Protein AF-A0A7S3BT64-F1 (afdb_monomer)

Organism: NCBI:txid676789

pLDDT: mean 84.02, std 11.88, range [41.91, 96.38]

Mean predicted aligned error: 16.74 Å

Sequence (462 aa):
MDALAGRGQTTRGVWLARGSGTGGGAEGVLPLVMDLEGTDGRERGEDEAQFEAQTALFALACSDVLLVNMWTHDVGREHGAGKPLLRAVLQAHARLFGPRRSRLLFVLRDKTRTPLERLETILRADLAAIWEGVTKPEERREATLADYFDVRVTALASLEHDEAGFKADVGALRVQLDGYLGEAAQREDAHVPGDAFALSTKALWDQVAANDDLNLPAHKVMVATVRCTEIASKRLAALQADEAVAQLAARAMQAAVPEFGQKLAAAVGTALEAYDEEARYYDAGVATTARDKLRADAFGAFARAHGAQLRFAAAAAEAALAQDLKDADDAGFAASAAAAVASCLEAFTESAKAAEPEDSEWEHTEAYRVLVDATKARVTAATAALVDRAVTASRGAVREALEPNVASLLEDIPDDLWARVREAVAAAAADARGVLRAKLDGSGVDEAAMAEAEVAIGAHAR

Solvent-accessible surface area (backbone atoms only — not comparable to full-atom values): 25475 Å² total; per-residue (Å²): 134,62,78,86,81,53,91,74,90,77,61,78,58,78,45,78,44,77,48,82,76,60,98,78,60,62,90,89,71,81,57,72,44,74,50,66,43,75,72,92,72,82,88,59,67,89,60,37,66,46,53,46,34,37,54,51,35,42,46,54,73,73,35,69,66,38,76,47,77,45,52,51,86,23,67,92,40,62,69,74,52,39,46,66,52,51,40,51,28,52,31,50,43,57,65,79,39,74,83,52,70,32,30,40,37,36,40,27,38,42,65,63,95,69,58,66,70,59,55,46,51,51,52,54,50,50,51,50,55,42,53,70,72,38,77,54,50,85,96,46,64,84,66,52,67,73,59,33,32,48,78,45,75,50,68,28,41,32,64,90,85,32,49,68,54,21,54,52,37,51,53,53,49,48,56,52,49,48,52,52,52,50,58,57,74,69,42,86,91,73,76,68,56,78,85,49,37,66,58,51,52,48,52,48,44,54,52,39,71,68,42,58,72,60,46,90,88,71,34,71,64,49,53,30,42,54,50,32,45,49,50,31,51,50,40,48,52,50,52,64,66,32,64,69,53,44,50,49,45,56,46,22,59,75,42,76,54,88,57,43,7,56,57,49,40,53,54,51,47,53,42,48,53,57,42,47,70,73,38,68,86,46,54,67,70,45,37,50,54,30,48,54,48,36,52,51,52,50,52,56,74,41,47,68,24,45,58,32,36,47,49,43,32,46,53,52,24,52,52,50,33,59,47,47,60,68,72,37,50,58,66,35,26,37,58,44,46,50,51,34,49,50,50,26,52,49,54,23,50,54,48,40,52,43,49,41,30,93,89,50,95,71,76,58,67,66,61,49,52,52,47,54,54,50,50,54,54,48,50,54,53,50,52,52,51,49,51,53,50,32,53,52,50,19,53,48,46,25,48,69,53,37,55,61,55,51,51,53,46,67,73,68,60,52,99,56,40,72,58,53,50,52,49,48,36,53,49,25,32,51,52,21,43,50,49,32,50,62,47,49,37,58,37,75,72,53,72,66,62,52,50,51,51,47,50,52,46,50,58,69,49,101

InterPro domains:
  IPR008803 RHD3/Sey1 [PTHR45923] (1-454)
  IPR027417 P-loop containing nucleoside triphosphate hydrolase [G3DSA:3.40.50.300] (1-173)
  IPR027417 P-loop containing nucleoside triphosphate hydrolase [SSF52540] (6-140)
  IPR030386 GB1/RHD3-type guanine nucleotide-binding (G) domain [PS51715] (1-209)
  IPR046758 Sey1/RHD3-like, three-helix bundle domain [PF20428] (259-451)

Secondary structure (DSSP, 8-state):
--GGG-S-----SEEEEE----TTSPTT---EEEEEPPSS-SSSGGGHHHHHHHHHHHHHHH-SEEEEEEEGGGTT-STTTTHHHHHHHHHHHHHHS-S--EEEEEEEES--SS-HHHHHHHHHHHHHHHHHHS---GGGTT--HHHHEEEEEEE---TTT-HHHHHHHHHHHHHHHHHHHHHHHT-TTSPPPHHHHHHHHHHHHHHHHT-GGGSTTTHHHHHHHHHHHHHHHHHHHHHHH-HHHHHHHHHHHHS--TTHHHHHHHHHHHHHHHHHHHHTTS-HHHHHHHHHHHHHHHHHHHHHHHHHHHHHHHHHHHHHHHHHHHHS-STTHHHHHHHHHHHHHHHHHHHHHHHS-TTS----HHHHHHHHHHHHHHHHHHHHHHHHHHHHHHHHHHHHHHHHHHHHHHHH--TTHHHHHHHHHHHHHHHHHHHHHHHHTTS---HHHHHHHHHHHHHHH-

Foldseek 3Di:
DPVVVDDDWDDDAKDKDWDPDDPPFDPPDTDIDIDGTDAPHDPPPPCRLLSLLLRLLLCQVLALEDEAEAELVLQPPCPRSPLVSLLLSLLCCLVVHPQDAREYEYEYEADDPDDQVVSVVSVVVSSQVSNLVHDHPPVCNVPGPRSRYHYHYAYAHHCVPCVPRRVVSVVVVVVVVSVSSNVVVVDPPDDDPPVCSVVVSVVSSVCSVVPPSSDPDDPLLVVLLVVLLVLLVVLLVVLCVDPVNVVLLVVLLVAADFLQQVVLLVSLVVSLVSSCVVSVPGDPVSNVVSSVVSLAVSVVVSVSSLVSQLVNQLVVLVVQLLVQLVVAALAQSVVSLVVSLVSSLVSSVVSSVSNHHPSDPDDCVVSSVVSVVVSVVSLVVSLVVLLVVLLVVLLVQLCVQLVVQLVVLVVVVDPCSVVSSVVSLVVSLVVSLVSSCRSCHNVPDDPVSNVVSSVVSSVSSD

Structure (mmCIF, N/CA/C/O backbone):
data_AF-A0A7S3BT64-F1
#
_entry.id   AF-A0A7S3BT64-F1
#
loop_
_atom_site.group_PDB
_atom_site.id
_atom_site.type_symbol
_atom_site.label_atom_id
_atom_site.label_alt_id
_atom_site.label_comp_id
_atom_site.label_asym_id
_atom_site.label_entity_id
_atom_site.label_seq_id
_atom_site.pdbx_PDB_ins_code
_atom_site.Cartn_x
_atom_site.Cartn_y
_atom_site.Cartn_z
_atom_site.occupancy
_atom_site.B_iso_or_equiv
_atom_site.auth_seq_id
_atom_site.auth_comp_id
_atom_site.auth_asym_id
_atom_site.auth_atom_id
_atom_site.pdbx_PDB_model_num
ATOM 1 N N . MET A 1 1 ? -19.103 -19.990 48.325 1.00 53.69 1 MET A N 1
ATOM 2 C CA . MET A 1 1 ? -17.708 -19.672 48.683 1.00 53.69 1 MET A CA 1
ATOM 3 C C . MET A 1 1 ? -17.427 -20.288 50.038 1.00 53.69 1 MET A C 1
ATOM 5 O O . MET A 1 1 ? -18.236 -20.098 50.936 1.00 53.69 1 MET A O 1
ATOM 9 N N . ASP A 1 2 ? -16.353 -21.063 50.161 1.00 61.00 2 ASP A N 1
ATOM 10 C CA . ASP A 1 2 ? -15.896 -21.583 51.449 1.00 61.00 2 ASP A CA 1
ATOM 11 C C . ASP A 1 2 ? -14.887 -20.592 52.037 1.00 61.00 2 ASP A C 1
ATOM 13 O O . ASP A 1 2 ? -13.750 -20.512 51.577 1.00 61.00 2 ASP A O 1
ATOM 17 N N . ALA A 1 3 ? -15.314 -19.806 53.027 1.00 65.94 3 ALA A N 1
ATOM 18 C CA . ALA A 1 3 ? -14.455 -18.816 53.673 1.00 65.94 3 ALA A CA 1
ATOM 19 C C . ALA A 1 3 ? -13.223 -19.451 54.349 1.00 65.94 3 ALA A C 1
ATOM 21 O O . ALA A 1 3 ? -12.213 -18.775 54.544 1.00 65.94 3 ALA A O 1
ATOM 22 N N . LEU A 1 4 ? -13.286 -20.747 54.677 1.00 74.06 4 LEU A N 1
ATOM 23 C CA . LEU A 1 4 ? -12.203 -21.484 55.327 1.00 74.06 4 LEU A CA 1
ATOM 24 C C . LEU A 1 4 ? -11.136 -21.966 54.335 1.00 74.06 4 LEU A C 1
ATOM 26 O O . LEU A 1 4 ? -10.014 -22.249 54.747 1.00 74.06 4 LEU A O 1
ATOM 30 N N . ALA A 1 5 ? -11.448 -22.004 53.036 1.00 74.38 5 ALA A N 1
ATOM 31 C CA . ALA A 1 5 ? -10.501 -22.356 51.977 1.00 74.38 5 ALA A CA 1
ATOM 32 C C . ALA A 1 5 ? -9.573 -21.188 51.575 1.00 74.38 5 ALA A C 1
ATOM 34 O O . ALA A 1 5 ? -8.640 -21.380 50.797 1.00 74.38 5 ALA A O 1
ATOM 35 N N . GLY A 1 6 ? -9.801 -19.988 52.124 1.00 75.25 6 GLY A N 1
ATOM 36 C CA . GLY A 1 6 ? -9.031 -18.778 51.832 1.00 75.25 6 GLY A CA 1
ATOM 37 C C . GLY A 1 6 ? -9.663 -17.888 50.757 1.00 75.25 6 GLY A C 1
ATOM 38 O O . GLY A 1 6 ? -10.719 -18.184 50.203 1.00 75.25 6 GLY A O 1
ATOM 39 N N . ARG A 1 7 ? -9.020 -16.743 50.489 1.00 78.56 7 ARG A N 1
ATOM 40 C CA . ARG A 1 7 ? -9.458 -15.786 49.462 1.00 78.56 7 ARG A CA 1
ATOM 41 C C . ARG A 1 7 ? -8.812 -16.137 48.126 1.00 78.56 7 ARG A C 1
ATOM 43 O O . ARG A 1 7 ? -7.588 -16.156 48.038 1.00 78.56 7 ARG A O 1
ATOM 50 N N . GLY A 1 8 ? -9.634 -16.361 47.111 1.00 78.00 8 GLY A N 1
ATOM 51 C CA . GLY A 1 8 ? -9.201 -16.555 45.732 1.00 78.00 8 GLY A CA 1
ATOM 52 C C . GLY A 1 8 ? -10.338 -16.268 44.760 1.00 78.00 8 GLY A C 1
ATOM 53 O O . GLY A 1 8 ? -11.514 -16.246 45.146 1.00 78.00 8 GLY A O 1
ATOM 54 N N . GLN A 1 9 ? -9.984 -16.045 43.501 1.00 81.19 9 GLN A N 1
ATOM 55 C CA . GLN A 1 9 ? -10.931 -15.825 42.422 1.00 81.19 9 GLN A CA 1
ATOM 56 C C . GLN A 1 9 ? -11.903 -16.997 42.290 1.00 81.19 9 GLN A C 1
ATOM 58 O O . GLN A 1 9 ? -11.511 -18.162 42.194 1.00 81.19 9 GLN A O 1
ATOM 63 N N . THR A 1 10 ? -13.193 -16.661 42.267 1.00 85.06 10 THR A N 1
ATOM 64 C CA . THR A 1 10 ? -14.286 -17.634 42.163 1.00 85.06 10 THR A CA 1
ATOM 65 C C . THR A 1 10 ? -14.958 -17.561 40.794 1.00 85.06 10 THR A C 1
ATOM 67 O O . THR A 1 10 ? -14.959 -18.551 40.065 1.00 85.06 10 THR A O 1
ATOM 70 N N . THR A 1 11 ? -15.498 -16.399 40.417 1.00 85.69 11 THR A N 1
ATOM 71 C CA . THR A 1 11 ? -16.079 -16.198 39.082 1.00 85.69 11 THR A CA 1
ATOM 72 C C . THR A 1 11 ? -14.955 -16.052 38.060 1.00 85.69 11 THR A C 1
ATOM 74 O O . THR A 1 11 ? -14.011 -15.301 38.289 1.00 85.69 11 THR A O 1
ATOM 77 N N . ARG A 1 12 ? -15.044 -16.795 36.951 1.00 86.62 12 ARG A N 1
ATOM 78 C CA . ARG A 1 12 ? -14.094 -16.739 35.831 1.00 86.62 12 ARG A CA 1
ATOM 79 C C . ARG A 1 12 ? -14.842 -16.503 34.532 1.00 86.62 12 ARG A C 1
ATOM 81 O O . ARG A 1 12 ? -15.665 -17.336 34.152 1.00 86.62 12 ARG A O 1
ATOM 88 N N . GLY A 1 13 ? -14.540 -15.413 33.848 1.00 88.06 13 GLY A N 1
ATOM 89 C CA . GLY A 1 13 ? -15.237 -14.993 32.645 1.00 88.06 13 GLY A CA 1
ATOM 90 C C . GLY A 1 13 ? -16.576 -14.322 32.927 1.00 88.06 13 GLY A C 1
ATOM 91 O O . GLY A 1 13 ? -16.787 -13.707 33.969 1.00 88.06 13 GLY A O 1
ATOM 92 N N . VAL A 1 14 ? -17.478 -14.451 31.959 1.00 90.50 14 VAL A N 1
ATOM 93 C CA . VAL A 1 14 ? -18.830 -13.897 32.010 1.00 90.50 14 VAL A CA 1
ATOM 94 C C . VAL A 1 14 ? -19.821 -15.050 32.001 1.00 90.50 14 VAL A C 1
ATOM 96 O O . VAL A 1 14 ? -19.804 -15.884 31.094 1.00 90.50 14 VAL A O 1
ATOM 99 N N . TRP A 1 15 ? -20.685 -15.100 33.006 1.00 92.31 15 TRP A N 1
ATOM 100 C CA . TRP A 1 15 ? -21.723 -16.113 33.148 1.00 92.31 15 TRP A CA 1
ATOM 101 C C . TRP A 1 15 ? -23.084 -15.484 32.904 1.00 92.31 15 TRP A C 1
ATOM 103 O O . TRP A 1 15 ? -23.343 -14.372 33.345 1.00 92.31 15 TRP A O 1
ATOM 113 N N . LEU A 1 16 ? -23.970 -16.203 32.219 1.00 90.44 16 LEU A N 1
ATOM 114 C CA . LEU A 1 16 ? -25.335 -15.758 31.967 1.00 90.44 16 LEU A CA 1
ATOM 115 C C . LEU A 1 16 ? -26.309 -16.798 32.513 1.00 90.44 16 LEU A C 1
ATOM 117 O O . LEU A 1 16 ? -26.218 -17.980 32.183 1.00 90.44 16 LEU A O 1
ATOM 121 N N . ALA A 1 17 ? -27.255 -16.355 33.331 1.00 90.25 17 ALA A N 1
ATOM 122 C CA . ALA A 1 17 ? -28.293 -17.200 33.896 1.00 90.25 17 ALA A CA 1
ATOM 123 C C . ALA A 1 17 ? -29.667 -16.560 33.714 1.00 90.25 17 ALA A C 1
ATOM 125 O O . ALA A 1 17 ? -29.831 -15.341 33.730 1.00 90.25 17 ALA A O 1
ATOM 126 N N . ARG A 1 18 ? -30.691 -17.403 33.582 1.00 86.81 18 ARG A N 1
ATOM 127 C CA . ARG A 1 18 ? -32.076 -16.943 33.633 1.00 86.81 18 ARG A CA 1
ATOM 128 C C . ARG A 1 18 ? -32.412 -16.540 35.067 1.00 86.81 18 ARG A C 1
ATOM 130 O O . ARG A 1 18 ? -32.276 -17.350 35.984 1.00 86.81 18 ARG A O 1
ATOM 137 N N . GLY A 1 19 ? -32.899 -15.317 35.249 1.00 78.94 19 GLY A N 1
ATOM 138 C CA . GLY A 1 19 ? -33.438 -14.870 36.525 1.00 78.94 19 GLY A CA 1
ATOM 139 C C . GLY A 1 19 ? -34.669 -15.694 36.900 1.00 78.94 19 GLY A C 1
ATOM 140 O O . GLY A 1 19 ? -35.537 -15.959 36.063 1.00 78.94 19 GLY A O 1
ATOM 141 N N . SER A 1 20 ? -34.760 -16.113 38.163 1.00 69.06 20 SER A N 1
ATOM 142 C CA . SER A 1 20 ? -35.993 -16.692 38.688 1.00 69.06 20 SER A CA 1
ATOM 143 C C . SER A 1 20 ? -37.045 -15.586 38.717 1.00 69.06 20 SER A C 1
ATOM 145 O O . SER A 1 20 ? -36.981 -14.683 39.552 1.00 69.06 20 SER A O 1
ATOM 147 N N . GLY A 1 21 ? -37.953 -15.631 37.735 1.00 54.97 21 GLY A N 1
ATOM 148 C CA . GLY A 1 21 ? -38.997 -14.632 37.530 1.00 54.97 21 GLY A CA 1
ATOM 149 C C . GLY A 1 21 ? -39.623 -14.232 38.858 1.00 54.97 21 GLY A C 1
ATOM 150 O O . GLY A 1 21 ? -40.124 -15.069 39.610 1.00 54.97 21 GLY A O 1
ATOM 151 N N . THR A 1 22 ? -39.527 -12.952 39.182 1.00 48.09 22 THR A N 1
ATOM 152 C CA . THR A 1 22 ? -40.313 -12.348 40.244 1.00 48.09 22 THR A CA 1
ATOM 153 C C . THR A 1 22 ? -41.761 -12.405 39.795 1.00 48.09 22 THR A C 1
ATOM 155 O O . THR A 1 22 ? -42.100 -11.944 38.710 1.00 48.09 22 THR A O 1
ATOM 158 N N . GLY A 1 23 ? -42.628 -13.011 40.606 1.00 44.75 23 GLY A N 1
ATOM 159 C CA . GLY A 1 23 ? -44.068 -13.136 40.347 1.00 44.75 23 GLY A CA 1
ATOM 160 C C . GLY A 1 23 ? -44.839 -11.807 40.320 1.00 44.75 23 GLY A C 1
ATOM 161 O O . GLY A 1 23 ? -46.005 -11.791 40.692 1.00 44.75 23 GLY A O 1
ATOM 162 N N . GLY A 1 24 ? -44.192 -10.706 39.928 1.00 47.81 24 GLY A N 1
ATOM 163 C CA . GLY A 1 24 ? -44.760 -9.373 39.747 1.00 47.81 24 GLY A CA 1
ATOM 164 C C . GLY A 1 24 ? -44.231 -8.619 38.516 1.00 47.81 24 GLY A C 1
ATOM 165 O O . GLY A 1 24 ? -44.609 -7.467 38.330 1.00 47.81 24 GLY A O 1
ATOM 166 N N . GLY A 1 25 ? -43.375 -9.226 37.683 1.00 47.72 25 GLY A N 1
ATOM 167 C CA . GLY A 1 25 ? -42.927 -8.625 36.422 1.00 47.72 25 GLY A CA 1
ATOM 168 C C . GLY A 1 25 ? -44.035 -8.625 35.365 1.00 47.72 25 GLY A C 1
ATOM 169 O O . GLY A 1 25 ? -44.818 -9.572 35.291 1.00 47.72 25 GLY A O 1
ATOM 170 N N . ALA A 1 26 ? -44.103 -7.563 34.557 1.00 51.28 26 ALA A N 1
ATOM 171 C CA . ALA A 1 26 ? -45.023 -7.449 33.426 1.00 51.28 26 ALA A CA 1
ATOM 172 C C . ALA A 1 26 ? -45.007 -8.728 32.562 1.00 51.28 26 ALA A C 1
ATOM 174 O O . ALA A 1 26 ? -43.935 -9.268 32.269 1.00 51.28 26 ALA A O 1
ATOM 175 N N . GLU A 1 27 ? -46.191 -9.225 32.181 1.00 53.19 27 GLU A N 1
ATOM 176 C CA . GLU A 1 27 ? -46.339 -10.400 31.313 1.00 53.19 27 GLU A CA 1
ATOM 177 C C . GLU A 1 27 ? -45.412 -10.289 30.091 1.00 53.19 27 GLU A C 1
ATOM 179 O O . GLU A 1 27 ? -45.497 -9.337 29.321 1.00 53.19 27 GLU A O 1
ATOM 184 N N . GLY A 1 28 ? -44.518 -11.270 29.918 1.00 58.81 28 GLY A N 1
ATOM 185 C CA . GLY A 1 28 ? -43.668 -11.387 28.727 1.00 58.81 28 GLY A CA 1
ATOM 186 C C . GLY A 1 28 ? -42.201 -10.965 28.874 1.00 58.81 28 GLY A C 1
ATOM 187 O O . GLY A 1 28 ? -41.442 -11.185 27.933 1.00 58.81 28 GLY A O 1
ATOM 188 N N . VAL A 1 29 ? -41.752 -10.442 30.023 1.00 66.88 29 VAL A N 1
ATOM 189 C CA . VAL A 1 29 ? -40.334 -10.066 30.227 1.00 66.88 29 VAL A CA 1
ATOM 190 C C . VAL A 1 29 ? -39.544 -11.209 30.877 1.00 66.88 29 VAL A C 1
ATOM 192 O O . VAL A 1 29 ? -39.868 -11.664 31.974 1.00 66.88 29 VAL A O 1
ATOM 195 N N . LEU A 1 30 ? -38.481 -11.678 30.214 1.00 75.44 30 LEU A N 1
ATOM 196 C CA . LEU A 1 30 ? -37.587 -12.719 30.732 1.00 75.44 30 LEU A CA 1
ATOM 197 C C . LEU A 1 30 ? -36.273 -12.089 31.228 1.00 75.44 30 LEU A C 1
ATOM 199 O O . LEU A 1 30 ? -35.433 -11.740 30.401 1.00 75.44 30 LEU A O 1
ATOM 203 N N . PRO A 1 31 ? -36.057 -11.949 32.552 1.00 81.69 31 PRO A N 1
ATOM 204 C CA . PRO A 1 31 ? -34.827 -11.362 33.064 1.00 81.69 31 PRO A CA 1
ATOM 205 C C . PRO A 1 31 ? -33.644 -12.309 32.843 1.00 81.69 31 PRO A C 1
ATOM 207 O O . PRO A 1 31 ? -33.686 -13.487 33.219 1.00 81.69 31 PRO A O 1
ATOM 210 N N . LEU A 1 32 ? -32.572 -11.775 32.267 1.00 87.25 32 LEU A N 1
ATOM 211 C CA . LEU A 1 32 ? -31.275 -12.432 32.159 1.00 87.25 32 LEU A CA 1
ATOM 212 C C . LEU A 1 32 ? -30.302 -11.740 33.112 1.00 87.25 32 LEU A C 1
ATOM 214 O O . LEU A 1 32 ? -30.218 -10.516 33.142 1.00 87.25 32 LEU A O 1
ATOM 218 N N . VAL A 1 33 ? -29.587 -12.529 33.907 1.00 89.94 33 VAL A N 1
ATOM 219 C CA . VAL A 1 33 ? -28.606 -12.041 34.876 1.00 89.94 33 VAL A CA 1
ATOM 220 C C . VAL A 1 33 ? -27.226 -12.439 34.391 1.00 89.94 33 VAL A C 1
ATOM 222 O O . VAL A 1 33 ? -26.968 -13.620 34.154 1.00 89.94 33 VAL A O 1
ATOM 225 N N . MET A 1 34 ? -26.360 -11.443 34.245 1.00 91.69 34 MET A N 1
ATOM 226 C CA . MET A 1 34 ? -24.971 -11.617 33.854 1.00 91.69 34 MET A CA 1
ATOM 227 C C . MET A 1 34 ? -24.079 -11.441 35.085 1.00 91.69 34 MET A C 1
ATOM 229 O O . MET A 1 34 ? -24.126 -10.387 35.717 1.00 91.69 34 MET A O 1
ATOM 233 N N . ASP A 1 35 ? -23.308 -12.469 35.435 1.00 92.88 35 ASP A N 1
ATOM 234 C CA . ASP A 1 35 ? -22.297 -12.415 36.495 1.00 92.88 35 ASP A CA 1
ATOM 235 C C . ASP A 1 35 ? -20.910 -12.286 35.862 1.00 92.88 35 ASP A C 1
ATOM 237 O O . ASP A 1 35 ? -20.536 -13.074 34.987 1.00 92.88 35 ASP A O 1
ATOM 241 N N . LEU A 1 36 ? -20.175 -11.257 36.271 1.00 89.81 36 LEU A N 1
ATOM 242 C CA . LEU A 1 36 ? -18.885 -10.881 35.702 1.00 89.81 36 LEU A CA 1
ATOM 243 C C . LEU A 1 36 ? -17.782 -11.257 36.685 1.00 89.81 36 LEU A C 1
ATOM 245 O O . LEU A 1 36 ? -17.945 -11.146 37.900 1.00 89.81 36 LEU A O 1
ATOM 249 N N . GLU A 1 37 ? -16.644 -11.686 36.152 1.00 88.31 37 GLU A N 1
ATOM 250 C CA . GLU A 1 37 ? -15.419 -11.835 36.930 1.00 88.31 37 GLU A CA 1
ATOM 251 C C . GLU A 1 37 ? -15.091 -10.539 37.690 1.00 88.31 37 GLU A C 1
ATOM 253 O O . GLU A 1 37 ? -15.250 -9.435 37.169 1.00 88.31 37 GLU A O 1
ATOM 258 N N . GLY A 1 38 ? -14.681 -10.689 38.953 1.00 83.31 38 GLY A N 1
ATOM 259 C CA . GLY A 1 38 ? -14.319 -9.555 39.797 1.00 83.31 38 GLY A CA 1
ATOM 260 C C . GLY A 1 38 ? -13.083 -8.834 39.265 1.00 83.31 38 GLY A C 1
ATOM 261 O O . GLY A 1 38 ? -12.180 -9.471 38.733 1.00 83.31 38 GLY A O 1
ATOM 262 N N . THR A 1 39 ? -13.062 -7.517 39.439 1.00 77.94 39 THR A N 1
ATOM 263 C CA . THR A 1 39 ? -11.967 -6.630 39.029 1.00 77.94 39 THR A CA 1
ATOM 264 C C . THR A 1 39 ? -10.943 -6.462 40.155 1.00 77.94 39 THR A C 1
ATOM 266 O O . THR A 1 39 ? -11.301 -6.640 41.322 1.00 77.94 39 THR A O 1
ATOM 269 N N . ASP A 1 40 ? -9.725 -6.029 39.830 1.00 70.50 40 ASP A N 1
ATOM 270 C CA . ASP A 1 40 ? -8.603 -5.818 40.759 1.00 70.50 40 ASP A CA 1
ATOM 271 C C . ASP A 1 40 ? -8.178 -7.126 41.466 1.00 70.50 40 ASP A C 1
ATOM 273 O O . ASP A 1 40 ? -7.955 -7.184 42.683 1.00 70.50 40 ASP A O 1
ATOM 277 N N . GLY A 1 41 ? -8.142 -8.220 40.696 1.00 68.31 41 GLY A N 1
ATOM 278 C CA . GLY A 1 41 ? -7.658 -9.527 41.128 1.00 68.31 41 GLY A CA 1
ATOM 279 C C . GLY A 1 41 ? -6.128 -9.596 41.177 1.00 68.31 41 GLY A C 1
ATOM 280 O O . GLY A 1 41 ? -5.411 -8.628 40.947 1.00 68.31 41 GLY A O 1
ATOM 281 N N . ARG A 1 42 ? -5.589 -10.754 41.572 1.00 64.50 42 ARG A N 1
ATOM 282 C CA . ARG A 1 42 ? -4.131 -11.004 41.510 1.00 64.50 42 ARG A CA 1
ATOM 283 C C . ARG A 1 42 ? -3.764 -12.017 40.437 1.00 64.50 42 ARG A C 1
ATOM 285 O O . ARG A 1 42 ? -2.582 -12.218 40.167 1.00 64.50 42 ARG A O 1
ATOM 292 N N . GLU A 1 43 ? -4.750 -12.748 39.925 1.00 65.69 43 GLU A N 1
ATOM 293 C CA . GLU A 1 43 ? -4.525 -13.992 39.197 1.00 65.69 43 GLU A CA 1
ATOM 294 C C . GLU A 1 43 ? -4.216 -13.804 37.704 1.00 65.69 43 GLU A C 1
ATOM 296 O O . GLU A 1 43 ? -3.786 -14.776 37.080 1.00 65.69 43 GLU A O 1
ATOM 301 N N . ARG A 1 44 ? -4.397 -12.603 37.127 1.00 59.31 44 ARG A N 1
ATOM 302 C CA . ARG A 1 44 ? -4.256 -12.378 35.673 1.00 59.31 44 ARG A CA 1
ATOM 303 C C . ARG A 1 44 ? -3.055 -11.541 35.224 1.00 59.31 44 ARG A C 1
ATOM 305 O O . ARG A 1 44 ? -2.717 -11.601 34.045 1.00 59.31 44 ARG A O 1
ATOM 312 N N . GLY A 1 45 ? -2.346 -10.858 36.121 1.00 58.72 45 GLY A N 1
ATOM 313 C CA . GLY A 1 45 ? -1.094 -10.176 35.768 1.00 58.72 45 GLY A CA 1
ATOM 314 C C . GLY A 1 45 ? -1.305 -8.978 34.830 1.00 58.72 45 GLY A C 1
ATOM 315 O O . GLY A 1 45 ? -2.191 -8.167 35.061 1.00 58.72 45 GLY A O 1
ATOM 316 N N . GLU A 1 46 ? -0.478 -8.825 33.791 1.00 51.09 46 GLU A N 1
ATOM 317 C CA . GLU A 1 46 ? -0.462 -7.616 32.938 1.00 51.09 46 GLU A CA 1
ATOM 318 C C . GLU A 1 46 ? -1.705 -7.459 32.030 1.00 51.09 46 GLU A C 1
ATOM 320 O O . GLU A 1 46 ? -2.072 -6.331 31.705 1.00 51.09 46 GLU A O 1
ATOM 325 N N . ASP A 1 47 ? -2.411 -8.550 31.697 1.00 57.72 47 ASP A N 1
ATOM 326 C CA . ASP A 1 47 ? -3.612 -8.541 30.831 1.00 57.72 47 ASP A CA 1
ATOM 327 C C . ASP A 1 47 ? -4.927 -8.250 31.593 1.00 57.72 47 ASP A C 1
ATOM 329 O O . ASP A 1 47 ? -6.016 -8.198 31.011 1.00 57.72 47 ASP A O 1
ATOM 333 N N . GLU A 1 48 ? -4.848 -8.082 32.913 1.00 66.69 48 GLU A N 1
ATOM 334 C CA . GLU A 1 48 ? -5.996 -7.959 33.815 1.00 66.69 48 GLU A CA 1
ATOM 335 C C . GLU A 1 48 ? -6.840 -6.713 33.520 1.00 66.69 48 GLU A C 1
ATOM 337 O O . GLU A 1 48 ? -8.048 -6.818 33.305 1.00 66.69 48 GLU A O 1
ATOM 342 N N . ALA A 1 49 ? -6.200 -5.551 33.371 1.00 66.88 49 ALA A N 1
ATOM 343 C CA . ALA A 1 49 ? -6.897 -4.293 33.108 1.00 66.88 49 ALA A CA 1
ATOM 344 C C . ALA A 1 49 ? -7.655 -4.296 31.766 1.00 66.88 49 ALA A C 1
ATOM 346 O O . ALA A 1 49 ? -8.753 -3.744 31.675 1.00 66.88 49 ALA A O 1
ATOM 347 N N . GLN A 1 50 ? -7.098 -4.934 30.728 1.00 71.00 50 GLN A N 1
ATOM 348 C CA . GLN A 1 50 ? -7.750 -5.032 29.420 1.00 71.00 50 GLN A CA 1
ATOM 349 C C . GLN A 1 50 ? -8.969 -5.954 29.485 1.00 71.00 50 GLN A C 1
ATOM 351 O O . GLN A 1 50 ? -10.042 -5.596 28.995 1.00 71.00 50 GLN A O 1
ATOM 356 N N . PHE A 1 51 ? -8.821 -7.123 30.109 1.00 79.69 51 PHE A N 1
ATOM 357 C CA . PHE A 1 51 ? -9.917 -8.073 30.260 1.00 79.69 51 PHE A CA 1
ATOM 358 C C . PHE A 1 51 ? -11.067 -7.486 31.095 1.00 79.69 51 PHE A C 1
ATOM 360 O O . PHE A 1 51 ? -12.234 -7.566 30.703 1.00 79.69 51 PHE A O 1
ATOM 367 N N . GLU A 1 52 ? -10.753 -6.830 32.211 1.00 80.88 52 GLU A N 1
ATOM 368 C CA . GLU A 1 52 ? -11.734 -6.129 33.044 1.00 80.88 52 GLU A CA 1
ATOM 369 C C . GLU A 1 52 ? -12.475 -5.043 32.263 1.00 80.88 52 GLU A C 1
ATOM 371 O O . GLU A 1 52 ? -13.704 -4.977 32.291 1.00 80.88 52 GLU A O 1
ATOM 376 N N . ALA A 1 53 ? -11.749 -4.219 31.505 1.00 81.00 53 ALA A N 1
ATOM 377 C CA . ALA A 1 53 ? -12.353 -3.157 30.715 1.00 81.00 53 ALA A CA 1
ATOM 378 C C . ALA A 1 53 ? -13.237 -3.705 29.579 1.00 81.00 53 ALA A C 1
ATOM 380 O O . ALA A 1 53 ? -14.319 -3.165 29.338 1.00 81.00 53 ALA A O 1
ATOM 381 N N . GLN A 1 54 ? -12.840 -4.807 28.930 1.00 85.44 54 GLN A N 1
ATOM 382 C CA . GLN A 1 54 ? -13.644 -5.489 27.908 1.00 85.44 54 GLN A CA 1
ATOM 383 C C . GLN A 1 54 ? -14.926 -6.077 28.499 1.00 85.44 54 GLN A C 1
ATOM 385 O O . GLN A 1 54 ? -16.018 -5.823 27.995 1.00 85.44 54 GLN A O 1
ATOM 390 N N . THR A 1 55 ? -14.822 -6.830 29.592 1.00 88.19 55 THR A N 1
ATOM 391 C CA . THR A 1 55 ? -15.993 -7.438 30.241 1.00 88.19 55 THR A CA 1
ATOM 392 C C . THR A 1 55 ? -16.957 -6.386 30.796 1.00 88.19 55 THR A C 1
ATOM 394 O O . THR A 1 55 ? -18.165 -6.509 30.593 1.00 88.19 55 THR A O 1
ATOM 397 N N . ALA A 1 56 ? -16.451 -5.311 31.408 1.00 88.00 56 ALA A N 1
ATOM 398 C CA . ALA A 1 56 ? -17.270 -4.219 31.927 1.00 88.00 56 ALA A CA 1
ATOM 399 C C . ALA A 1 56 ? -17.951 -3.408 30.811 1.00 88.00 56 ALA A C 1
ATOM 401 O O . ALA A 1 56 ? -19.131 -3.071 30.925 1.00 88.00 56 ALA A O 1
ATOM 402 N N . LEU A 1 57 ? -17.252 -3.133 29.705 1.00 86.44 57 LEU A N 1
ATOM 403 C CA . LEU A 1 57 ? -17.838 -2.473 28.536 1.00 86.44 57 LEU A CA 1
ATOM 404 C C . LEU A 1 57 ? -18.904 -3.342 27.868 1.00 86.44 57 LEU A C 1
ATOM 406 O O . LEU A 1 57 ? -19.975 -2.847 27.521 1.00 86.44 57 LEU A O 1
ATOM 410 N N . PHE A 1 58 ? -18.627 -4.635 27.711 1.00 87.56 58 PHE A N 1
ATOM 411 C CA . PHE A 1 58 ? -19.578 -5.596 27.168 1.00 87.56 58 PHE A CA 1
ATOM 412 C C . PHE A 1 58 ? -20.842 -5.682 28.027 1.00 87.56 58 PHE A C 1
ATOM 414 O O . PHE A 1 58 ? -21.953 -5.621 27.495 1.00 87.56 58 PHE A O 1
ATOM 421 N N . ALA A 1 59 ? -20.683 -5.750 29.350 1.00 89.12 59 ALA A N 1
ATOM 422 C CA . ALA A 1 59 ? -21.798 -5.730 30.284 1.00 89.12 59 ALA A CA 1
ATOM 423 C C . ALA A 1 59 ? -22.612 -4.440 30.166 1.00 89.12 59 ALA A C 1
ATOM 425 O O . ALA A 1 59 ? -23.836 -4.497 30.086 1.00 89.12 59 ALA A O 1
ATOM 426 N N . LEU A 1 60 ? -21.951 -3.282 30.095 1.00 87.00 60 LEU A N 1
ATOM 427 C CA . LEU A 1 60 ? -22.625 -1.996 29.940 1.00 87.00 60 LEU A CA 1
ATOM 428 C C . LEU A 1 60 ? -23.398 -1.893 28.616 1.00 87.00 60 LEU A C 1
ATOM 430 O O . LEU A 1 60 ? -24.490 -1.337 28.586 1.00 87.00 60 LEU A O 1
ATOM 434 N N . ALA A 1 61 ? -22.851 -2.447 27.534 1.00 80.19 61 ALA A N 1
ATOM 435 C CA . ALA A 1 61 ? -23.472 -2.428 26.212 1.00 80.19 61 ALA A CA 1
ATOM 436 C C . ALA A 1 61 ? -24.673 -3.381 26.093 1.00 80.19 61 ALA A C 1
ATOM 438 O O . ALA A 1 61 ? -25.624 -3.099 25.361 1.00 80.19 61 ALA A O 1
ATOM 439 N N . CYS A 1 62 ? -24.616 -4.521 26.787 1.00 80.88 62 CYS A N 1
ATOM 440 C CA . CYS A 1 62 ? -25.632 -5.570 26.706 1.00 80.88 62 CYS A CA 1
ATOM 441 C C . CYS A 1 62 ? -26.737 -5.448 27.761 1.00 80.88 62 CYS A C 1
ATOM 443 O O . CYS A 1 62 ? -27.753 -6.128 27.627 1.00 80.88 62 CYS A O 1
ATOM 445 N N . SER A 1 63 ? -26.542 -4.653 28.817 1.00 85.62 63 SER A N 1
ATOM 446 C CA . SER A 1 63 ? -27.477 -4.569 29.943 1.00 85.62 63 SER A CA 1
ATOM 447 C C . SER A 1 63 ? -28.319 -3.297 29.924 1.00 85.62 63 SER A C 1
ATOM 449 O O . SER A 1 63 ? -27.841 -2.202 29.636 1.00 85.62 63 SER A O 1
ATOM 451 N N . ASP A 1 64 ? -29.588 -3.438 30.306 1.00 84.06 64 ASP A N 1
ATOM 452 C CA . ASP A 1 64 ? -30.455 -2.294 30.604 1.00 84.06 64 ASP A CA 1
ATOM 453 C C . ASP A 1 64 ? -30.119 -1.680 31.973 1.00 84.06 64 ASP A C 1
ATOM 455 O O . ASP A 1 64 ? -30.235 -0.468 32.184 1.00 84.06 64 ASP A O 1
ATOM 459 N N . VAL A 1 65 ? -29.683 -2.534 32.905 1.00 88.06 65 VAL A N 1
ATOM 460 C CA . VAL A 1 65 ? -29.272 -2.178 34.264 1.00 88.06 65 VAL A CA 1
ATOM 461 C C . VAL A 1 65 ? -27.924 -2.829 34.565 1.00 88.06 65 VAL A C 1
ATOM 463 O O . VAL A 1 65 ? -27.835 -4.053 34.663 1.00 88.06 65 VAL A O 1
ATOM 466 N N . LEU A 1 66 ? -26.894 -2.010 34.779 1.00 91.38 66 LEU A N 1
ATOM 467 C CA . LEU A 1 66 ? -25.587 -2.456 35.250 1.00 91.38 66 LEU A CA 1
ATOM 468 C C . LEU A 1 66 ? -25.471 -2.224 36.760 1.00 91.38 66 LEU A C 1
ATOM 470 O O . LEU A 1 66 ? -25.586 -1.093 37.241 1.00 91.38 66 LEU A O 1
ATOM 474 N N . LEU A 1 67 ? -25.221 -3.300 37.505 1.00 92.44 67 LEU A N 1
ATOM 475 C CA . LEU A 1 67 ? -24.958 -3.255 38.942 1.00 92.44 67 LEU A CA 1
ATOM 476 C C . LEU A 1 67 ? -23.464 -3.026 39.189 1.00 92.44 67 LEU A C 1
ATOM 478 O O . LEU A 1 67 ? -22.648 -3.893 38.887 1.00 92.44 67 LEU A O 1
ATOM 482 N N . VAL A 1 68 ? -23.107 -1.895 39.794 1.00 91.75 68 VAL A N 1
ATOM 483 C CA . VAL A 1 68 ? -21.732 -1.622 40.233 1.00 91.75 68 VAL A CA 1
ATOM 484 C C . VAL A 1 68 ? -21.639 -1.926 41.722 1.00 91.75 68 VAL A C 1
ATOM 486 O O . VAL A 1 68 ? -22.057 -1.134 42.567 1.00 91.75 68 VAL A O 1
ATOM 489 N N . ASN A 1 69 ? -21.144 -3.117 42.049 1.00 91.00 69 ASN A N 1
ATOM 490 C CA . ASN A 1 69 ? -20.984 -3.567 43.426 1.00 91.00 69 ASN A CA 1
ATOM 491 C C . ASN A 1 69 ? -19.658 -3.055 44.001 1.00 91.00 69 ASN A C 1
ATOM 493 O O . ASN A 1 69 ? -18.596 -3.429 43.515 1.00 91.00 69 ASN A O 1
ATOM 497 N N . MET A 1 70 ? -19.714 -2.238 45.053 1.00 90.19 70 MET A N 1
ATOM 498 C CA . MET A 1 70 ? -18.517 -1.665 45.679 1.00 90.19 70 MET A CA 1
ATOM 499 C C . MET A 1 70 ? -18.660 -1.582 47.197 1.00 90.19 70 MET A C 1
ATOM 501 O O . MET A 1 70 ? -19.771 -1.486 47.720 1.00 90.19 70 MET A O 1
ATOM 505 N N . TRP A 1 71 ? -17.551 -1.586 47.933 1.00 89.06 71 TRP A N 1
ATOM 506 C CA . TRP A 1 71 ? -17.597 -1.396 49.380 1.00 89.06 71 TRP A CA 1
ATOM 507 C C . TRP A 1 71 ? -17.803 0.071 49.744 1.00 89.06 71 TRP A C 1
ATOM 509 O O . TRP A 1 71 ? -17.234 0.973 49.131 1.00 89.06 71 TRP A O 1
ATOM 519 N N . THR A 1 72 ? -18.559 0.326 50.813 1.00 88.88 72 THR A N 1
ATOM 520 C CA . THR A 1 72 ? -18.819 1.698 51.282 1.00 88.88 72 THR A CA 1
ATOM 521 C C . THR A 1 72 ? -17.529 2.460 51.619 1.00 88.88 72 THR A C 1
ATOM 523 O O . THR A 1 72 ? -17.465 3.673 51.449 1.00 88.88 72 THR A O 1
ATOM 526 N N . HIS A 1 73 ? -16.487 1.764 52.080 1.00 86.50 73 HIS A N 1
ATOM 527 C CA . HIS A 1 73 ? -15.203 2.373 52.441 1.00 86.50 73 HIS A CA 1
ATOM 528 C C . HIS A 1 73 ? -14.287 2.670 51.243 1.00 86.50 73 HIS A C 1
ATOM 530 O O . HIS A 1 73 ? -13.279 3.358 51.413 1.00 86.50 73 HIS A O 1
ATOM 536 N N . ASP A 1 74 ? -14.624 2.162 50.057 1.00 85.94 74 ASP A N 1
ATOM 537 C CA . ASP A 1 74 ? -13.895 2.457 48.827 1.00 85.94 74 ASP A CA 1
ATOM 538 C C . ASP A 1 74 ? -14.422 3.705 48.118 1.00 85.94 74 ASP A C 1
ATOM 540 O O . ASP A 1 74 ? -13.722 4.279 47.285 1.00 85.94 74 ASP A O 1
ATOM 544 N N . VAL A 1 75 ? -15.607 4.193 48.498 1.00 86.06 75 VAL A N 1
ATOM 545 C CA . VAL A 1 75 ? -16.148 5.464 48.004 1.00 86.06 75 VAL A CA 1
ATOM 546 C C . VAL A 1 75 ? -15.155 6.599 48.289 1.00 86.06 75 VAL A C 1
ATOM 548 O O . VAL A 1 75 ? -14.776 6.845 49.433 1.00 86.06 75 VAL A O 1
ATOM 551 N N . GLY A 1 76 ? -14.737 7.297 47.229 1.00 81.50 76 GLY A N 1
ATOM 552 C CA . GLY A 1 76 ? -13.755 8.384 47.283 1.00 81.50 76 GLY A CA 1
ATOM 553 C C . GLY A 1 76 ? -12.292 7.962 47.081 1.00 81.50 76 GLY A C 1
ATOM 554 O O . GLY A 1 76 ? -11.423 8.830 47.042 1.00 81.50 76 GLY A O 1
ATOM 555 N N . ARG A 1 77 ? -11.990 6.666 46.919 1.00 80.69 77 ARG A N 1
ATOM 556 C CA . ARG A 1 77 ? -10.646 6.186 46.545 1.00 80.69 77 ARG A CA 1
ATOM 557 C C . ARG A 1 77 ? -10.464 6.170 45.031 1.00 80.69 77 ARG A C 1
ATOM 559 O O . ARG A 1 77 ? -11.422 5.984 44.296 1.00 80.69 77 ARG A O 1
ATOM 566 N N . GLU A 1 78 ? -9.228 6.318 44.559 1.00 68.81 78 GLU A N 1
ATOM 567 C CA . GLU A 1 78 ? -8.953 6.295 43.116 1.00 68.81 78 GLU A CA 1
ATOM 568 C C . GLU A 1 78 ? -9.056 4.870 42.548 1.00 68.81 78 GLU A C 1
ATOM 570 O O . GLU A 1 78 ? -9.889 4.604 41.688 1.00 68.81 78 GLU A O 1
ATOM 575 N N . HIS A 1 79 ? -8.254 3.931 43.059 1.00 63.47 79 HIS A N 1
ATOM 576 C CA . HIS A 1 79 ? -8.238 2.546 42.566 1.00 63.47 79 HIS A CA 1
ATOM 577 C C . HIS A 1 79 ? -9.306 1.673 43.229 1.00 63.47 79 HIS A C 1
ATOM 579 O O . HIS A 1 79 ? -10.026 0.976 42.529 1.00 63.47 79 HIS A O 1
ATOM 585 N N . GLY A 1 80 ? -9.511 1.806 44.546 1.00 62.31 80 GLY A N 1
ATOM 586 C CA . GLY A 1 80 ? -10.530 1.026 45.264 1.00 62.31 80 GLY A CA 1
ATOM 587 C C . GLY A 1 80 ? -11.967 1.287 44.795 1.00 62.31 80 GLY A C 1
ATOM 588 O O . GLY A 1 80 ? -12.795 0.387 44.833 1.00 62.31 80 GLY A O 1
ATOM 589 N N . ALA A 1 81 ? -12.275 2.494 44.301 1.00 72.81 81 ALA A N 1
ATOM 590 C CA . ALA A 1 81 ? -13.586 2.780 43.707 1.00 72.81 81 ALA A CA 1
ATOM 591 C C . ALA A 1 81 ? -13.687 2.374 42.224 1.00 72.81 81 ALA A C 1
ATOM 593 O O . ALA A 1 81 ? -14.699 2.660 41.588 1.00 72.81 81 ALA A O 1
ATOM 594 N N . GLY A 1 82 ? -12.631 1.794 41.645 1.00 77.50 82 GLY A N 1
ATOM 595 C CA . GLY A 1 82 ? -12.580 1.425 40.233 1.00 77.50 82 GLY A CA 1
ATOM 596 C C . GLY A 1 82 ? -12.612 2.616 39.269 1.00 77.50 82 GLY A C 1
ATOM 597 O O . GLY A 1 82 ? -13.036 2.452 38.126 1.00 77.50 82 GLY A O 1
ATOM 598 N N . LYS A 1 83 ? -12.184 3.827 39.674 1.00 79.81 83 LYS A N 1
ATOM 599 C CA . LYS A 1 83 ? -12.266 5.026 38.809 1.00 79.81 83 LYS A CA 1
ATOM 600 C C . LYS A 1 83 ? -11.536 4.876 37.466 1.00 79.81 83 LYS A C 1
ATOM 602 O O . LYS A 1 83 ? -12.101 5.319 36.464 1.00 79.81 83 LYS A O 1
ATOM 607 N N . PRO A 1 84 ? -10.332 4.264 37.383 1.00 75.38 84 PRO A N 1
ATOM 608 C CA . PRO A 1 84 ? -9.665 4.040 36.099 1.00 75.38 84 PRO A CA 1
ATOM 609 C C . PRO A 1 84 ? -10.489 3.165 35.149 1.00 75.38 84 PRO A C 1
ATOM 611 O O . PRO A 1 84 ? -10.658 3.525 33.984 1.00 75.38 84 PRO A O 1
ATOM 614 N N . LEU A 1 85 ? -11.063 2.073 35.665 1.00 81.00 85 LEU A N 1
ATOM 615 C CA . LEU A 1 85 ? -11.928 1.175 34.905 1.00 81.00 85 LEU A CA 1
ATOM 616 C C . LEU A 1 85 ? -13.195 1.899 34.439 1.00 81.00 85 LEU A C 1
ATOM 618 O O . LEU A 1 85 ? -13.525 1.866 33.256 1.00 81.00 85 LEU A O 1
ATOM 622 N N . LEU A 1 86 ? -13.861 2.633 35.337 1.00 85.56 86 LEU A N 1
ATOM 623 C CA . LEU A 1 86 ? -15.036 3.440 34.997 1.00 85.56 86 LEU A CA 1
ATOM 624 C C . LEU A 1 86 ? -14.717 4.475 33.911 1.00 85.56 86 LEU A C 1
ATOM 626 O O . LEU A 1 86 ? -15.506 4.642 32.986 1.00 85.56 86 LEU A O 1
ATOM 630 N N . ARG A 1 87 ? -13.554 5.136 33.969 1.00 83.19 87 ARG A N 1
ATOM 631 C CA . ARG A 1 87 ? -13.115 6.071 32.922 1.00 83.19 87 ARG A CA 1
ATOM 632 C C . ARG A 1 87 ? -12.969 5.374 31.570 1.00 83.19 87 ARG A C 1
ATOM 634 O O . ARG A 1 87 ? -13.506 5.878 30.586 1.00 83.19 87 ARG A O 1
ATOM 641 N N . ALA A 1 88 ? -12.282 4.233 31.524 1.00 75.56 88 ALA A N 1
ATOM 642 C CA . ALA A 1 88 ? -12.084 3.472 30.291 1.00 75.56 88 ALA A CA 1
ATOM 643 C C . ALA A 1 88 ? -13.420 2.997 29.694 1.00 75.56 88 ALA A C 1
ATOM 645 O O . ALA A 1 88 ? -13.682 3.196 28.506 1.00 75.56 88 ALA A O 1
ATOM 646 N N . VAL A 1 89 ? -14.301 2.452 30.535 1.00 82.75 89 VAL A N 1
ATOM 647 C CA . VAL A 1 89 ? -15.618 1.944 30.133 1.00 82.75 89 VAL A CA 1
ATOM 648 C C . VAL A 1 89 ? -16.527 3.071 29.640 1.00 82.75 89 VAL A C 1
ATOM 650 O O . VAL A 1 89 ? -17.119 2.946 28.570 1.00 82.75 89 VAL A O 1
ATOM 653 N N . LEU A 1 90 ? -16.611 4.196 30.359 1.00 84.12 90 LEU A N 1
ATOM 654 C CA . LEU A 1 90 ? -17.425 5.348 29.949 1.00 84.12 90 LEU A CA 1
ATOM 655 C C . LEU A 1 90 ? -16.910 5.977 28.648 1.00 84.12 90 LEU A C 1
ATOM 657 O O . LEU A 1 90 ? -17.709 6.359 27.793 1.00 84.12 90 LEU A O 1
ATOM 661 N N . GLN A 1 91 ? -15.587 6.040 28.469 1.00 79.62 91 GLN A N 1
ATOM 662 C CA . GLN A 1 91 ? -14.970 6.517 27.234 1.00 79.62 91 GLN A CA 1
ATOM 663 C C . GLN A 1 91 ? -15.294 5.630 26.041 1.00 79.62 91 GLN A C 1
ATOM 665 O O . GLN A 1 91 ? -15.715 6.132 24.996 1.00 79.62 91 GLN A O 1
ATOM 670 N N . ALA A 1 92 ? -15.117 4.320 26.189 1.00 73.56 92 ALA A N 1
ATOM 671 C CA . ALA A 1 92 ? -15.443 3.383 25.131 1.00 73.56 92 ALA A CA 1
ATOM 672 C C . ALA A 1 92 ? -16.950 3.387 24.837 1.00 73.56 92 ALA A C 1
ATOM 674 O O . ALA A 1 92 ? -17.339 3.394 23.670 1.00 73.56 92 ALA A O 1
ATOM 675 N N . HIS A 1 93 ? -17.800 3.498 25.864 1.00 78.88 93 HIS A N 1
ATOM 676 C CA . HIS A 1 93 ? -19.245 3.561 25.679 1.00 78.88 93 HIS A CA 1
ATOM 677 C C . HIS A 1 93 ? -19.686 4.803 24.897 1.00 78.88 93 HIS A C 1
ATOM 679 O O . HIS A 1 93 ? -20.455 4.679 23.953 1.00 78.88 93 HIS A O 1
ATOM 685 N N . ALA A 1 94 ? -19.176 5.994 25.232 1.00 76.56 94 ALA A N 1
ATOM 686 C CA . ALA A 1 94 ? -19.530 7.239 24.540 1.00 76.56 94 ALA A CA 1
ATOM 687 C C . ALA A 1 94 ? -19.128 7.256 23.049 1.00 76.56 94 ALA A C 1
ATOM 689 O O . ALA A 1 94 ? -19.755 7.940 22.230 1.00 76.56 94 ALA A O 1
ATOM 690 N N . ARG A 1 95 ? -18.056 6.527 22.707 1.00 69.81 95 ARG A N 1
ATOM 691 C CA . ARG A 1 95 ? -17.544 6.387 21.337 1.00 69.81 95 ARG A CA 1
ATOM 692 C C . ARG A 1 95 ? -18.317 5.345 20.538 1.00 69.81 95 ARG A C 1
ATOM 694 O O . ARG A 1 95 ? -18.766 5.649 19.437 1.00 69.81 95 ARG A O 1
ATOM 701 N N . LEU A 1 96 ? -18.438 4.133 21.080 1.00 67.38 96 LEU A N 1
ATOM 702 C CA . LEU A 1 96 ? -19.008 2.986 20.371 1.00 67.38 96 LEU A CA 1
ATOM 703 C C . LEU A 1 96 ? -20.531 3.020 20.322 1.00 67.38 96 LEU A C 1
ATOM 705 O O . LEU A 1 96 ? -21.123 2.546 19.355 1.00 67.38 96 LEU A O 1
ATOM 709 N N . PHE A 1 97 ? -21.161 3.572 21.358 1.00 66.50 97 PHE A N 1
ATOM 710 C CA . PHE A 1 97 ? -22.605 3.572 21.507 1.00 66.50 97 PHE A CA 1
ATOM 711 C C . PHE A 1 97 ? -23.133 5.011 21.505 1.00 66.50 97 PHE A C 1
ATOM 713 O O . PHE A 1 97 ? -22.535 5.944 22.050 1.00 66.50 97 PHE A O 1
ATOM 720 N N . GLY A 1 98 ? -24.266 5.212 20.828 1.00 63.41 98 GLY A N 1
ATOM 721 C CA . GLY A 1 98 ? -25.000 6.475 20.878 1.00 63.41 98 GLY A CA 1
ATOM 722 C C . GLY A 1 98 ? -25.582 6.741 22.273 1.00 63.41 98 GLY A C 1
ATOM 723 O O . GLY A 1 98 ? -25.414 5.921 23.179 1.00 63.41 98 GLY A O 1
ATOM 724 N N . PRO A 1 99 ? -26.276 7.875 22.470 1.00 63.53 99 PRO A N 1
ATOM 725 C CA . PRO A 1 99 ? -26.997 8.136 23.709 1.00 63.53 99 PRO A CA 1
ATOM 726 C C . PRO A 1 99 ? -28.054 7.049 23.912 1.00 63.53 99 PRO A C 1
ATOM 728 O O . PRO A 1 99 ? -29.114 7.041 23.290 1.00 63.53 99 PRO A O 1
ATOM 731 N N . ARG A 1 100 ? -27.731 6.099 24.782 1.00 66.31 100 ARG A N 1
ATOM 732 C CA . ARG A 1 100 ? -28.621 5.042 25.232 1.00 66.31 100 ARG A CA 1
ATOM 733 C C . ARG A 1 100 ? -28.656 5.173 26.733 1.00 66.31 100 ARG A C 1
ATOM 735 O O . ARG A 1 100 ? -27.639 4.948 27.369 1.00 66.31 100 ARG A O 1
ATOM 742 N N . ARG A 1 101 ? -29.801 5.603 27.264 1.00 71.62 101 ARG A N 1
ATOM 743 C CA . ARG A 1 101 ? -29.986 5.907 28.688 1.00 71.62 101 ARG A CA 1
ATOM 744 C C . ARG A 1 101 ? -29.947 4.628 29.535 1.00 71.62 101 ARG A C 1
ATOM 746 O O . ARG A 1 101 ? -31.002 4.163 29.965 1.00 71.62 101 ARG A O 1
ATOM 753 N N . SER A 1 102 ? -28.769 4.033 29.693 1.00 80.31 102 SER A N 1
ATOM 754 C CA . SER A 1 102 ? -28.537 2.808 30.461 1.00 80.31 102 SER A CA 1
ATOM 755 C C . SER A 1 102 ? -28.518 3.129 31.952 1.00 80.31 102 SER A C 1
ATOM 757 O O . SER A 1 102 ? -28.056 4.195 32.371 1.00 80.31 102 SER A O 1
ATOM 759 N N . ARG A 1 103 ? -29.040 2.233 32.787 1.00 89.38 103 ARG A N 1
ATOM 760 C CA . ARG A 1 103 ? -29.110 2.477 34.230 1.00 89.38 103 ARG A CA 1
ATOM 761 C C . ARG A 1 103 ? -27.855 1.950 34.919 1.00 89.38 103 ARG A C 1
ATOM 763 O O . ARG A 1 103 ? -27.565 0.761 34.851 1.00 89.38 103 ARG A O 1
ATOM 770 N N . LEU A 1 104 ? -27.139 2.829 35.617 1.00 91.12 104 LEU A N 1
ATOM 771 C CA . LEU A 1 104 ? -25.989 2.477 36.454 1.00 91.12 104 LEU A CA 1
ATOM 772 C C . LEU A 1 104 ? -26.434 2.467 37.917 1.00 91.12 104 LEU A C 1
ATOM 774 O O . LEU A 1 104 ? -26.656 3.528 38.502 1.00 91.12 104 LEU A O 1
ATOM 778 N N . LEU A 1 105 ? -26.584 1.284 38.511 1.00 93.44 105 LEU A N 1
ATOM 779 C CA . LEU A 1 105 ? -26.994 1.132 39.906 1.00 93.44 105 LEU A CA 1
ATOM 780 C C . LEU A 1 105 ? -25.793 0.755 40.776 1.00 93.44 105 LEU A C 1
ATOM 782 O O . LEU A 1 105 ? -25.335 -0.385 40.773 1.00 93.44 105 LEU A O 1
ATOM 786 N N . PHE A 1 106 ? -25.308 1.716 41.556 1.00 93.50 106 PHE A N 1
ATOM 787 C CA . PHE A 1 106 ? -24.256 1.501 42.543 1.00 93.50 106 PHE A CA 1
ATOM 788 C C . PHE A 1 106 ? -24.840 0.829 43.783 1.00 93.50 106 PHE A C 1
ATOM 790 O O . PHE A 1 106 ? -25.715 1.388 44.447 1.00 93.50 106 PHE A O 1
ATOM 797 N N . VAL A 1 107 ? -24.349 -0.368 44.097 1.00 94.44 107 VAL A N 1
ATOM 798 C CA . VAL A 1 107 ? -24.739 -1.146 45.275 1.00 94.44 107 VAL A CA 1
ATOM 799 C C . VAL A 1 107 ? -23.593 -1.096 46.276 1.00 94.44 107 VAL A C 1
ATOM 801 O O . VAL A 1 107 ? -22.579 -1.778 46.120 1.00 94.44 107 VAL A O 1
ATOM 804 N N . LEU A 1 108 ? -23.758 -0.269 47.307 1.00 93.69 108 LEU A N 1
ATOM 805 C CA . LEU A 1 108 ? -22.769 -0.092 48.362 1.00 93.69 108 LEU A CA 1
ATOM 806 C C . LEU A 1 108 ? -22.889 -1.209 49.395 1.00 93.69 108 LEU A C 1
ATOM 808 O O . LEU A 1 108 ? -23.933 -1.388 50.025 1.00 93.69 108 LEU A O 1
ATOM 812 N N . ARG A 1 109 ? -21.812 -1.965 49.577 1.00 92.94 109 ARG A N 1
ATOM 813 C CA . ARG A 1 109 ? -21.717 -3.047 50.556 1.00 92.94 109 ARG A CA 1
ATOM 814 C C . ARG A 1 109 ? -21.282 -2.513 51.909 1.00 92.94 109 ARG A C 1
ATOM 816 O O . ARG A 1 109 ? -20.444 -1.610 51.986 1.00 92.94 109 ARG A O 1
ATOM 823 N N . ASP A 1 110 ? -21.846 -3.101 52.954 1.00 91.06 110 ASP A N 1
ATOM 824 C CA . ASP A 1 110 ? -21.530 -2.850 54.356 1.00 91.06 110 ASP A CA 1
ATOM 825 C C . ASP A 1 110 ? -21.735 -1.384 54.750 1.00 91.06 110 ASP A C 1
ATOM 827 O O . ASP A 1 110 ? -20.785 -0.613 54.912 1.00 91.06 110 ASP A O 1
ATOM 831 N N . LYS A 1 111 ? -23.015 -1.006 54.896 1.00 87.81 111 LYS A N 1
ATOM 832 C CA . LYS A 1 111 ? -23.443 0.310 55.398 1.00 87.81 111 LYS A CA 1
ATOM 833 C C . LYS A 1 111 ? -22.586 0.767 56.582 1.00 87.81 111 LYS A C 1
ATOM 835 O O . LYS A 1 111 ? -22.433 0.063 57.579 1.00 87.81 111 LYS A O 1
ATOM 840 N N . THR A 1 112 ? -22.082 1.994 56.488 1.00 85.12 112 THR A N 1
ATOM 841 C CA . THR A 1 112 ? -21.328 2.651 57.563 1.00 85.12 112 THR A CA 1
ATOM 842 C C . THR A 1 112 ? -22.168 3.748 58.220 1.00 85.12 112 THR A C 1
ATOM 844 O O . THR A 1 112 ? -23.329 3.959 57.882 1.00 85.12 112 THR A O 1
ATOM 847 N N . ARG A 1 113 ? -21.580 4.485 59.171 1.00 86.50 113 ARG A N 1
ATOM 848 C CA . ARG A 1 113 ? -22.229 5.640 59.817 1.00 86.50 113 ARG A CA 1
ATOM 849 C C . ARG A 1 113 ? -22.453 6.825 58.871 1.00 86.50 113 ARG A C 1
ATOM 851 O O . ARG A 1 113 ? -23.146 7.767 59.250 1.00 86.50 113 ARG A O 1
ATOM 858 N N . THR A 1 114 ? -21.834 6.819 57.692 1.00 87.62 114 THR A N 1
ATOM 859 C CA . THR A 1 114 ? -21.984 7.891 56.708 1.00 87.62 114 THR A CA 1
ATOM 860 C C . THR A 1 114 ? -23.351 7.773 56.028 1.00 87.62 114 THR A C 1
ATOM 862 O O . THR A 1 114 ? -23.645 6.715 55.474 1.00 87.62 114 THR A O 1
ATOM 865 N N . PRO A 1 115 ? -24.181 8.835 56.033 1.00 90.56 115 PRO A N 1
ATOM 866 C CA . PRO A 1 115 ? -25.467 8.830 55.340 1.00 90.56 115 PRO A CA 1
ATOM 867 C C . PRO A 1 115 ? -25.315 8.563 53.839 1.00 90.56 115 PRO A C 1
ATOM 869 O O . PRO A 1 115 ? -24.364 9.049 53.213 1.00 90.56 115 PRO A O 1
ATOM 872 N N . LEU A 1 116 ? -26.270 7.827 53.264 1.00 90.00 116 LEU A N 1
ATOM 873 C CA . LEU A 1 116 ? -26.261 7.428 51.854 1.00 90.00 116 LEU A CA 1
ATOM 874 C C . LEU A 1 116 ? -26.222 8.642 50.921 1.00 90.00 116 LEU A C 1
ATOM 876 O O . LEU A 1 116 ? -25.495 8.632 49.936 1.00 90.00 116 LEU A O 1
ATOM 880 N N . GLU A 1 117 ? -26.916 9.720 51.280 1.00 91.38 117 GLU A N 1
ATOM 881 C CA . GLU A 1 117 ? -27.030 10.943 50.481 1.00 91.38 117 GLU A CA 1
ATOM 882 C C . GLU A 1 117 ? -25.662 11.609 50.271 1.00 91.38 117 GLU A C 1
ATOM 884 O O . GLU A 1 117 ? -25.372 12.172 49.212 1.00 91.38 117 GLU A O 1
ATOM 889 N N . ARG A 1 118 ? -24.777 11.521 51.276 1.00 90.50 118 ARG A N 1
ATOM 890 C CA . ARG A 1 118 ? -23.413 12.059 51.176 1.00 90.50 118 ARG A CA 1
ATOM 891 C C . ARG A 1 118 ? -22.542 11.204 50.266 1.00 90.50 118 ARG A C 1
ATOM 893 O O . ARG A 1 118 ? -21.796 11.757 49.463 1.00 90.50 118 ARG A O 1
ATOM 900 N N . LEU A 1 119 ? -22.642 9.881 50.384 1.00 89.56 119 LEU A N 1
ATOM 901 C CA . LEU A 1 119 ? -21.903 8.943 49.534 1.00 89.56 119 LEU A CA 1
ATOM 902 C C . LEU A 1 119 ? -22.353 9.056 48.078 1.00 89.56 119 LEU A C 1
ATOM 904 O O . LEU A 1 119 ? -21.522 9.127 47.178 1.00 89.56 119 LEU A O 1
ATOM 908 N N . GLU A 1 120 ? -23.661 9.168 47.856 1.00 90.94 120 GLU A N 1
ATOM 909 C CA . GLU A 1 120 ? -24.245 9.415 46.544 1.00 90.94 120 GLU A CA 1
ATOM 910 C C . GLU A 1 120 ? -23.736 10.727 45.937 1.00 90.94 120 GLU A C 1
ATOM 912 O O . GLU A 1 120 ? -23.353 10.748 44.769 1.00 90.94 120 GLU A O 1
ATOM 917 N N . THR A 1 121 ? -23.666 11.805 46.724 1.00 91.69 121 THR A N 1
ATOM 918 C CA . THR A 1 121 ? -23.124 13.089 46.249 1.00 91.69 121 THR A CA 1
ATOM 919 C C . THR A 1 121 ? -21.674 12.947 45.775 1.00 91.69 121 THR A C 1
ATOM 921 O O . THR A 1 121 ? -21.328 13.462 44.713 1.00 91.69 121 THR A O 1
ATOM 924 N N . ILE A 1 122 ? -20.838 12.223 46.527 1.00 90.12 122 ILE A N 1
ATOM 925 C CA . ILE A 1 122 ? -19.431 11.980 46.168 1.00 90.12 122 ILE A CA 1
ATOM 926 C C . ILE A 1 122 ? -19.338 11.157 44.879 1.00 90.12 122 ILE A C 1
ATOM 928 O O . ILE A 1 122 ? -18.638 11.560 43.956 1.00 90.12 122 ILE A O 1
ATOM 932 N N . LEU A 1 123 ? -20.085 10.053 44.776 1.00 89.75 123 LEU A N 1
ATOM 933 C CA . LEU A 1 123 ? -20.069 9.188 43.591 1.00 89.75 123 LEU A CA 1
ATOM 934 C C . LEU A 1 123 ? -20.545 9.919 42.335 1.00 89.75 123 LEU A C 1
ATOM 936 O O . LEU A 1 123 ? -19.944 9.781 41.273 1.00 89.75 123 LEU A O 1
ATOM 940 N N . ARG A 1 124 ? -21.600 10.732 42.447 1.00 91.00 124 ARG A N 1
ATOM 941 C CA . ARG A 1 124 ? -22.092 11.546 41.329 1.00 91.00 124 ARG A CA 1
ATOM 942 C C . ARG A 1 124 ? -21.062 12.583 40.890 1.00 91.00 124 ARG A C 1
ATOM 944 O O . ARG A 1 124 ? -20.869 12.754 39.690 1.00 91.00 124 ARG A O 1
ATOM 951 N N . ALA A 1 125 ? -20.399 13.246 41.837 1.00 90.25 125 ALA A N 1
ATOM 952 C CA . ALA A 1 125 ? -19.340 14.204 41.532 1.00 90.25 125 ALA A CA 1
ATOM 953 C C . ALA A 1 125 ? -18.135 13.525 40.863 1.00 90.25 125 ALA A C 1
ATOM 955 O O . ALA A 1 125 ? -17.625 14.032 39.867 1.00 90.25 125 ALA A O 1
ATOM 956 N N . ASP A 1 126 ? -17.728 12.355 41.360 1.00 89.31 126 ASP A N 1
ATOM 957 C CA . ASP A 1 126 ? -16.641 11.561 40.787 1.00 89.31 126 ASP A CA 1
ATOM 958 C C . ASP A 1 126 ? -16.965 11.105 39.358 1.00 89.31 126 ASP A C 1
ATOM 960 O O . ASP A 1 126 ? -16.145 11.270 38.457 1.00 89.31 126 ASP A O 1
ATOM 964 N N . LEU A 1 127 ? -18.173 10.589 39.117 1.00 89.94 127 LEU A N 1
ATOM 965 C CA . LEU A 1 127 ? -18.616 10.189 37.778 1.00 89.94 127 LEU A CA 1
ATOM 966 C C . LEU A 1 127 ? -18.701 11.372 36.816 1.00 89.94 127 LEU A C 1
ATOM 968 O O . LEU A 1 127 ? -18.300 11.239 35.663 1.00 89.94 127 LEU A O 1
ATOM 972 N N . ALA A 1 128 ? -19.189 12.525 37.278 1.00 89.62 128 ALA A N 1
ATOM 973 C CA . ALA A 1 128 ? -19.217 13.740 36.472 1.00 89.62 128 ALA A CA 1
ATOM 974 C C . ALA A 1 128 ? -17.795 14.191 36.103 1.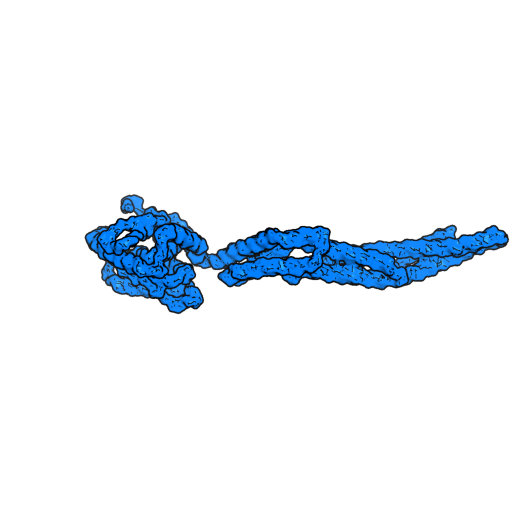00 89.62 128 ALA A C 1
ATOM 976 O O . ALA A 1 128 ? -17.520 14.457 34.938 1.00 89.62 128 ALA A O 1
ATOM 977 N N . ALA A 1 129 ? -16.864 14.192 37.061 1.00 89.25 129 ALA A N 1
ATOM 978 C CA . ALA A 1 129 ? -15.464 14.527 36.806 1.00 89.25 129 ALA A CA 1
ATOM 979 C C . ALA A 1 129 ? -14.796 13.540 35.833 1.00 89.25 129 ALA A C 1
ATOM 981 O O . ALA A 1 129 ? -14.037 13.949 34.953 1.00 89.25 129 ALA A O 1
ATOM 982 N N . ILE A 1 130 ? -15.095 12.242 35.957 1.00 87.69 130 ILE A N 1
ATOM 983 C CA . ILE A 1 130 ? -14.639 11.228 35.003 1.00 87.69 130 ILE A CA 1
ATOM 984 C C . ILE A 1 130 ? -15.206 11.527 33.613 1.00 87.69 130 ILE A C 1
ATOM 986 O O . ILE A 1 130 ? -14.437 11.561 32.657 1.00 87.69 130 ILE A O 1
ATOM 990 N N . TRP A 1 131 ? -16.511 11.790 33.505 1.00 88.88 131 TRP A N 1
ATOM 991 C CA . TRP A 1 131 ? -17.193 12.068 32.240 1.00 88.88 131 TRP A CA 1
ATOM 992 C C . TRP A 1 131 ? -16.667 13.318 31.531 1.00 88.88 131 TRP A C 1
ATOM 994 O O . TRP A 1 131 ? -16.509 13.310 30.311 1.00 88.88 131 TRP A O 1
ATOM 1004 N N . GLU A 1 132 ? -16.348 14.383 32.264 1.00 86.12 132 GLU A N 1
ATOM 1005 C CA . GLU A 1 132 ? -15.721 15.582 31.693 1.00 86.12 132 GLU A CA 1
ATOM 1006 C C . GLU A 1 132 ? -14.318 15.297 31.142 1.00 86.12 132 GLU A C 1
ATOM 1008 O O . GLU A 1 132 ? -13.945 15.820 30.094 1.00 86.12 132 GLU A O 1
ATOM 1013 N N . GLY A 1 133 ? -13.565 14.402 31.788 1.00 78.06 133 GLY A N 1
ATOM 1014 C CA . GLY A 1 133 ? -12.247 13.967 31.319 1.00 78.06 133 GLY A CA 1
ATOM 1015 C C . GLY A 1 133 ? -12.270 13.015 30.114 1.00 78.06 133 GLY A C 1
ATOM 1016 O O . GLY A 1 133 ? -11.220 12.760 29.525 1.00 78.06 133 GLY A O 1
ATOM 1017 N N . VAL A 1 134 ? -13.433 12.475 29.738 1.00 79.38 134 VAL A N 1
ATOM 1018 C CA . VAL A 1 134 ? -13.582 11.556 28.600 1.00 79.38 134 VAL A CA 1
ATOM 1019 C C . VAL A 1 134 ? -13.591 12.321 27.274 1.00 79.38 134 VAL A C 1
ATOM 1021 O O . VAL A 1 134 ? -14.357 13.267 27.082 1.00 79.38 134 VAL A O 1
ATOM 1024 N N . THR A 1 135 ? -12.796 11.856 26.303 1.00 71.31 135 THR A N 1
ATOM 1025 C CA . THR A 1 135 ? -12.834 12.361 24.920 1.00 71.31 135 THR A CA 1
ATOM 1026 C C . THR A 1 135 ? -14.088 11.867 24.192 1.00 71.31 135 THR A C 1
ATOM 1028 O O . THR A 1 135 ? -14.146 10.710 23.760 1.00 71.31 135 THR A O 1
ATOM 1031 N N . LYS A 1 136 ? -15.072 12.757 24.043 1.00 75.00 136 LYS A N 1
ATOM 1032 C CA . LYS A 1 136 ? -16.339 12.529 23.329 1.00 75.00 136 LYS A CA 1
ATOM 1033 C C . LYS A 1 136 ? -16.180 12.811 21.818 1.00 75.00 136 LYS A C 1
ATOM 1035 O O . LYS A 1 136 ? -15.351 13.655 21.470 1.00 75.00 136 LYS A O 1
ATOM 1040 N N . PRO A 1 137 ? -16.944 12.144 20.929 1.00 68.56 137 PRO A N 1
ATOM 1041 C CA . PRO A 1 137 ? -17.012 12.488 19.502 1.00 68.56 137 PRO A CA 1
ATOM 1042 C C . PRO A 1 137 ? -17.430 13.948 19.270 1.00 68.56 137 PRO A C 1
ATOM 1044 O O . PRO A 1 137 ? -18.138 14.525 20.101 1.00 68.56 137 PRO A O 1
ATOM 1047 N N . GLU A 1 138 ? -16.998 14.544 18.157 1.00 70.19 138 GLU A N 1
ATOM 1048 C CA . GLU A 1 138 ? -17.170 15.979 17.874 1.00 70.19 138 GLU A CA 1
ATOM 1049 C C . GLU A 1 138 ? -18.649 16.391 17.834 1.00 70.19 138 GLU A C 1
ATOM 1051 O O . GLU A 1 138 ? -19.019 17.441 18.357 1.00 70.19 138 GLU A O 1
ATOM 1056 N N . GLU A 1 139 ? -19.514 15.501 17.350 1.00 69.81 139 GLU A N 1
ATOM 1057 C CA . GLU A 1 139 ? -20.960 15.700 17.235 1.00 69.81 139 GLU A CA 1
ATOM 1058 C C . GLU A 1 139 ? -21.679 15.699 18.593 1.00 69.81 139 GLU A C 1
ATOM 1060 O O . GLU A 1 139 ? -22.843 16.082 18.684 1.00 69.81 139 GLU A O 1
ATOM 1065 N N . ARG A 1 140 ? -21.014 15.227 19.657 1.00 72.62 140 ARG A N 1
ATOM 1066 C CA . ARG A 1 140 ? -21.592 15.029 21.000 1.00 72.62 140 ARG A CA 1
ATOM 1067 C C . ARG A 1 140 ? -20.705 15.601 22.101 1.00 72.62 140 ARG A C 1
ATOM 1069 O O . ARG A 1 140 ? -20.722 15.132 23.240 1.00 72.62 140 ARG A O 1
ATOM 1076 N N . ARG A 1 141 ? -19.924 16.628 21.769 1.00 73.81 141 ARG A N 1
ATOM 1077 C CA . ARG A 1 141 ? -18.966 17.258 22.686 1.00 73.81 141 ARG A CA 1
ATOM 1078 C C . ARG A 1 141 ? -19.629 17.841 23.937 1.00 73.81 141 ARG A C 1
ATOM 1080 O O . ARG A 1 141 ? -19.030 17.799 25.006 1.00 73.81 141 ARG A O 1
ATOM 1087 N N . GLU A 1 142 ? -20.861 18.327 23.797 1.00 79.06 142 GLU A N 1
ATOM 1088 C CA . GLU A 1 142 ? -21.658 18.935 24.873 1.00 79.06 142 GLU A CA 1
ATOM 1089 C C . GLU A 1 142 ? -22.543 17.928 25.631 1.00 79.06 142 GLU A C 1
ATOM 1091 O O . GLU A 1 142 ? -23.274 18.319 26.538 1.00 79.06 142 GLU A O 1
ATOM 1096 N N . ALA A 1 143 ? -22.500 16.635 25.284 1.00 82.44 143 ALA A N 1
ATOM 1097 C CA . ALA A 1 143 ? -23.357 15.643 25.922 1.00 82.44 143 ALA A CA 1
ATOM 1098 C C . ALA A 1 143 ? -22.970 15.420 27.391 1.00 82.44 143 ALA A C 1
ATOM 1100 O O . ALA A 1 143 ? -21.814 15.134 27.732 1.00 82.44 143 ALA A O 1
ATOM 1101 N N . THR A 1 144 ? -23.965 15.495 28.264 1.00 86.69 144 THR A N 1
ATOM 1102 C CA . THR A 1 144 ? -23.813 15.311 29.704 1.00 86.69 144 THR A CA 1
ATOM 1103 C C . THR A 1 144 ? -23.908 13.835 30.083 1.00 86.69 144 THR A C 1
ATOM 1105 O O . THR A 1 144 ? -24.446 13.008 29.345 1.00 86.69 144 THR A O 1
ATOM 1108 N N . LEU A 1 145 ? -23.419 13.486 31.277 1.00 86.31 145 LEU A N 1
ATOM 1109 C CA . LEU A 1 145 ? -23.542 12.122 31.801 1.00 86.31 145 LEU A CA 1
ATOM 1110 C C . LEU A 1 145 ? -25.016 11.676 31.867 1.00 86.31 145 LEU A C 1
ATOM 1112 O O . LEU A 1 145 ? -25.317 10.511 31.629 1.00 86.31 145 LEU A O 1
ATOM 1116 N N . ALA A 1 146 ? -25.933 12.606 32.154 1.00 86.56 146 ALA A N 1
ATOM 1117 C CA . ALA A 1 146 ? -27.363 12.336 32.300 1.00 86.56 146 ALA A CA 1
ATOM 1118 C C . ALA A 1 146 ? -28.068 11.987 30.975 1.00 86.56 146 ALA A C 1
ATOM 1120 O O . ALA A 1 146 ? -29.129 11.354 31.002 1.00 86.56 146 ALA A O 1
ATOM 1121 N N . ASP A 1 147 ? -27.472 12.362 29.838 1.00 83.50 147 ASP A N 1
ATOM 1122 C CA . ASP A 1 147 ? -27.972 12.013 28.502 1.00 83.50 147 ASP A CA 1
ATOM 1123 C C . ASP A 1 147 ? -27.707 10.535 28.174 1.00 83.50 147 ASP A C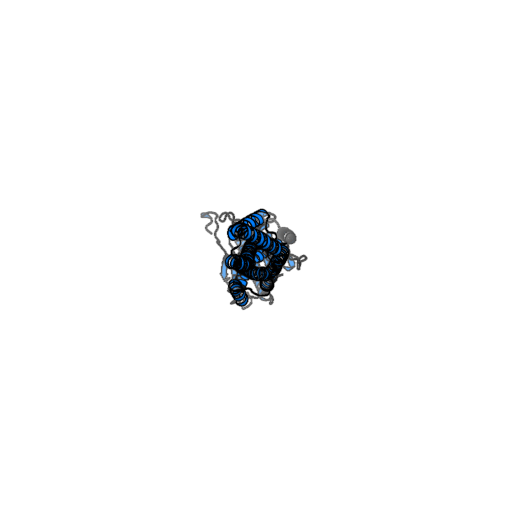 1
ATOM 1125 O O . ASP A 1 147 ? -28.448 9.911 27.414 1.00 83.50 147 ASP A O 1
ATOM 1129 N N . TYR A 1 148 ? -26.674 9.956 28.795 1.00 83.44 148 TYR A N 1
ATOM 1130 C CA . TYR A 1 148 ? -26.249 8.573 28.588 1.00 83.44 148 TYR A CA 1
ATOM 1131 C C . TYR A 1 148 ? -26.633 7.637 29.729 1.00 83.44 148 TYR A C 1
ATOM 1133 O O . TYR A 1 148 ? -26.890 6.465 29.486 1.00 83.44 148 TYR A O 1
ATOM 1141 N N . PHE A 1 149 ? -26.677 8.106 30.974 1.00 88.12 149 PHE A N 1
ATOM 1142 C CA . PHE A 1 149 ? -26.839 7.212 32.116 1.00 88.12 149 PHE A CA 1
ATOM 1143 C C . PHE A 1 149 ? -27.849 7.727 33.136 1.00 88.12 149 PHE A C 1
ATOM 1145 O O . PHE A 1 149 ? -27.829 8.892 33.534 1.00 88.12 149 PHE A O 1
ATOM 1152 N N . ASP A 1 150 ? -28.702 6.822 33.620 1.00 89.44 150 ASP A N 1
ATOM 1153 C CA . ASP A 1 150 ? -29.476 7.033 34.845 1.00 89.44 150 ASP A CA 1
ATOM 1154 C C . ASP A 1 150 ? -28.715 6.422 36.024 1.00 89.44 150 ASP A C 1
ATOM 1156 O O . ASP A 1 150 ? -28.722 5.207 36.226 1.00 89.44 150 ASP A O 1
ATOM 1160 N N . VAL A 1 151 ? -28.019 7.265 36.787 1.00 91.06 151 VAL A N 1
ATOM 1161 C CA . VAL A 1 151 ? -27.229 6.826 37.944 1.00 91.06 151 VAL A CA 1
ATOM 1162 C C . VAL A 1 151 ? -28.126 6.727 39.177 1.00 91.06 151 VAL A C 1
ATOM 1164 O O . VAL A 1 151 ? -28.748 7.714 39.581 1.00 91.06 151 VAL A O 1
ATOM 1167 N N . ARG A 1 152 ? -28.146 5.554 39.812 1.00 92.81 152 ARG A N 1
ATOM 1168 C CA . ARG A 1 152 ? -28.864 5.248 41.058 1.00 92.81 152 ARG A CA 1
ATOM 1169 C C . ARG A 1 152 ? -27.893 4.684 42.088 1.00 92.81 152 ARG A C 1
ATOM 1171 O O . ARG A 1 152 ? -26.925 4.025 41.723 1.00 92.81 152 ARG A O 1
ATOM 1178 N N . VAL A 1 153 ? -28.152 4.925 43.371 1.00 93.19 153 VAL A N 1
ATOM 1179 C CA . VAL A 1 153 ? -27.309 4.430 44.468 1.00 93.19 153 VAL A CA 1
ATOM 1180 C C . VAL A 1 153 ? -28.195 3.777 45.522 1.00 93.19 153 VAL A C 1
ATOM 1182 O O . VAL A 1 153 ? -29.231 4.316 45.899 1.00 93.19 153 VAL A O 1
ATOM 1185 N N . THR A 1 154 ? -27.788 2.604 45.988 1.00 93.81 154 THR A N 1
ATOM 1186 C CA . THR A 1 154 ? -28.401 1.886 47.106 1.00 93.81 154 THR A CA 1
ATOM 1187 C C . THR A 1 154 ? -27.303 1.348 48.014 1.00 93.81 154 THR A C 1
ATOM 1189 O O . THR A 1 154 ? -26.150 1.228 47.603 1.00 93.81 154 THR A O 1
ATOM 1192 N N . ALA A 1 155 ? -27.643 1.014 49.252 1.00 93.62 155 ALA A N 1
ATOM 1193 C CA . ALA A 1 155 ? -26.704 0.415 50.186 1.00 93.62 155 ALA A CA 1
ATOM 1194 C C . ALA A 1 155 ? -27.325 -0.802 50.862 1.00 93.62 155 ALA A C 1
ATOM 1196 O O . ALA A 1 155 ? -28.519 -0.807 51.165 1.00 93.62 155 ALA A O 1
ATOM 1197 N N . LEU A 1 156 ? -26.494 -1.800 51.147 1.00 94.62 156 LEU A N 1
ATOM 1198 C CA . LEU A 1 156 ? -26.859 -3.031 51.838 1.00 94.62 156 LEU A CA 1
ATOM 1199 C C . LEU A 1 156 ? -26.140 -3.098 53.192 1.00 94.62 156 LEU A C 1
ATOM 1201 O O . LEU A 1 156 ? -24.962 -2.742 53.300 1.00 94.62 156 LEU A O 1
ATOM 1205 N N . ALA A 1 157 ? -26.841 -3.549 54.232 1.00 93.44 157 ALA A N 1
ATOM 1206 C CA . ALA A 1 157 ? -26.229 -3.873 55.519 1.00 93.44 157 ALA A CA 1
ATOM 1207 C C . ALA A 1 157 ? -25.156 -4.974 55.376 1.00 93.44 157 ALA A C 1
ATOM 1209 O O . ALA A 1 157 ? -25.057 -5.639 54.346 1.00 93.44 157 ALA A O 1
ATOM 1210 N N . SER A 1 158 ? -24.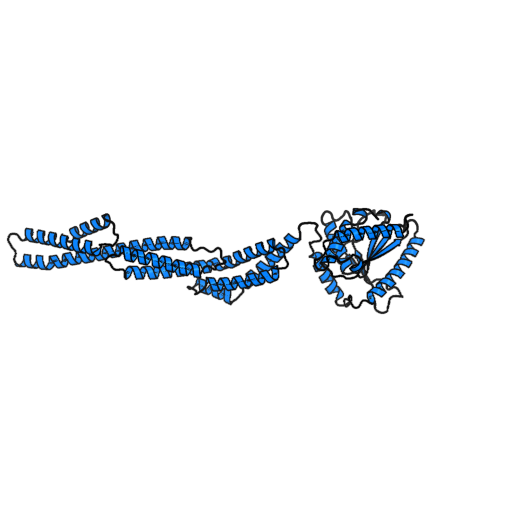312 -5.158 56.392 1.00 92.19 158 SER A N 1
ATOM 1211 C CA . SER A 1 158 ? -23.264 -6.184 56.331 1.00 92.19 158 SER A CA 1
ATOM 1212 C C . SER A 1 158 ? -23.873 -7.574 56.480 1.00 92.19 158 SER A C 1
ATOM 1214 O O . SER A 1 158 ? -24.550 -7.840 57.467 1.00 92.19 158 SER A O 1
ATOM 1216 N N . LEU A 1 159 ? -23.604 -8.477 55.534 1.00 89.19 159 LEU A N 1
ATOM 1217 C CA . LEU A 1 159 ? -24.115 -9.853 55.591 1.00 89.19 159 LEU A CA 1
ATOM 1218 C C . LEU A 1 159 ? -23.619 -10.598 56.843 1.00 89.19 159 LEU A C 1
ATOM 1220 O O . LEU A 1 159 ? -24.365 -11.383 57.417 1.00 89.19 159 LEU A O 1
ATOM 1224 N N . GLU A 1 160 ? -22.376 -10.347 57.262 1.00 87.88 160 GLU A N 1
ATOM 1225 C CA . GLU A 1 160 ? -21.761 -11.018 58.415 1.00 87.88 160 GLU A CA 1
ATOM 1226 C C . GLU A 1 160 ? -22.240 -10.450 59.757 1.00 87.88 160 GLU A C 1
ATOM 1228 O O . GLU A 1 160 ? -22.398 -11.196 60.720 1.00 87.88 160 GLU A O 1
ATOM 1233 N N . HIS A 1 161 ? -22.471 -9.134 59.830 1.00 88.81 161 HIS A N 1
ATOM 1234 C CA . HIS A 1 161 ? -22.789 -8.450 61.090 1.00 88.81 161 HIS A CA 1
ATOM 1235 C C . HIS A 1 161 ? -24.294 -8.216 61.292 1.00 88.81 161 HIS A C 1
ATOM 1237 O O . HIS A 1 161 ? -24.743 -8.087 62.429 1.00 88.81 161 HIS A O 1
ATOM 1243 N N . ASP A 1 162 ? -25.068 -8.142 60.207 1.00 89.88 162 ASP A N 1
ATOM 1244 C CA . ASP A 1 162 ? -26.507 -7.869 60.199 1.00 89.88 162 ASP A CA 1
ATOM 1245 C C . ASP A 1 162 ? -27.196 -8.599 59.031 1.00 89.88 162 ASP A C 1
ATOM 1247 O O . ASP A 1 162 ? -27.651 -8.011 58.045 1.00 89.88 162 ASP A O 1
ATOM 1251 N N . GLU A 1 163 ? -27.274 -9.927 59.141 1.00 91.50 163 GLU A N 1
ATOM 1252 C CA . GLU A 1 163 ? -27.889 -10.784 58.121 1.00 91.50 163 GLU A CA 1
ATOM 1253 C C . GLU A 1 163 ? -29.377 -10.450 57.894 1.00 91.50 163 GLU A C 1
ATOM 1255 O O . GLU A 1 163 ? -29.878 -10.526 56.768 1.00 91.50 163 GLU A O 1
ATOM 1260 N N . ALA A 1 164 ? -30.099 -10.069 58.954 1.00 92.69 164 ALA A N 1
ATOM 1261 C CA . ALA A 1 164 ? -31.516 -9.726 58.876 1.00 92.69 164 ALA A CA 1
ATOM 1262 C C . ALA A 1 164 ? -31.734 -8.420 58.098 1.00 92.69 164 ALA A C 1
ATOM 1264 O O . ALA A 1 164 ? -32.556 -8.392 57.177 1.00 92.69 164 ALA A O 1
ATOM 1265 N N . GLY A 1 165 ? -30.965 -7.373 58.416 1.00 91.75 165 GLY A N 1
ATOM 1266 C CA . GLY A 1 165 ? -30.956 -6.119 57.668 1.00 91.75 165 GLY A CA 1
ATOM 1267 C C . GLY A 1 165 ? -30.523 -6.325 56.220 1.00 91.75 165 GLY A C 1
ATOM 1268 O O . GLY A 1 165 ? -31.177 -5.820 55.312 1.00 91.75 165 GLY A O 1
ATOM 1269 N N . PHE A 1 166 ? -29.506 -7.159 55.977 1.00 93.25 166 PHE A N 1
ATOM 1270 C CA . PHE A 1 166 ? -29.059 -7.484 54.622 1.00 93.25 166 PHE A CA 1
ATOM 1271 C C . PHE A 1 166 ? -30.170 -8.144 53.797 1.00 93.25 166 PHE A C 1
ATOM 1273 O O . PHE A 1 166 ? -30.433 -7.725 52.672 1.00 93.25 166 PHE A O 1
ATOM 1280 N N . LYS A 1 167 ? -30.872 -9.145 54.347 1.00 92.56 167 LYS A N 1
ATOM 1281 C CA . LYS A 1 167 ? -32.001 -9.798 53.657 1.00 92.56 167 LYS A CA 1
ATOM 1282 C C . LYS A 1 167 ? -33.150 -8.827 53.382 1.00 92.56 167 LYS A C 1
ATOM 1284 O O . LYS A 1 167 ? -33.749 -8.901 52.309 1.00 92.56 167 LYS A O 1
ATOM 1289 N N . ALA A 1 168 ? -33.447 -7.923 54.317 1.00 93.38 168 ALA A N 1
ATOM 1290 C CA . ALA A 1 168 ? -34.466 -6.892 54.131 1.00 93.38 168 ALA A CA 1
ATOM 1291 C C . ALA A 1 168 ? -34.076 -5.901 53.020 1.00 93.38 168 ALA A C 1
ATOM 1293 O O . ALA A 1 168 ? -34.879 -5.641 52.123 1.00 93.38 168 ALA A O 1
ATOM 1294 N N . ASP A 1 169 ? -32.831 -5.420 53.029 1.00 92.75 169 ASP A N 1
ATOM 1295 C CA . ASP A 1 169 ? -32.290 -4.521 52.007 1.00 92.75 169 ASP A CA 1
ATOM 1296 C C . ASP A 1 169 ? -32.267 -5.185 50.619 1.00 92.75 169 ASP A C 1
ATOM 1298 O O . ASP A 1 169 ? -32.655 -4.567 49.629 1.00 92.75 169 ASP A O 1
ATOM 1302 N N . VAL A 1 170 ? -31.879 -6.464 50.533 1.00 92.25 170 VAL A N 1
ATOM 1303 C CA . VAL A 1 170 ? -31.931 -7.251 49.287 1.00 92.25 170 VAL A CA 1
ATOM 1304 C C . VAL A 1 170 ? -33.371 -7.413 48.796 1.00 92.25 170 VAL A C 1
ATOM 1306 O O . VAL A 1 170 ? -33.622 -7.321 47.595 1.00 92.25 170 VAL A O 1
ATOM 1309 N N . GLY A 1 171 ? -34.329 -7.617 49.705 1.00 90.38 171 GLY A N 1
ATOM 1310 C CA . GLY A 1 171 ? -35.753 -7.647 49.374 1.00 90.38 171 GLY A CA 1
ATOM 1311 C C . GLY A 1 171 ? -36.240 -6.322 48.782 1.00 90.38 171 GLY A C 1
ATOM 1312 O O . GLY A 1 171 ? -36.905 -6.322 47.747 1.00 90.38 171 GLY A O 1
ATOM 1313 N N . ALA A 1 172 ? -35.855 -5.194 49.382 1.00 91.00 172 ALA A N 1
ATOM 1314 C CA . ALA A 1 172 ? -36.181 -3.863 48.871 1.00 91.00 172 ALA A CA 1
ATOM 1315 C C . ALA A 1 172 ? -35.524 -3.589 47.507 1.00 91.00 172 ALA A C 1
ATOM 1317 O O . ALA A 1 172 ? -36.186 -3.104 46.589 1.00 91.00 172 ALA A O 1
ATOM 1318 N N . LEU A 1 173 ? -34.251 -3.963 47.344 1.00 91.25 173 LEU A N 1
ATOM 1319 C CA . LEU A 1 173 ? -33.528 -3.852 46.077 1.00 91.25 173 LEU A CA 1
ATOM 1320 C C . LEU A 1 173 ? -34.194 -4.679 44.973 1.00 91.25 173 LEU A C 1
ATOM 1322 O O . LEU A 1 173 ? -34.294 -4.224 43.838 1.00 91.25 173 LEU A O 1
ATOM 1326 N N . ARG A 1 174 ? -34.697 -5.872 45.301 1.00 87.81 174 ARG A N 1
ATOM 1327 C CA . ARG A 1 174 ? -35.415 -6.720 44.346 1.00 87.81 174 ARG A CA 1
ATOM 1328 C C . ARG A 1 174 ? -36.671 -6.034 43.805 1.00 87.81 174 ARG A C 1
ATOM 1330 O O . ARG A 1 174 ? -36.864 -6.019 42.597 1.00 87.81 174 ARG A O 1
ATOM 1337 N N . VAL A 1 175 ? -37.463 -5.403 44.675 1.00 87.62 175 VAL A N 1
ATOM 1338 C CA . VAL A 1 175 ? -38.651 -4.631 44.263 1.00 87.62 175 VAL A CA 1
ATOM 1339 C C . VAL A 1 175 ? -38.263 -3.440 43.377 1.00 87.62 175 VAL A C 1
ATOM 1341 O O . VAL A 1 175 ? -38.931 -3.165 42.384 1.00 87.62 175 VAL A O 1
ATOM 1344 N N . GLN A 1 176 ? -37.168 -2.746 43.701 1.00 88.44 176 GLN A N 1
ATOM 1345 C CA . GLN A 1 176 ? -36.656 -1.651 42.870 1.00 88.44 176 GLN A CA 1
ATOM 1346 C C . GLN A 1 176 ? -36.214 -2.140 41.483 1.00 88.44 176 GLN A C 1
ATOM 1348 O O . GLN A 1 176 ? -36.553 -1.513 40.483 1.00 88.44 176 GLN A O 1
ATOM 1353 N N . LEU A 1 177 ? -35.496 -3.266 41.416 1.00 86.88 177 LEU A N 1
ATOM 1354 C CA . LEU A 1 177 ? -35.055 -3.875 40.159 1.00 86.88 177 LEU A CA 1
ATOM 1355 C C . LEU A 1 177 ? -36.236 -4.297 39.283 1.00 86.88 177 LEU A C 1
ATOM 1357 O O . LEU A 1 177 ? -36.199 -4.042 38.084 1.00 86.88 177 LEU A O 1
ATOM 1361 N N . ASP A 1 178 ? -37.291 -4.866 39.866 1.00 83.00 178 ASP A N 1
ATOM 1362 C CA . ASP A 1 178 ? -38.513 -5.204 39.127 1.00 83.00 178 ASP A CA 1
ATOM 1363 C C . ASP A 1 178 ? -39.143 -3.954 38.488 1.00 83.00 178 ASP A C 1
ATOM 1365 O O . ASP A 1 178 ? -39.517 -3.975 37.315 1.00 83.00 178 ASP A O 1
ATOM 1369 N N . GLY A 1 179 ? -39.188 -2.839 39.227 1.00 83.94 179 GLY A N 1
ATOM 1370 C CA . GLY A 1 179 ? -39.631 -1.549 38.693 1.00 83.94 179 GLY A CA 1
ATOM 1371 C C . GLY A 1 179 ? -38.749 -1.058 37.542 1.00 83.94 179 GLY A C 1
ATOM 1372 O O . GLY A 1 179 ? -39.256 -0.661 36.495 1.00 83.94 179 GLY A O 1
ATOM 1373 N N . TYR A 1 180 ? -37.427 -1.150 37.695 1.00 85.06 180 TYR A N 1
ATOM 1374 C CA . TYR A 1 180 ? -36.476 -0.728 36.665 1.00 85.06 180 TYR A CA 1
ATOM 1375 C C . TYR A 1 180 ? -36.556 -1.566 35.388 1.00 85.06 180 TYR A C 1
ATOM 1377 O O . TYR A 1 180 ? -36.468 -1.011 34.294 1.00 85.06 180 TYR A O 1
ATOM 1385 N N . LEU A 1 181 ? -36.733 -2.881 35.517 1.00 80.06 181 LEU A N 1
ATOM 1386 C CA . LEU A 1 181 ? -36.930 -3.777 34.380 1.00 80.06 181 LEU A CA 1
ATOM 1387 C C . LEU A 1 181 ? -38.277 -3.515 33.696 1.00 80.06 181 LEU A C 1
ATOM 1389 O O . LEU A 1 181 ? -38.352 -3.562 32.472 1.00 80.06 181 LEU A O 1
ATOM 1393 N N . GLY A 1 182 ? -39.320 -3.184 34.464 1.00 79.00 182 GLY A N 1
ATOM 1394 C CA . GLY A 1 182 ? -40.613 -2.764 33.924 1.00 79.00 182 GLY A CA 1
ATOM 1395 C C . GLY A 1 182 ? -40.522 -1.485 33.089 1.00 79.00 182 GLY A C 1
ATOM 1396 O O . GLY A 1 182 ? -41.068 -1.437 31.991 1.00 79.00 182 GLY A O 1
ATOM 1397 N N . GLU A 1 183 ? -39.790 -0.474 33.566 1.00 80.25 183 GLU A N 1
ATOM 1398 C CA . GLU A 1 183 ? -39.515 0.751 32.799 1.00 80.25 183 GLU A CA 1
ATOM 1399 C C . GLU A 1 183 ? -38.718 0.457 31.520 1.00 80.25 183 GLU A C 1
ATOM 1401 O O . GLU A 1 183 ? -39.045 0.982 30.458 1.00 80.25 183 GLU A O 1
ATOM 1406 N N . ALA A 1 184 ? -37.691 -0.396 31.601 1.00 75.06 184 ALA A N 1
ATOM 1407 C CA . ALA A 1 184 ? -36.879 -0.778 30.446 1.00 75.06 184 ALA A CA 1
ATOM 1408 C C . ALA A 1 184 ? -37.691 -1.557 29.396 1.00 75.06 184 ALA A C 1
ATOM 1410 O O . ALA A 1 184 ? -37.521 -1.340 28.199 1.00 75.06 184 ALA A O 1
ATOM 1411 N N . ALA A 1 185 ? -38.623 -2.409 29.828 1.00 72.00 185 ALA A N 1
ATOM 1412 C CA . ALA A 1 185 ? -39.496 -3.177 28.943 1.00 72.00 185 ALA A CA 1
ATOM 1413 C C . ALA A 1 185 ? -40.490 -2.318 28.137 1.00 72.00 185 ALA A C 1
ATOM 1415 O O . ALA A 1 185 ? -41.051 -2.807 27.164 1.00 72.00 185 ALA A O 1
ATOM 1416 N N . GLN A 1 186 ? -40.717 -1.058 28.523 1.00 71.69 186 GLN A N 1
ATOM 1417 C CA . GLN A 1 186 ? -41.624 -0.130 27.831 1.00 71.69 186 GLN A CA 1
ATOM 1418 C C . GLN A 1 186 ? -40.913 0.743 26.780 1.00 71.69 186 GLN A C 1
ATOM 1420 O O . GLN A 1 186 ? -41.544 1.593 26.152 1.00 71.69 186 GLN A O 1
ATOM 1425 N N . ARG A 1 187 ? -39.597 0.579 26.606 1.00 68.44 187 ARG A N 1
ATOM 1426 C CA . ARG A 1 187 ? -38.761 1.417 25.739 1.00 68.44 187 ARG A CA 1
ATOM 1427 C C . ARG A 1 187 ? -38.683 0.882 24.311 1.00 68.44 187 ARG A C 1
ATOM 1429 O O . ARG A 1 187 ? -37.788 0.106 23.982 1.00 68.44 187 ARG A O 1
ATOM 1436 N N . GLU A 1 188 ? -39.570 1.370 23.444 1.00 56.25 188 GLU A N 1
ATOM 1437 C CA . GLU A 1 188 ? -39.636 0.986 22.021 1.00 56.25 188 GLU A CA 1
ATOM 1438 C C . GLU A 1 188 ? -38.302 1.151 21.257 1.00 56.25 188 GLU A C 1
ATOM 1440 O O . GLU A 1 188 ? -38.064 0.450 20.276 1.00 56.25 188 GLU A O 1
ATOM 1445 N N . ASP A 1 189 ? -37.411 2.035 21.718 1.00 54.50 189 ASP A N 1
ATOM 1446 C CA . ASP A 1 189 ? -36.134 2.399 21.094 1.00 54.50 189 ASP A CA 1
ATOM 1447 C C . ASP A 1 189 ? -34.990 1.382 21.294 1.00 54.50 189 ASP A C 1
ATOM 1449 O O . ASP A 1 189 ? -33.945 1.520 20.656 1.00 54.50 189 ASP A O 1
ATOM 1453 N N . ALA A 1 190 ? -35.145 0.373 22.165 1.00 53.94 190 ALA A N 1
ATOM 1454 C CA . ALA A 1 190 ? -34.013 -0.430 22.654 1.00 53.94 190 ALA A CA 1
ATOM 1455 C C . ALA A 1 190 ? -34.209 -1.960 22.641 1.00 53.94 190 ALA A C 1
ATOM 1457 O O . ALA A 1 190 ? -33.347 -2.692 23.140 1.00 53.94 190 ALA A O 1
ATOM 1458 N N . HIS A 1 191 ? -35.309 -2.468 22.081 1.00 60.25 191 HIS A N 1
ATOM 1459 C CA . HIS A 1 191 ? -35.612 -3.899 22.119 1.00 60.25 191 HIS A CA 1
ATOM 1460 C C . HIS A 1 191 ? -34.859 -4.694 21.047 1.00 60.25 191 HIS A C 1
ATOM 1462 O O . HIS A 1 191 ? -35.057 -4.506 19.848 1.00 60.25 191 HIS A O 1
ATOM 1468 N N . VAL A 1 192 ? -34.039 -5.649 21.491 1.00 61.16 192 VAL A N 1
ATOM 1469 C CA . VAL A 1 192 ? -33.493 -6.705 20.631 1.00 61.16 192 VAL A CA 1
ATOM 1470 C C . VAL A 1 192 ? -34.419 -7.920 20.735 1.00 61.16 192 VAL A C 1
ATOM 1472 O O . VAL A 1 192 ? -34.635 -8.409 21.848 1.00 61.16 192 VAL A O 1
ATOM 1475 N N . PRO A 1 193 ? -34.973 -8.429 19.619 1.00 65.50 193 PRO A N 1
ATOM 1476 C CA . PRO A 1 193 ? -35.735 -9.674 19.618 1.00 65.50 193 PRO A CA 1
ATOM 1477 C C . PRO A 1 193 ? -34.941 -10.822 20.259 1.00 65.50 193 PRO A C 1
ATOM 1479 O O . PRO A 1 193 ? -33.733 -10.939 20.057 1.00 65.50 193 PRO A O 1
ATOM 1482 N N . GLY A 1 194 ? -35.599 -11.676 21.049 1.00 66.56 194 GLY A N 1
ATOM 1483 C CA . GLY A 1 194 ? -34.911 -12.720 21.823 1.00 66.56 194 GLY A CA 1
ATOM 1484 C C . GLY A 1 194 ? -34.143 -13.740 20.968 1.00 66.56 194 GLY A C 1
ATOM 1485 O O . GLY A 1 194 ? -33.111 -14.251 21.393 1.00 66.56 194 GLY A O 1
ATOM 1486 N N . ASP A 1 195 ? -34.605 -13.996 19.746 1.00 70.25 195 ASP A N 1
ATOM 1487 C CA . ASP A 1 195 ? -33.933 -14.806 18.723 1.00 70.25 195 ASP A CA 1
ATOM 1488 C C . ASP A 1 195 ? -32.699 -14.108 18.126 1.00 70.25 195 ASP A C 1
ATOM 1490 O O . ASP A 1 195 ? -31.700 -14.763 17.823 1.00 70.25 195 ASP A O 1
ATOM 1494 N N . ALA A 1 196 ? -32.727 -12.778 18.031 1.00 66.38 196 ALA A N 1
ATOM 1495 C CA . ALA A 1 196 ? -31.594 -11.956 17.617 1.00 66.38 196 ALA A CA 1
ATOM 1496 C C . ALA A 1 196 ? -30.607 -11.657 18.761 1.00 66.38 196 ALA A C 1
ATOM 1498 O O . ALA A 1 196 ? -29.493 -11.214 18.484 1.00 66.38 196 ALA A O 1
ATOM 1499 N N . PHE A 1 197 ? -30.964 -11.919 20.027 1.00 73.75 197 PHE A N 1
ATOM 1500 C CA . PHE A 1 197 ? -30.126 -11.608 21.191 1.00 73.75 197 PHE A CA 1
ATOM 1501 C C . PHE A 1 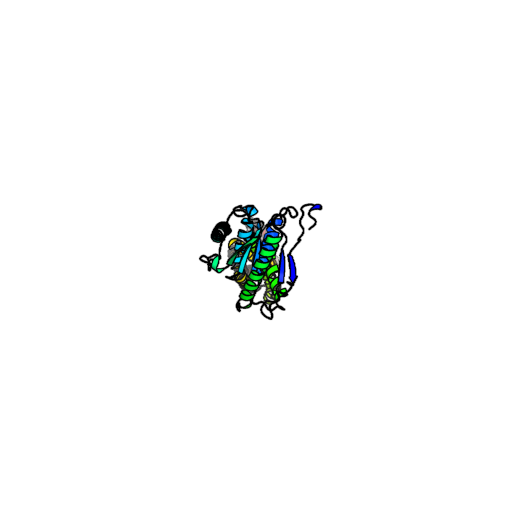197 ? -28.753 -12.275 21.100 1.00 73.75 197 PHE A C 1
ATOM 1503 O O . PHE A 1 197 ? -27.741 -11.592 21.179 1.00 73.75 197 PHE A O 1
ATOM 1510 N N . ALA A 1 198 ? -28.689 -13.582 20.829 1.00 76.88 198 ALA A N 1
ATOM 1511 C CA . ALA A 1 198 ? -27.411 -14.290 20.726 1.00 76.88 198 ALA A CA 1
ATOM 1512 C C . ALA A 1 198 ? -26.505 -13.718 19.619 1.00 76.88 198 ALA A C 1
ATOM 1514 O O . ALA A 1 198 ? -25.299 -13.568 19.821 1.00 76.88 198 ALA A O 1
ATOM 1515 N N . LEU A 1 199 ? -27.085 -13.360 18.467 1.00 69.56 199 LEU A N 1
ATOM 1516 C CA . LEU A 1 199 ? -26.352 -12.755 17.353 1.00 69.56 199 LEU A CA 1
ATOM 1517 C C . LEU A 1 199 ? -25.897 -11.328 17.690 1.00 69.56 199 LEU A C 1
ATOM 1519 O O . LEU A 1 199 ? -24.743 -10.984 17.451 1.00 69.56 199 LEU A O 1
ATOM 1523 N N . SER A 1 200 ? -26.780 -10.523 18.284 1.00 68.88 200 SER A N 1
ATOM 1524 C CA . SER A 1 200 ? -26.498 -9.149 18.709 1.00 68.88 200 SER A CA 1
ATOM 1525 C C . SER A 1 200 ? -25.411 -9.115 19.776 1.00 68.88 200 SER A C 1
ATOM 1527 O O . SER A 1 200 ? -24.463 -8.349 19.668 1.00 68.88 200 SER A O 1
ATOM 1529 N N . THR A 1 201 ? -25.509 -9.966 20.792 1.00 76.25 201 THR A N 1
ATOM 1530 C CA . THR A 1 201 ? -24.524 -10.081 21.866 1.00 76.25 201 THR A CA 1
ATOM 1531 C C . THR A 1 201 ? -23.191 -10.600 21.337 1.00 76.25 201 THR A C 1
ATOM 1533 O O . THR A 1 201 ? -22.149 -10.106 21.755 1.00 76.25 201 THR A O 1
ATOM 1536 N N . LYS A 1 202 ? -23.192 -11.527 20.369 1.00 79.50 202 LYS A N 1
ATOM 1537 C CA . LYS A 1 202 ? -21.961 -11.934 19.682 1.00 79.50 202 LYS A CA 1
ATOM 1538 C C . LYS A 1 202 ? -21.333 -10.773 18.909 1.00 79.50 202 LYS A C 1
ATOM 1540 O O . LYS A 1 202 ? -20.136 -10.566 19.040 1.00 79.50 202 LYS A O 1
ATOM 1545 N N . ALA A 1 203 ? -22.114 -10.013 18.143 1.00 70.62 203 ALA A N 1
ATOM 1546 C CA . ALA A 1 203 ? -21.606 -8.862 17.400 1.00 70.62 203 ALA A CA 1
ATOM 1547 C C . ALA A 1 203 ? -21.061 -7.770 18.337 1.00 70.62 203 ALA A C 1
ATOM 1549 O O . ALA A 1 203 ? -19.995 -7.218 18.078 1.00 70.62 203 ALA A O 1
ATOM 1550 N N . LEU A 1 204 ? -21.746 -7.515 19.458 1.00 73.56 204 LEU A N 1
ATOM 1551 C CA . LEU A 1 204 ? -21.276 -6.614 20.512 1.00 73.56 204 LEU A CA 1
ATOM 1552 C C . LEU A 1 204 ? -19.981 -7.122 21.148 1.00 73.56 204 LEU A C 1
ATOM 1554 O O . LEU A 1 204 ? -19.061 -6.337 21.342 1.00 73.56 204 LEU A O 1
ATOM 1558 N N . TRP A 1 205 ? -19.879 -8.420 21.444 1.00 84.81 205 TRP A N 1
ATOM 1559 C CA . TRP A 1 205 ? -18.644 -9.004 21.965 1.00 84.81 205 TRP A CA 1
ATOM 1560 C C . TRP A 1 205 ? -17.511 -8.924 20.950 1.00 84.81 205 TRP A C 1
ATOM 1562 O O . TRP A 1 205 ? -16.425 -8.511 21.317 1.00 84.81 205 TRP A O 1
ATOM 1572 N N . ASP A 1 206 ? -17.750 -9.254 19.681 1.00 78.62 206 ASP A N 1
ATOM 1573 C CA . ASP A 1 206 ? -16.738 -9.159 18.629 1.00 78.62 206 ASP A CA 1
ATOM 1574 C C . ASP A 1 206 ? -16.271 -7.696 18.471 1.00 78.62 206 ASP A C 1
ATOM 1576 O O . ASP A 1 206 ? -15.076 -7.450 18.334 1.00 78.62 206 ASP A O 1
ATOM 1580 N N . GLN A 1 207 ? -17.183 -6.719 18.585 1.00 71.50 207 GLN A N 1
ATOM 1581 C CA . GLN A 1 207 ? -16.856 -5.290 18.589 1.00 71.50 207 GLN A CA 1
ATOM 1582 C C . GLN A 1 207 ? -16.058 -4.876 19.833 1.00 71.50 207 GLN A C 1
ATOM 1584 O O . GLN A 1 207 ? -15.124 -4.100 19.699 1.00 71.50 207 GLN A O 1
ATOM 1589 N N . VAL A 1 208 ? -16.394 -5.376 21.026 1.00 75.75 208 VAL A N 1
ATOM 1590 C CA . VAL A 1 208 ? -15.695 -5.060 22.287 1.00 75.75 208 VAL A CA 1
ATOM 1591 C C . VAL A 1 208 ? -14.339 -5.767 22.388 1.00 75.75 208 VAL A C 1
ATOM 1593 O O . VAL A 1 208 ? -13.366 -5.170 22.842 1.00 75.75 208 VAL A O 1
ATOM 1596 N N . ALA A 1 209 ? -14.250 -7.012 21.932 1.00 76.19 209 ALA A N 1
ATOM 1597 C CA . ALA A 1 209 ? -13.027 -7.803 21.901 1.00 76.19 209 ALA A CA 1
ATOM 1598 C C . ALA A 1 209 ? -12.036 -7.255 20.866 1.00 76.19 209 ALA A C 1
ATOM 1600 O O . ALA A 1 209 ? -10.844 -7.212 21.148 1.00 76.19 209 ALA A O 1
ATOM 1601 N N . ALA A 1 210 ? -12.532 -6.786 19.713 1.00 67.25 210 ALA A N 1
ATOM 1602 C CA . ALA A 1 210 ? -11.744 -6.073 18.706 1.00 67.25 210 ALA A CA 1
ATOM 1603 C C . ALA A 1 210 ? -11.586 -4.569 19.000 1.00 67.25 210 ALA A C 1
ATOM 1605 O O . ALA A 1 210 ? -11.008 -3.848 18.191 1.00 67.25 210 ALA A O 1
ATOM 1606 N N . ASN A 1 211 ? -12.144 -4.061 20.107 1.00 58.31 211 ASN A N 1
ATOM 1607 C CA . ASN A 1 211 ? -11.960 -2.674 20.519 1.00 58.31 211 ASN A CA 1
ATOM 1608 C C . ASN A 1 211 ? -10.677 -2.562 21.336 1.00 58.31 211 ASN A C 1
ATOM 1610 O O . ASN A 1 211 ? -10.711 -2.513 22.568 1.00 58.31 211 ASN A O 1
ATOM 1614 N N . ASP A 1 212 ? -9.533 -2.509 20.662 1.00 50.38 212 ASP A N 1
ATOM 1615 C CA . ASP A 1 212 ? -8.254 -2.467 21.360 1.00 50.38 212 ASP A CA 1
ATOM 1616 C C . ASP A 1 212 ? -7.856 -1.064 21.899 1.00 50.38 212 ASP A C 1
ATOM 1618 O O . ASP A 1 212 ? -6.797 -0.876 22.496 1.00 50.38 212 ASP A O 1
ATOM 1622 N N . ASP A 1 213 ? -8.782 -0.091 21.834 1.00 49.06 213 ASP A N 1
ATOM 1623 C CA . ASP A 1 213 ? -8.743 1.213 22.533 1.00 49.06 213 ASP A CA 1
ATOM 1624 C C . ASP A 1 213 ? -8.941 1.112 24.064 1.00 49.06 213 ASP A C 1
ATOM 1626 O O . ASP A 1 213 ? -8.801 2.114 24.770 1.00 49.06 213 ASP A O 1
ATOM 1630 N N . LEU A 1 214 ? -9.252 -0.077 24.600 1.00 55.78 214 LEU A N 1
ATOM 1631 C CA . LEU A 1 214 ? -9.246 -0.341 26.050 1.00 55.78 214 LEU A CA 1
ATOM 1632 C C . LEU A 1 214 ? -7.816 -0.422 26.628 1.00 55.78 214 LEU A C 1
ATOM 1634 O O . LEU A 1 214 ? -7.653 -0.464 27.845 1.00 55.78 214 LEU A O 1
ATOM 1638 N N . ASN A 1 215 ? -6.791 -0.347 25.769 1.00 43.12 215 ASN A N 1
ATOM 1639 C CA . ASN A 1 215 ? -5.399 -0.106 26.139 1.00 43.12 215 ASN A CA 1
ATOM 1640 C C . ASN A 1 215 ? -5.049 1.395 26.083 1.00 43.12 215 ASN A C 1
ATOM 1642 O O . ASN A 1 215 ? -4.859 1.995 25.020 1.00 43.12 215 ASN A O 1
ATOM 1646 N N . LEU A 1 216 ? -4.893 2.001 27.262 1.00 42.16 216 LEU A N 1
ATOM 1647 C CA . LEU A 1 216 ? -4.158 3.255 27.453 1.00 42.16 216 LEU A CA 1
ATOM 1648 C C . LEU A 1 216 ? -2.654 2.976 27.234 1.00 42.16 216 LEU A C 1
ATOM 1650 O O . LEU A 1 216 ? -2.130 2.136 27.959 1.00 42.16 216 LEU A O 1
ATOM 1654 N N . PRO A 1 217 ? -1.864 3.698 26.414 1.00 43.06 217 PRO A N 1
ATOM 1655 C CA . PRO A 1 217 ? -2.103 4.468 25.193 1.00 43.06 217 PRO A CA 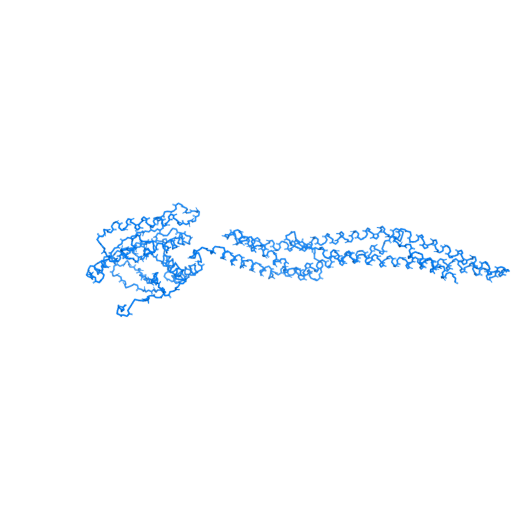1
ATOM 1656 C C . PRO A 1 217 ? -1.104 4.067 24.060 1.00 43.06 217 PRO A C 1
ATOM 1658 O O . PRO A 1 217 ? 0.062 4.432 24.133 1.00 43.06 217 PRO A O 1
ATOM 1661 N N . ALA A 1 218 ? -1.527 3.371 22.991 1.00 45.12 218 ALA A N 1
ATOM 1662 C CA . ALA A 1 218 ? -0.765 3.235 21.714 1.00 45.12 218 ALA A CA 1
ATOM 1663 C C . ALA A 1 218 ? -1.579 2.614 20.548 1.00 45.12 218 ALA A C 1
ATOM 1665 O O . ALA A 1 218 ? -1.020 2.193 19.535 1.00 45.12 218 ALA A O 1
ATOM 1666 N N . HIS A 1 219 ? -2.904 2.519 20.673 1.00 43.81 219 HIS A N 1
ATOM 1667 C CA . HIS A 1 219 ? -3.687 1.572 19.884 1.00 43.81 219 HIS A CA 1
ATOM 1668 C C . HIS A 1 219 ? -4.257 2.106 18.551 1.00 43.81 219 HIS A C 1
ATOM 1670 O O . HIS A 1 219 ? -4.216 1.419 17.529 1.00 43.81 219 HIS A O 1
ATOM 1676 N N . LYS A 1 220 ? -4.708 3.367 18.518 1.00 41.91 220 LYS A N 1
ATOM 1677 C CA . LYS A 1 220 ? -5.280 4.007 17.316 1.00 41.91 220 LYS A CA 1
ATOM 1678 C C . LYS A 1 220 ? -4.340 3.956 16.101 1.00 41.91 220 LYS A C 1
ATOM 1680 O O . LYS A 1 220 ? -4.800 3.789 14.975 1.00 41.91 220 LYS A O 1
ATOM 1685 N N . VAL A 1 221 ? -3.029 4.058 16.334 1.00 49.12 221 VAL A N 1
ATOM 1686 C CA . VAL A 1 221 ? -1.999 3.970 15.286 1.00 49.12 221 VAL A CA 1
ATOM 1687 C C . VAL A 1 221 ? -1.807 2.520 14.831 1.00 49.12 221 VAL A C 1
ATOM 1689 O O . VAL A 1 221 ? -1.662 2.276 13.636 1.00 49.12 221 VAL A O 1
ATOM 1692 N N . MET A 1 222 ? -1.879 1.540 15.739 1.00 47.75 222 MET A N 1
ATOM 1693 C CA . MET A 1 222 ? -1.709 0.121 15.409 1.00 47.75 222 MET A CA 1
ATOM 1694 C C . MET A 1 222 ? -2.888 -0.437 14.598 1.00 47.75 222 MET A C 1
ATOM 1696 O O . MET A 1 222 ? -2.658 -1.041 13.552 1.00 47.75 222 MET A O 1
ATOM 1700 N N . VAL A 1 223 ? -4.144 -0.190 14.994 1.00 51.97 223 VAL A N 1
ATOM 1701 C CA . VAL A 1 223 ? -5.307 -0.670 14.219 1.00 51.97 223 VAL A CA 1
ATOM 1702 C C . VAL A 1 223 ? -5.484 0.071 12.903 1.00 51.97 223 VAL A C 1
ATOM 1704 O O . VAL A 1 223 ? -5.795 -0.573 11.903 1.00 51.97 223 VAL A O 1
ATOM 1707 N N . ALA A 1 224 ? -5.207 1.379 12.850 1.00 56.91 224 ALA A N 1
ATOM 1708 C CA . ALA A 1 224 ? -5.102 2.070 11.567 1.00 56.91 224 ALA A CA 1
ATOM 1709 C C . ALA A 1 224 ? -4.022 1.413 10.693 1.00 56.91 224 ALA A C 1
ATOM 1711 O O . ALA A 1 224 ? -4.239 1.226 9.504 1.00 56.91 224 ALA A O 1
ATOM 1712 N N . THR A 1 225 ? -2.894 0.979 11.271 1.00 67.62 225 THR A N 1
ATOM 1713 C CA . THR A 1 225 ? -1.810 0.347 10.501 1.00 67.62 225 THR A CA 1
ATOM 1714 C C . THR A 1 225 ? -2.250 -0.998 9.944 1.00 67.62 225 THR A C 1
ATOM 1716 O O . THR A 1 225 ? -2.092 -1.235 8.749 1.00 67.62 225 THR A O 1
ATOM 1719 N N . VAL A 1 226 ? -2.853 -1.860 10.767 1.00 74.00 226 VAL A N 1
ATOM 1720 C CA . VAL A 1 226 ? -3.347 -3.171 10.321 1.00 74.00 226 VAL A CA 1
ATOM 1721 C C . VAL A 1 226 ? -4.462 -3.003 9.287 1.00 74.00 226 VAL A C 1
ATOM 1723 O O . VAL A 1 226 ? -4.387 -3.608 8.222 1.00 74.00 226 VAL A O 1
ATOM 1726 N N . ARG A 1 227 ? -5.454 -2.138 9.534 1.00 79.06 227 ARG A N 1
ATOM 1727 C CA . ARG A 1 227 ? -6.588 -1.935 8.617 1.00 79.06 227 ARG A CA 1
ATOM 1728 C C . ARG A 1 227 ? -6.183 -1.270 7.312 1.00 79.06 227 ARG A C 1
ATOM 1730 O O . ARG A 1 227 ? -6.533 -1.795 6.261 1.00 79.06 227 ARG A O 1
ATOM 1737 N N . CYS A 1 228 ? -5.405 -0.191 7.346 1.00 81.75 228 CYS A N 1
ATOM 1738 C CA . CYS A 1 228 ? -4.901 0.436 6.126 1.00 81.75 228 CYS A CA 1
ATOM 1739 C C . CYS A 1 228 ? -4.017 -0.543 5.333 1.00 81.75 228 CYS A C 1
ATOM 1741 O O . CYS A 1 228 ? -4.145 -0.630 4.115 1.00 81.75 228 CYS A O 1
ATOM 1743 N N . THR A 1 229 ? -3.201 -1.368 6.000 1.00 85.50 229 THR A N 1
ATOM 1744 C CA . THR A 1 229 ? -2.400 -2.404 5.320 1.00 85.50 229 THR A CA 1
ATOM 1745 C C . THR A 1 229 ? -3.266 -3.523 4.726 1.00 85.50 229 THR A C 1
ATOM 1747 O O . THR A 1 229 ? -2.992 -3.988 3.619 1.00 85.50 229 THR A O 1
ATOM 1750 N N . GLU A 1 230 ? -4.327 -3.957 5.411 1.00 84.75 230 GLU A N 1
ATOM 1751 C CA . GLU A 1 230 ? -5.280 -4.950 4.897 1.00 84.75 230 GLU A CA 1
ATOM 1752 C C . GLU A 1 230 ? -6.071 -4.419 3.698 1.00 84.75 230 GLU A C 1
ATOM 1754 O O . GLU A 1 230 ? -6.226 -5.137 2.711 1.00 84.75 230 GLU A O 1
ATOM 1759 N N . ILE A 1 231 ? -6.566 -3.178 3.767 1.00 84.62 231 ILE A N 1
ATOM 1760 C CA . ILE A 1 231 ? -7.271 -2.525 2.656 1.00 84.62 231 ILE A CA 1
ATOM 1761 C C . ILE A 1 231 ? -6.313 -2.415 1.472 1.00 84.62 231 ILE A C 1
ATOM 1763 O O . ILE A 1 231 ? -6.651 -2.884 0.390 1.00 84.62 231 ILE A O 1
ATOM 1767 N N . ALA A 1 232 ? -5.092 -1.913 1.683 1.00 92.25 232 ALA A N 1
ATOM 1768 C CA . ALA A 1 232 ? -4.061 -1.859 0.650 1.00 92.25 232 ALA A CA 1
ATOM 1769 C C . ALA A 1 232 ? -3.817 -3.235 0.008 1.00 92.25 232 ALA A C 1
ATOM 1771 O O . ALA A 1 232 ? -3.902 -3.384 -1.209 1.00 92.25 232 ALA A O 1
ATOM 1772 N N . SER A 1 233 ? -3.620 -4.274 0.821 1.00 92.88 233 SER A N 1
ATOM 1773 C CA . SER A 1 233 ? -3.382 -5.637 0.329 1.00 92.88 233 SER A CA 1
ATOM 1774 C C . SER A 1 233 ? -4.567 -6.186 -0.476 1.00 92.88 233 SER A C 1
ATOM 1776 O O . SER A 1 233 ? -4.370 -6.820 -1.512 1.00 92.88 233 SER A O 1
ATOM 1778 N N . LYS A 1 234 ? -5.808 -5.919 -0.044 1.00 92.38 234 LYS A N 1
ATOM 1779 C CA . LYS A 1 234 ? -7.022 -6.304 -0.783 1.00 92.38 234 LYS A CA 1
ATOM 1780 C C . LYS A 1 234 ? -7.142 -5.562 -2.112 1.00 92.38 234 LYS A C 1
ATOM 1782 O O . LYS A 1 234 ? -7.498 -6.188 -3.107 1.00 92.38 234 LYS A O 1
ATOM 1787 N N . ARG A 1 235 ? -6.838 -4.260 -2.146 1.00 95.31 235 ARG A N 1
ATOM 1788 C CA . ARG A 1 235 ? -6.862 -3.443 -3.373 1.00 95.31 235 ARG A CA 1
ATOM 1789 C C . ARG A 1 235 ? -5.809 -3.917 -4.365 1.00 95.31 235 ARG A C 1
ATOM 1791 O O . ARG A 1 235 ? -6.127 -4.079 -5.537 1.00 95.31 235 ARG A O 1
ATOM 1798 N N . LEU A 1 236 ? -4.604 -4.232 -3.888 1.00 94.31 236 LEU A N 1
ATOM 1799 C CA . LEU A 1 236 ? -3.546 -4.812 -4.711 1.00 94.31 236 LEU A CA 1
ATOM 1800 C C . LEU A 1 236 ? -3.961 -6.171 -5.291 1.00 94.31 236 LEU A C 1
ATOM 1802 O O . LEU A 1 236 ? -3.817 -6.395 -6.490 1.00 94.31 236 LEU A O 1
ATOM 1806 N N . ALA A 1 237 ? -4.521 -7.059 -4.467 1.00 93.38 237 ALA A N 1
ATOM 1807 C CA . ALA A 1 237 ? -4.998 -8.362 -4.927 1.00 93.38 237 ALA A CA 1
ATOM 1808 C C . ALA A 1 237 ? -6.142 -8.232 -5.948 1.00 93.38 237 ALA A C 1
ATOM 1810 O O . ALA A 1 237 ? -6.156 -8.951 -6.944 1.00 93.38 237 ALA A O 1
ATOM 1811 N N . ALA A 1 238 ? -7.075 -7.298 -5.737 1.00 93.50 238 ALA A N 1
ATOM 1812 C CA . ALA A 1 238 ? -8.153 -7.014 -6.680 1.00 93.50 238 ALA A CA 1
ATOM 1813 C C . ALA A 1 238 ? -7.618 -6.460 -8.010 1.00 93.50 238 ALA A C 1
ATOM 1815 O O . ALA A 1 238 ? -8.034 -6.927 -9.064 1.00 93.50 238 ALA A O 1
ATOM 1816 N N . LEU A 1 239 ? -6.649 -5.539 -7.966 1.00 94.19 239 LEU A N 1
ATOM 1817 C CA . LEU A 1 239 ? -5.978 -5.003 -9.154 1.00 94.19 239 LEU A CA 1
ATOM 1818 C C . LEU A 1 239 ? -5.273 -6.108 -9.957 1.00 94.19 239 LEU A C 1
ATOM 1820 O O . LEU A 1 239 ? -5.333 -6.120 -11.180 1.00 94.19 239 LEU A O 1
ATOM 1824 N N . GLN A 1 240 ? -4.613 -7.048 -9.276 1.00 89.44 240 GLN A N 1
ATOM 1825 C CA . GLN A 1 240 ? -3.936 -8.180 -9.917 1.00 89.44 240 GLN A CA 1
ATOM 1826 C C . GLN A 1 240 ? -4.908 -9.232 -10.470 1.00 89.44 240 GLN A C 1
ATOM 1828 O O . GLN A 1 240 ? -4.567 -9.936 -11.420 1.00 89.44 240 GLN A O 1
ATOM 1833 N N . ALA A 1 241 ? -6.091 -9.357 -9.868 1.00 91.06 241 ALA A N 1
ATOM 1834 C CA . ALA A 1 241 ? -7.146 -10.261 -10.314 1.00 91.06 241 ALA A CA 1
ATOM 1835 C C . ALA A 1 241 ? -8.031 -9.660 -11.420 1.00 91.06 241 ALA A C 1
ATOM 1837 O O . ALA A 1 241 ? -8.766 -10.406 -12.067 1.00 91.06 241 ALA A O 1
ATOM 1838 N N . ASP A 1 242 ? -7.977 -8.342 -11.636 1.00 93.94 242 ASP A N 1
ATOM 1839 C CA . ASP A 1 242 ? -8.712 -7.670 -12.702 1.00 93.94 242 ASP A CA 1
ATOM 1840 C C . ASP A 1 242 ? -8.257 -8.188 -14.074 1.00 93.94 242 ASP A C 1
ATOM 1842 O O . ASP A 1 242 ? -7.078 -8.149 -14.437 1.00 93.94 242 ASP A O 1
ATOM 1846 N N . GLU A 1 243 ? -9.214 -8.695 -14.849 1.00 91.19 243 GLU A N 1
ATOM 1847 C CA . GLU A 1 243 ? -8.937 -9.346 -16.123 1.00 91.19 243 GLU A CA 1
ATOM 1848 C C . GLU A 1 243 ? -8.378 -8.371 -17.169 1.00 91.19 243 GLU A C 1
ATOM 1850 O O . GLU A 1 243 ? -7.472 -8.732 -17.923 1.00 91.19 243 GLU A O 1
ATOM 1855 N N . ALA A 1 244 ? -8.854 -7.124 -17.199 1.00 91.31 244 ALA A N 1
ATOM 1856 C CA . ALA A 1 244 ? -8.362 -6.119 -18.135 1.00 91.31 244 ALA A CA 1
ATOM 1857 C C . ALA A 1 244 ? -6.916 -5.726 -17.804 1.00 91.31 244 ALA A C 1
ATOM 1859 O O . ALA A 1 244 ? -6.082 -5.598 -18.707 1.00 91.31 244 ALA A O 1
ATOM 1860 N N . VAL A 1 245 ? -6.596 -5.604 -16.515 1.00 91.75 245 VAL A N 1
ATOM 1861 C CA . VAL A 1 245 ? -5.243 -5.300 -16.033 1.00 91.75 245 VAL A CA 1
ATOM 1862 C C . VAL A 1 245 ? -4.287 -6.473 -16.274 1.00 91.75 245 VAL A C 1
ATOM 1864 O O . VAL A 1 245 ? -3.171 -6.279 -16.766 1.00 91.75 245 VAL A O 1
ATOM 1867 N N . ALA A 1 246 ? -4.725 -7.706 -16.015 1.00 90.81 246 ALA A N 1
ATOM 1868 C CA . ALA A 1 246 ? -3.943 -8.908 -16.296 1.00 90.81 246 ALA A CA 1
ATOM 1869 C C . ALA A 1 246 ? -3.657 -9.065 -17.801 1.00 90.81 246 ALA A C 1
ATOM 1871 O O . ALA A 1 246 ? -2.522 -9.350 -18.200 1.00 90.81 246 ALA A O 1
ATOM 1872 N N . GLN A 1 247 ? -4.655 -8.820 -18.657 1.00 91.94 247 GLN A N 1
ATOM 1873 C CA . GLN A 1 247 ? -4.481 -8.822 -20.111 1.00 91.94 247 GLN A CA 1
ATOM 1874 C C . GLN A 1 247 ? -3.539 -7.706 -20.577 1.00 91.94 247 GLN A C 1
ATOM 1876 O O . GLN A 1 247 ? -2.701 -7.944 -21.451 1.00 91.94 247 GLN A O 1
ATOM 1881 N N . LEU A 1 248 ? -3.634 -6.507 -19.993 1.00 92.25 248 LEU A N 1
ATOM 1882 C CA . LEU A 1 248 ? -2.721 -5.400 -20.278 1.00 92.25 248 LEU A CA 1
ATOM 1883 C C . LEU A 1 248 ? -1.270 -5.794 -19.969 1.00 92.25 248 LEU A C 1
ATOM 1885 O O . LEU A 1 248 ? -0.403 -5.629 -20.827 1.00 92.25 248 LEU A O 1
ATOM 1889 N N . ALA A 1 249 ? -1.015 -6.377 -18.794 1.00 91.44 249 ALA A N 1
ATOM 1890 C CA . ALA A 1 249 ? 0.314 -6.840 -18.398 1.00 91.44 249 ALA A CA 1
ATOM 1891 C C . ALA A 1 249 ? 0.853 -7.940 -19.321 1.00 91.44 249 ALA A C 1
ATOM 1893 O O . ALA A 1 249 ? 2.002 -7.874 -19.757 1.00 91.44 249 ALA A O 1
ATOM 1894 N N . ALA A 1 250 ? 0.022 -8.929 -19.660 1.00 92.81 250 ALA A N 1
ATOM 1895 C CA . ALA A 1 250 ? 0.407 -10.015 -20.556 1.00 92.81 250 ALA A CA 1
ATOM 1896 C C . ALA A 1 250 ? 0.765 -9.496 -21.958 1.00 92.81 250 ALA A C 1
ATOM 1898 O O . ALA A 1 250 ? 1.801 -9.869 -22.512 1.00 92.81 250 ALA A O 1
ATOM 1899 N N . ARG A 1 251 ? -0.047 -8.586 -22.512 1.00 92.81 251 ARG A N 1
ATOM 1900 C CA . ARG A 1 251 ? 0.223 -7.941 -23.806 1.00 92.81 251 ARG A CA 1
ATOM 1901 C C . ARG A 1 251 ? 1.496 -7.106 -23.763 1.00 92.81 251 ARG A C 1
ATOM 1903 O O . ARG A 1 251 ? 2.307 -7.208 -24.679 1.00 92.81 251 ARG A O 1
ATOM 1910 N N . ALA A 1 252 ? 1.702 -6.350 -22.688 1.00 93.00 252 ALA A N 1
ATOM 1911 C CA . ALA A 1 252 ? 2.885 -5.516 -22.502 1.00 93.00 252 ALA A CA 1
ATOM 1912 C C . ALA A 1 252 ? 4.189 -6.323 -22.372 1.00 93.00 252 ALA A C 1
ATOM 1914 O O . ALA A 1 252 ? 5.272 -5.796 -22.607 1.00 93.00 252 ALA A O 1
ATOM 1915 N N . MET A 1 253 ? 4.125 -7.610 -22.034 1.00 93.62 253 MET A N 1
ATOM 1916 C CA . MET A 1 253 ? 5.306 -8.478 -22.068 1.00 93.62 253 MET A CA 1
ATOM 1917 C C . MET A 1 253 ? 5.604 -9.047 -23.461 1.00 93.62 253 MET A C 1
ATOM 1919 O O . MET A 1 253 ? 6.725 -9.492 -23.699 1.00 93.62 253 MET A O 1
ATOM 1923 N N . GLN A 1 254 ? 4.629 -9.045 -24.373 1.00 93.75 254 GLN A N 1
ATOM 1924 C CA . GLN A 1 254 ? 4.745 -9.662 -25.699 1.00 93.75 254 GLN A CA 1
ATOM 1925 C C . GLN A 1 254 ? 4.957 -8.644 -26.823 1.00 93.75 254 GLN A C 1
ATOM 1927 O O . GLN A 1 254 ? 5.597 -8.975 -27.819 1.00 93.75 254 GLN A O 1
ATOM 1932 N N . ALA A 1 255 ? 4.428 -7.428 -26.681 1.00 93.19 255 ALA A N 1
ATOM 1933 C CA . ALA A 1 255 ? 4.530 -6.379 -27.689 1.00 93.19 255 ALA A CA 1
ATOM 1934 C C . ALA A 1 255 ? 4.473 -4.974 -27.069 1.00 93.19 255 ALA A C 1
ATOM 1936 O O . ALA A 1 255 ? 4.047 -4.798 -25.924 1.00 93.19 255 ALA A O 1
ATOM 1937 N N . ALA A 1 256 ? 4.857 -3.963 -27.854 1.00 91.94 256 ALA A N 1
ATOM 1938 C CA . ALA A 1 256 ? 4.637 -2.562 -27.508 1.00 91.94 256 ALA A CA 1
ATOM 1939 C C . ALA A 1 256 ? 3.131 -2.275 -27.394 1.00 91.94 256 ALA A C 1
ATOM 1941 O O . ALA A 1 256 ? 2.348 -2.623 -28.284 1.00 91.94 256 ALA A O 1
ATOM 1942 N N . VAL A 1 257 ? 2.724 -1.649 -26.293 1.00 93.25 257 VAL A N 1
ATOM 1943 C CA . VAL A 1 257 ? 1.330 -1.300 -26.021 1.00 93.25 257 VAL A CA 1
ATOM 1944 C C . VAL A 1 257 ? 1.188 0.222 -26.026 1.00 93.25 257 VAL A C 1
ATOM 1946 O O . VAL A 1 257 ? 1.797 0.890 -25.191 1.00 93.25 257 VAL A O 1
ATOM 1949 N N . PRO A 1 258 ? 0.355 0.788 -26.918 1.00 89.31 258 PRO A N 1
ATOM 1950 C CA . PRO A 1 258 ? 0.078 2.219 -26.915 1.00 89.31 258 PRO A CA 1
ATOM 1951 C C . PRO A 1 258 ? -0.538 2.667 -25.591 1.00 89.31 258 PRO A C 1
ATOM 1953 O O . PRO A 1 258 ? -1.462 2.013 -25.085 1.00 89.31 258 PRO A O 1
ATOM 1956 N N . GLU A 1 259 ? -0.052 3.797 -25.073 1.00 88.94 259 GLU A N 1
ATOM 1957 C CA . GLU A 1 259 ? -0.541 4.432 -23.840 1.00 88.94 259 GLU A CA 1
ATOM 1958 C C . GLU A 1 259 ? -0.474 3.494 -22.626 1.00 88.94 259 GLU A C 1
ATOM 1960 O O . GLU A 1 259 ? -1.330 3.537 -21.742 1.00 88.94 259 GLU A O 1
ATOM 1965 N N . PHE A 1 260 ? 0.523 2.603 -22.591 1.00 92.25 260 PHE A N 1
ATOM 1966 C CA . PHE A 1 260 ? 0.703 1.666 -21.485 1.00 92.25 260 PHE A CA 1
ATOM 1967 C C . PHE A 1 260 ? 0.768 2.386 -20.133 1.00 92.25 260 PHE A C 1
ATOM 1969 O O . PHE A 1 260 ? 0.032 2.008 -19.221 1.00 92.25 260 PHE A O 1
ATOM 1976 N N . GLY A 1 261 ? 1.580 3.445 -20.028 1.00 91.81 261 GLY A N 1
ATOM 1977 C CA . GLY A 1 261 ? 1.733 4.220 -18.798 1.00 91.81 261 GLY A CA 1
ATOM 1978 C C . GLY A 1 261 ? 0.415 4.846 -18.347 1.00 91.81 261 GLY A C 1
ATOM 1979 O O . GLY A 1 261 ? 0.041 4.702 -17.190 1.00 91.81 261 GLY A O 1
ATOM 1980 N N . GLN A 1 262 ? -0.353 5.440 -19.266 1.00 91.62 262 GLN A N 1
ATOM 1981 C CA . GLN A 1 262 ? -1.652 6.054 -18.953 1.00 91.62 262 GLN A CA 1
ATOM 1982 C C . GLN A 1 262 ? -2.708 5.022 -18.534 1.00 91.62 262 GLN A C 1
ATOM 1984 O O . GLN A 1 262 ? -3.424 5.230 -17.559 1.00 91.62 262 GLN A O 1
ATOM 1989 N N . LYS A 1 263 ? -2.797 3.884 -19.236 1.00 92.31 263 LYS A N 1
ATOM 1990 C CA . LYS A 1 263 ? -3.739 2.803 -18.894 1.00 92.31 263 LYS A CA 1
ATOM 1991 C C . LYS A 1 263 ? -3.417 2.187 -17.540 1.00 92.31 263 LYS A C 1
ATOM 1993 O O . LYS A 1 263 ? -4.328 1.907 -16.764 1.00 92.31 263 LYS A O 1
ATOM 1998 N N . LEU A 1 264 ? -2.130 2.005 -17.248 1.00 93.12 264 LEU A N 1
ATOM 1999 C CA . LEU A 1 264 ? -1.682 1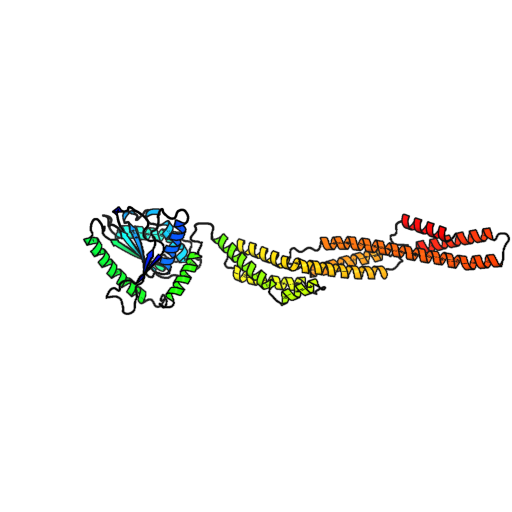.524 -15.950 1.00 93.12 264 LEU A CA 1
ATOM 2000 C C . LEU A 1 264 ? -1.934 2.565 -14.852 1.00 93.12 264 LEU A C 1
ATOM 2002 O O . LEU A 1 264 ? -2.446 2.204 -13.797 1.00 93.12 264 LEU A O 1
ATOM 2006 N N . ALA A 1 265 ? -1.645 3.844 -15.111 1.00 92.94 265 ALA A N 1
ATOM 2007 C CA . ALA A 1 265 ? -1.923 4.945 -14.192 1.00 92.94 265 ALA A CA 1
ATOM 2008 C C . ALA A 1 265 ? -3.413 5.020 -13.841 1.00 92.94 265 ALA A C 1
ATOM 2010 O O . ALA A 1 265 ? -3.751 5.124 -12.671 1.00 92.94 265 ALA A O 1
ATOM 2011 N N . ALA A 1 266 ? -4.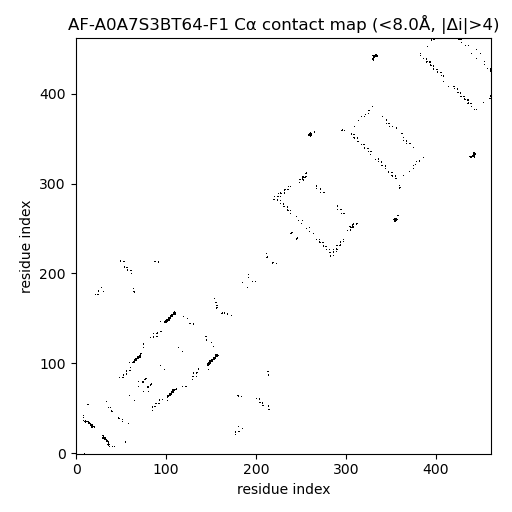306 4.886 -14.825 1.00 93.44 266 ALA A N 1
ATOM 2012 C CA . ALA A 1 266 ? -5.749 4.883 -14.595 1.00 93.44 266 ALA A CA 1
ATOM 2013 C C . ALA A 1 266 ? -6.204 3.687 -13.737 1.00 93.44 266 ALA A C 1
ATOM 2015 O O . ALA A 1 266 ? -7.018 3.847 -12.826 1.00 93.44 266 ALA A O 1
ATOM 2016 N N . ALA A 1 267 ? -5.656 2.491 -13.987 1.00 93.56 267 ALA A N 1
ATOM 2017 C CA . ALA A 1 267 ? -5.975 1.295 -13.208 1.00 93.56 267 ALA A CA 1
ATOM 2018 C C . ALA A 1 267 ? -5.480 1.402 -11.754 1.00 93.56 267 ALA A C 1
ATOM 2020 O O . ALA A 1 267 ? -6.231 1.126 -10.817 1.00 93.56 267 ALA A O 1
ATOM 2021 N N . VAL A 1 268 ? -4.236 1.853 -11.555 1.00 94.44 268 VAL A N 1
ATOM 2022 C CA . VAL A 1 268 ? -3.668 2.096 -10.220 1.00 94.44 268 VAL A CA 1
ATOM 2023 C C . VAL A 1 268 ? -4.406 3.239 -9.522 1.00 94.44 268 VAL A C 1
ATOM 2025 O O . VAL A 1 268 ? -4.754 3.100 -8.356 1.00 94.44 268 VAL A O 1
ATOM 2028 N N . GLY A 1 269 ? -4.721 4.321 -10.234 1.00 94.44 269 GLY A N 1
ATOM 2029 C CA . GLY A 1 269 ? -5.500 5.454 -9.734 1.00 94.44 269 GLY A CA 1
ATOM 2030 C C . GLY A 1 269 ? -6.868 5.024 -9.217 1.00 94.44 269 GLY A C 1
ATOM 2031 O O . GLY A 1 269 ? -7.212 5.342 -8.087 1.00 94.44 269 GLY A O 1
ATOM 2032 N N . THR A 1 270 ? -7.584 4.179 -9.962 1.00 94.38 270 THR A N 1
ATOM 2033 C CA . THR A 1 270 ? -8.867 3.602 -9.516 1.00 94.38 270 THR A CA 1
ATOM 2034 C C . THR A 1 270 ? -8.705 2.782 -8.226 1.00 94.38 270 THR A C 1
ATOM 2036 O O . THR A 1 270 ? -9.539 2.853 -7.322 1.00 94.38 270 THR A O 1
ATOM 2039 N N . ALA A 1 271 ? -7.622 2.005 -8.104 1.00 94.25 271 ALA A N 1
ATOM 2040 C CA . ALA A 1 271 ? -7.335 1.236 -6.892 1.00 94.25 271 ALA A CA 1
ATOM 2041 C C . ALA A 1 271 ? -6.969 2.133 -5.695 1.00 94.25 271 ALA A C 1
ATOM 2043 O O . ALA A 1 271 ? -7.356 1.819 -4.566 1.00 94.25 271 ALA A O 1
ATOM 2044 N N . LEU A 1 272 ? -6.257 3.239 -5.938 1.00 95.12 272 LEU A N 1
ATOM 2045 C CA . LEU A 1 272 ? -5.911 4.245 -4.933 1.00 95.12 272 LEU A CA 1
ATOM 2046 C C . LEU A 1 272 ? -7.137 5.050 -4.490 1.00 95.12 272 LEU A C 1
ATOM 2048 O O . LEU A 1 272 ? -7.321 5.222 -3.295 1.00 95.12 272 LEU A O 1
ATOM 2052 N N . GLU A 1 273 ? -8.020 5.462 -5.401 1.00 95.12 273 GLU A N 1
ATOM 2053 C CA . GLU A 1 273 ? -9.283 6.138 -5.066 1.00 95.12 273 GLU A CA 1
ATOM 2054 C C . GLU A 1 273 ? -10.191 5.237 -4.218 1.00 95.12 273 GLU A C 1
ATOM 2056 O O . GLU A 1 273 ? -10.736 5.662 -3.200 1.00 95.12 273 GLU A O 1
ATOM 2061 N N . ALA A 1 274 ? -10.302 3.956 -4.584 1.00 91.06 274 ALA A N 1
ATOM 2062 C CA . ALA A 1 274 ? -11.049 2.978 -3.796 1.00 91.06 274 ALA A CA 1
ATOM 2063 C C . ALA A 1 274 ? -10.410 2.710 -2.420 1.00 91.06 274 ALA A C 1
ATOM 2065 O O . ALA A 1 274 ? -11.121 2.414 -1.459 1.00 91.06 274 ALA A O 1
ATOM 2066 N N . TYR A 1 275 ? -9.080 2.795 -2.316 1.00 94.44 275 TYR A N 1
ATOM 2067 C CA . TYR A 1 275 ? -8.385 2.781 -1.031 1.00 94.44 275 TYR A CA 1
ATOM 2068 C C . TYR A 1 275 ? -8.704 4.045 -0.224 1.00 94.44 275 TYR A C 1
ATOM 2070 O O . TYR A 1 275 ? -9.047 3.925 0.947 1.00 94.44 275 TYR A O 1
ATOM 2078 N N . ASP A 1 276 ? -8.634 5.225 -0.841 1.00 90.69 276 ASP A N 1
ATOM 2079 C CA . ASP A 1 276 ? -8.830 6.522 -0.191 1.00 90.69 276 ASP A CA 1
ATOM 2080 C C . ASP A 1 276 ? -10.245 6.634 0.401 1.00 90.69 276 ASP A C 1
ATOM 2082 O O . ASP A 1 276 ? -10.395 7.035 1.556 1.00 90.69 276 ASP A O 1
ATOM 2086 N N . GLU A 1 277 ? -11.278 6.178 -0.319 1.00 88.19 277 GLU A N 1
ATOM 2087 C CA . GLU A 1 277 ? -12.658 6.140 0.191 1.00 88.19 277 GLU A CA 1
ATOM 2088 C C . GLU A 1 277 ? -12.830 5.222 1.410 1.00 88.19 277 GLU A C 1
ATOM 2090 O O . GLU A 1 277 ? -13.548 5.562 2.353 1.00 88.19 277 GLU A O 1
ATOM 2095 N N . GLU A 1 278 ? -12.164 4.065 1.430 1.00 78.00 278 GLU A N 1
ATOM 2096 C CA . GLU A 1 278 ? -12.240 3.135 2.563 1.00 78.00 278 GLU A CA 1
ATOM 2097 C C . GLU A 1 278 ? -11.329 3.541 3.723 1.00 78.00 278 GLU A C 1
ATOM 2099 O O . GLU A 1 278 ? -11.649 3.274 4.885 1.00 78.00 278 GLU A O 1
ATOM 2104 N N . ALA A 1 279 ? -10.217 4.214 3.428 1.00 80.06 279 ALA A N 1
ATOM 2105 C CA . ALA A 1 279 ? -9.227 4.621 4.408 1.00 80.06 279 ALA A CA 1
ATOM 2106 C C . ALA A 1 279 ? -9.505 6.000 5.037 1.00 80.06 279 ALA A C 1
ATOM 2108 O O . ALA A 1 279 ? -8.874 6.344 6.040 1.00 80.06 279 ALA A O 1
ATOM 2109 N N . ARG A 1 280 ? -10.473 6.770 4.510 1.00 77.88 280 ARG A N 1
ATOM 2110 C CA . ARG A 1 280 ? -10.764 8.166 4.906 1.00 77.88 280 ARG A CA 1
ATOM 2111 C C . ARG A 1 280 ? -11.043 8.395 6.393 1.00 77.88 280 ARG A C 1
ATOM 2113 O O . ARG A 1 280 ? -10.948 9.521 6.870 1.00 77.88 280 ARG A O 1
ATOM 2120 N N . TYR A 1 281 ? -11.431 7.347 7.117 1.00 65.31 281 TYR A N 1
ATOM 2121 C CA . TYR A 1 281 ? -11.792 7.419 8.534 1.00 65.31 281 TYR A CA 1
ATOM 2122 C C . TYR A 1 281 ? -10.634 7.076 9.488 1.00 65.31 281 TYR A C 1
ATOM 2124 O O . TYR A 1 281 ? -10.805 7.169 10.706 1.00 65.31 281 TYR A O 1
ATOM 2132 N N . TYR A 1 282 ? -9.473 6.661 8.967 1.00 70.25 282 TYR A N 1
ATOM 2133 C CA . TYR A 1 282 ? -8.300 6.309 9.771 1.00 70.25 282 TYR A CA 1
ATOM 2134 C C . TYR A 1 282 ? -7.337 7.489 9.943 1.00 70.25 282 TYR A C 1
ATOM 2136 O O . TYR A 1 282 ? -7.514 8.564 9.376 1.00 70.25 282 TYR A O 1
ATOM 2144 N N . ASP A 1 283 ? -6.313 7.299 10.779 1.00 78.56 283 ASP A N 1
ATOM 2145 C CA . ASP A 1 283 ? -5.268 8.301 10.982 1.00 78.56 283 ASP A CA 1
ATOM 2146 C C . ASP A 1 283 ? -4.580 8.675 9.658 1.00 78.56 283 ASP A C 1
ATOM 2148 O O . ASP A 1 283 ? -4.123 7.799 8.924 1.00 78.56 283 ASP A O 1
ATOM 2152 N N . ALA A 1 284 ? -4.484 9.976 9.371 1.00 77.50 284 ALA A N 1
ATOM 2153 C CA . ALA A 1 284 ? -3.991 10.479 8.091 1.00 77.50 284 ALA A CA 1
ATOM 2154 C C . ALA A 1 284 ? -2.525 10.101 7.820 1.00 7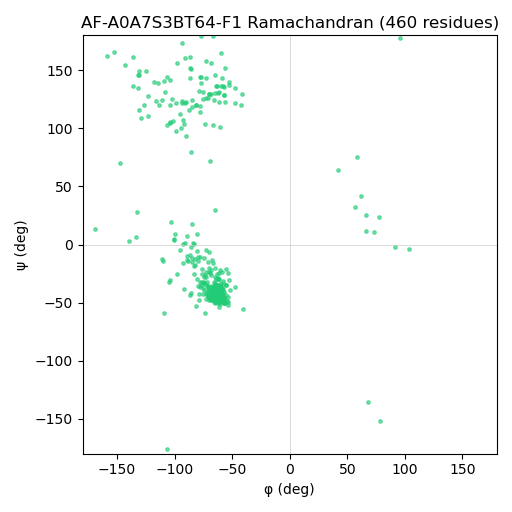7.50 284 ALA A C 1
ATOM 2156 O O . ALA A 1 284 ? -2.170 9.830 6.673 1.00 77.50 284 ALA A O 1
ATOM 2157 N N . GLY A 1 285 ? -1.672 10.037 8.849 1.00 80.75 285 GLY A N 1
ATOM 2158 C CA . GLY A 1 285 ? -0.266 9.659 8.682 1.00 80.75 285 GLY A CA 1
ATOM 2159 C C . GLY A 1 285 ? -0.119 8.182 8.321 1.00 80.75 285 GLY A C 1
ATOM 2160 O O . GLY A 1 285 ? 0.636 7.820 7.416 1.00 80.75 285 GLY A O 1
ATOM 2161 N N . VAL A 1 286 ? -0.903 7.326 8.977 1.00 79.62 286 VAL A N 1
ATOM 2162 C CA . VAL A 1 286 ? -0.924 5.884 8.702 1.00 79.62 286 VAL A CA 1
ATOM 2163 C C . VAL A 1 286 ? -1.573 5.574 7.353 1.00 79.62 286 VAL A C 1
ATOM 2165 O O . VAL A 1 286 ? -1.040 4.774 6.583 1.00 79.62 286 VAL A O 1
ATOM 2168 N N . ALA A 1 287 ? -2.694 6.230 7.043 1.00 83.88 287 ALA A N 1
ATOM 2169 C CA . ALA A 1 287 ? -3.389 6.079 5.772 1.00 83.88 287 ALA A CA 1
ATOM 2170 C C . ALA A 1 287 ? -2.499 6.498 4.596 1.00 83.88 287 ALA A C 1
ATOM 2172 O O . ALA A 1 287 ? -2.414 5.752 3.625 1.00 83.88 287 ALA A O 1
ATOM 2173 N N . THR A 1 288 ? -1.775 7.616 4.716 1.00 92.06 288 THR A N 1
ATOM 2174 C CA . THR A 1 288 ? -0.812 8.068 3.696 1.00 92.06 288 THR A CA 1
ATOM 2175 C C . THR A 1 288 ? 0.329 7.064 3.533 1.00 92.06 288 THR A C 1
ATOM 2177 O O . THR A 1 288 ? 0.607 6.628 2.424 1.00 92.06 288 THR A O 1
ATOM 2180 N N . THR A 1 289 ? 0.916 6.590 4.638 1.00 92.19 289 THR A N 1
ATOM 2181 C CA . THR A 1 289 ? 2.021 5.614 4.588 1.00 92.19 289 THR A CA 1
ATOM 2182 C C . THR A 1 289 ? 1.617 4.313 3.885 1.00 92.19 289 THR A C 1
ATOM 2184 O O . THR A 1 289 ? 2.359 3.786 3.055 1.00 92.19 289 THR A O 1
ATOM 2187 N N . ALA A 1 290 ? 0.434 3.773 4.194 1.00 91.19 290 ALA A N 1
ATOM 2188 C CA . ALA A 1 290 ? -0.037 2.548 3.552 1.00 91.19 290 ALA A CA 1
ATOM 2189 C C . ALA A 1 290 ? -0.514 2.785 2.106 1.00 91.19 290 ALA A C 1
ATOM 2191 O O . ALA A 1 290 ? -0.379 1.882 1.281 1.00 91.19 290 ALA A O 1
ATOM 2192 N N . ARG A 1 291 ? -0.993 3.994 1.775 1.00 94.81 291 ARG A N 1
ATOM 2193 C CA . ARG A 1 291 ? -1.306 4.421 0.401 1.00 94.81 291 ARG A CA 1
ATOM 2194 C C . ARG A 1 291 ? -0.059 4.463 -0.476 1.00 94.81 291 ARG A C 1
ATOM 2196 O O . ARG A 1 291 ? -0.070 3.920 -1.577 1.00 94.81 291 ARG A O 1
ATOM 2203 N N . ASP A 1 292 ? 1.019 5.061 0.023 1.00 93.94 292 ASP A N 1
ATOM 2204 C CA . ASP A 1 292 ? 2.296 5.144 -0.691 1.00 93.94 292 ASP A CA 1
ATOM 2205 C C . ASP A 1 292 ? 2.891 3.749 -0.897 1.00 93.94 292 ASP A C 1
ATOM 2207 O O . ASP A 1 292 ? 3.363 3.419 -1.985 1.00 93.94 292 ASP A O 1
ATOM 2211 N N . LYS A 1 293 ? 2.766 2.877 0.111 1.00 93.94 293 LYS A N 1
ATOM 2212 C CA . LYS A 1 293 ? 3.151 1.472 -0.021 1.00 93.94 293 LYS A CA 1
ATOM 2213 C C . LYS A 1 293 ? 2.299 0.720 -1.050 1.00 93.94 293 LYS A C 1
ATOM 2215 O O . LYS A 1 293 ? 2.861 0.019 -1.884 1.00 93.94 293 LYS A O 1
ATOM 2220 N N . LEU A 1 294 ? 0.971 0.886 -1.040 1.00 95.31 294 LEU A N 1
ATOM 2221 C CA . LEU A 1 294 ? 0.075 0.311 -2.053 1.00 95.31 294 LEU A CA 1
ATOM 2222 C C . LEU A 1 294 ? 0.485 0.747 -3.462 1.00 95.31 294 LEU A C 1
ATOM 2224 O O . LEU A 1 294 ? 0.570 -0.084 -4.360 1.00 95.31 294 LEU A O 1
ATOM 2228 N N . ARG A 1 295 ? 0.754 2.041 -3.648 1.00 95.12 295 ARG A N 1
ATOM 2229 C CA . ARG A 1 295 ? 1.211 2.615 -4.916 1.00 95.12 295 ARG A CA 1
ATOM 2230 C C . ARG A 1 295 ? 2.522 1.974 -5.378 1.00 95.12 295 ARG A C 1
ATOM 2232 O O . ARG A 1 295 ? 2.602 1.523 -6.521 1.00 95.12 295 ARG A O 1
ATOM 2239 N N . ALA A 1 296 ? 3.515 1.887 -4.494 1.00 93.69 296 ALA A N 1
ATOM 2240 C CA . ALA A 1 296 ? 4.803 1.266 -4.793 1.00 93.69 296 ALA A CA 1
ATOM 2241 C C . ALA A 1 296 ? 4.663 -0.227 -5.139 1.00 93.69 296 ALA A C 1
ATOM 2243 O O . ALA A 1 296 ? 5.208 -0.674 -6.147 1.00 93.69 296 ALA A O 1
ATOM 2244 N N . ASP A 1 297 ? 3.884 -0.989 -4.365 1.00 94.25 297 ASP A N 1
ATOM 2245 C CA . ASP A 1 297 ? 3.653 -2.421 -4.597 1.00 94.25 297 ASP A CA 1
ATOM 2246 C C . ASP A 1 297 ? 2.849 -2.667 -5.888 1.00 94.25 297 ASP A C 1
ATOM 2248 O O . ASP A 1 297 ? 3.140 -3.605 -6.638 1.00 94.25 297 ASP A O 1
ATOM 2252 N N . ALA A 1 298 ? 1.872 -1.802 -6.188 1.00 94.06 298 ALA A N 1
ATOM 2253 C CA . ALA A 1 298 ? 1.084 -1.855 -7.414 1.00 94.06 298 ALA A CA 1
ATOM 2254 C C . ALA A 1 298 ? 1.977 -1.672 -8.640 1.00 94.06 298 ALA A C 1
ATOM 2256 O O . ALA A 1 298 ? 1.997 -2.554 -9.495 1.00 94.06 298 ALA A O 1
ATOM 2257 N N . PHE A 1 299 ? 2.780 -0.605 -8.711 1.00 93.88 299 PHE A N 1
ATOM 2258 C CA . PHE A 1 299 ? 3.742 -0.451 -9.806 1.00 93.88 299 PHE A CA 1
ATOM 2259 C C . PHE A 1 299 ? 4.797 -1.565 -9.786 1.00 93.88 299 PHE A C 1
ATOM 2261 O O . PHE A 1 299 ? 5.092 -2.147 -10.826 1.00 93.88 299 PHE A O 1
ATOM 2268 N N . GLY A 1 300 ? 5.297 -1.972 -8.618 1.00 92.75 300 GLY A N 1
ATOM 2269 C CA . GLY A 1 300 ? 6.235 -3.088 -8.474 1.00 92.75 300 GLY A CA 1
ATOM 2270 C C . GLY A 1 300 ? 5.756 -4.380 -9.148 1.00 92.75 300 GLY A C 1
ATOM 2271 O O . GLY A 1 300 ? 6.539 -5.052 -9.826 1.00 92.75 300 GLY A O 1
ATOM 2272 N N . ALA A 1 301 ? 4.457 -4.688 -9.069 1.00 91.69 301 ALA A N 1
ATOM 2273 C CA . ALA A 1 301 ? 3.860 -5.849 -9.732 1.00 91.69 301 ALA A CA 1
ATOM 2274 C C . ALA A 1 301 ? 3.973 -5.809 -11.272 1.00 91.69 301 ALA A C 1
ATOM 2276 O O . ALA A 1 301 ? 4.082 -6.861 -11.909 1.00 91.69 301 ALA A O 1
ATOM 2277 N N . PHE A 1 302 ? 4.018 -4.618 -11.879 1.00 92.25 302 PHE A N 1
ATOM 2278 C CA . PHE A 1 302 ? 4.133 -4.426 -13.333 1.00 92.25 302 PHE A CA 1
ATOM 2279 C C . PHE A 1 302 ? 5.552 -4.085 -13.802 1.00 92.25 302 PHE A C 1
ATOM 2281 O O . PHE A 1 302 ? 5.763 -3.897 -15.001 1.00 92.25 302 PHE A O 1
ATOM 2288 N N . ALA A 1 303 ? 6.556 -4.086 -12.918 1.00 91.69 303 ALA A N 1
ATOM 2289 C CA . ALA A 1 303 ? 7.937 -3.737 -13.268 1.00 91.69 303 ALA A CA 1
ATOM 2290 C C . ALA A 1 303 ? 8.504 -4.585 -14.426 1.00 91.69 303 ALA A C 1
ATOM 2292 O O . ALA A 1 303 ? 9.236 -4.089 -15.282 1.00 91.69 303 ALA A O 1
ATOM 2293 N N . ARG A 1 304 ? 8.121 -5.868 -14.514 1.00 93.44 304 ARG A N 1
ATOM 2294 C CA . ARG A 1 304 ? 8.505 -6.742 -15.640 1.00 93.44 304 ARG A CA 1
ATOM 2295 C C . ARG A 1 304 ? 7.879 -6.315 -16.967 1.00 93.44 304 ARG A C 1
ATOM 2297 O O . ARG A 1 304 ? 8.544 -6.407 -17.997 1.00 93.44 304 ARG A O 1
ATOM 2304 N N . ALA A 1 305 ? 6.619 -5.880 -16.939 1.00 94.25 305 ALA A N 1
ATOM 2305 C CA . ALA A 1 305 ? 5.913 -5.384 -18.116 1.00 94.25 305 ALA A CA 1
ATOM 2306 C C . ALA A 1 305 ? 6.522 -4.054 -18.578 1.00 94.25 305 ALA A C 1
ATOM 2308 O O . ALA A 1 305 ? 6.840 -3.914 -19.754 1.00 94.25 305 ALA A O 1
ATOM 2309 N N . HIS A 1 306 ? 6.813 -3.142 -17.648 1.00 94.25 306 HIS A N 1
ATOM 2310 C CA . HIS A 1 306 ? 7.542 -1.905 -17.932 1.00 94.25 306 HIS A CA 1
ATOM 2311 C C . HIS A 1 306 ? 8.914 -2.160 -18.561 1.00 94.25 306 HIS A C 1
ATOM 2313 O O . HIS A 1 306 ? 9.210 -1.664 -19.645 1.00 94.25 306 HIS A O 1
ATOM 2319 N N . GLY A 1 307 ? 9.724 -3.033 -17.954 1.00 94.19 307 GLY A N 1
ATOM 2320 C CA . GLY A 1 307 ? 11.022 -3.400 -18.515 1.00 94.19 307 GLY A CA 1
ATOM 2321 C C . GLY A 1 307 ? 10.924 -4.072 -19.890 1.00 94.19 307 GLY A C 1
ATOM 2322 O O . GLY A 1 307 ? 11.887 -4.047 -20.652 1.00 94.19 307 GLY A O 1
ATOM 2323 N N . ALA A 1 308 ? 9.793 -4.700 -20.232 1.00 95.50 308 ALA A N 1
ATOM 2324 C CA . ALA A 1 308 ? 9.533 -5.178 -21.589 1.00 95.50 308 ALA A CA 1
ATOM 2325 C C . ALA A 1 308 ? 9.172 -4.023 -22.539 1.00 95.50 308 ALA A C 1
ATOM 2327 O O . ALA A 1 308 ? 9.726 -3.967 -23.633 1.00 95.50 308 ALA A O 1
ATOM 2328 N N . GLN A 1 309 ? 8.344 -3.064 -22.111 1.00 95.50 309 GLN A N 1
ATOM 2329 C CA . GLN A 1 309 ? 8.029 -1.862 -22.894 1.00 95.50 309 GLN A CA 1
ATOM 2330 C C . GLN A 1 309 ? 9.278 -1.043 -23.233 1.00 95.50 309 GLN A C 1
ATOM 2332 O O . GLN A 1 309 ? 9.470 -0.707 -24.399 1.00 95.50 309 GLN A O 1
ATOM 2337 N N . LEU A 1 310 ? 10.180 -0.821 -22.271 1.00 95.81 310 LEU A N 1
ATOM 2338 C CA . LEU A 1 310 ? 11.458 -0.148 -22.532 1.00 95.81 310 LEU A CA 1
ATOM 2339 C C . LEU A 1 310 ? 12.310 -0.905 -23.558 1.00 95.81 310 LEU A C 1
ATOM 2341 O O . LEU A 1 310 ? 12.919 -0.294 -24.431 1.00 95.81 310 LEU A O 1
ATOM 2345 N N . ARG A 1 311 ? 12.320 -2.243 -23.502 1.00 95.44 311 ARG A N 1
ATOM 2346 C CA . ARG A 1 311 ? 13.022 -3.071 -24.495 1.00 95.44 311 ARG A CA 1
ATOM 2347 C C . ARG A 1 311 ? 12.400 -2.958 -25.884 1.00 95.44 311 ARG A C 1
ATOM 2349 O O . ARG A 1 311 ? 13.140 -2.892 -26.858 1.00 95.44 311 ARG A O 1
ATOM 2356 N N . PHE A 1 312 ? 11.073 -2.918 -25.993 1.00 95.69 312 PHE A N 1
ATOM 2357 C CA . PHE A 1 312 ? 10.404 -2.719 -27.280 1.00 95.69 312 PHE A CA 1
ATOM 2358 C C . PHE A 1 312 ? 10.642 -1.313 -27.839 1.00 95.69 312 PHE A C 1
ATOM 2360 O O . PHE A 1 312 ? 10.906 -1.187 -29.032 1.00 95.69 312 PHE A O 1
ATOM 2367 N N . ALA A 1 313 ? 10.617 -0.283 -26.990 1.00 95.44 313 ALA A N 1
ATOM 2368 C CA . ALA A 1 313 ? 10.953 1.085 -27.373 1.00 95.44 313 ALA A CA 1
ATOM 2369 C C . ALA A 1 313 ? 12.401 1.185 -27.875 1.00 95.44 313 ALA A C 1
ATOM 2371 O O . ALA A 1 313 ? 12.640 1.716 -28.957 1.00 95.44 313 ALA A O 1
ATOM 2372 N N . ALA A 1 314 ? 13.356 0.605 -27.139 1.00 95.38 314 ALA A N 1
ATOM 2373 C CA . ALA A 1 314 ? 14.756 0.557 -27.549 1.00 95.38 314 ALA A CA 1
ATOM 2374 C C . ALA A 1 314 ? 14.925 -0.199 -28.873 1.00 95.38 314 ALA A C 1
ATOM 2376 O O . ALA A 1 314 ? 15.558 0.313 -29.786 1.00 95.38 314 ALA A O 1
ATOM 2377 N N . ALA A 1 315 ? 14.299 -1.371 -29.028 1.00 94.88 315 ALA A N 1
ATOM 2378 C CA . ALA A 1 315 ? 14.370 -2.149 -30.264 1.00 94.88 315 ALA A CA 1
ATOM 2379 C C . ALA A 1 315 ? 13.780 -1.402 -31.474 1.00 94.88 315 ALA A C 1
ATOM 2381 O O . ALA A 1 315 ? 14.336 -1.478 -32.569 1.00 94.88 315 ALA A O 1
ATOM 2382 N N . ALA A 1 316 ? 12.675 -0.674 -31.289 1.00 94.69 316 ALA A N 1
ATOM 2383 C CA . ALA A 1 316 ? 12.070 0.141 -32.338 1.00 94.69 316 ALA A CA 1
ATOM 2384 C C . ALA A 1 316 ? 12.971 1.323 -32.730 1.00 94.69 316 ALA A C 1
ATOM 2386 O O . ALA A 1 316 ? 13.230 1.523 -33.917 1.00 94.69 316 ALA A O 1
ATOM 2387 N N . ALA A 1 317 ? 13.505 2.050 -31.744 1.00 95.06 317 ALA A N 1
ATOM 2388 C CA . ALA A 1 317 ? 14.437 3.154 -31.968 1.00 95.06 317 ALA A CA 1
ATOM 2389 C C . ALA A 1 317 ? 15.732 2.675 -32.649 1.00 95.06 317 ALA A C 1
ATOM 2391 O O . ALA A 1 317 ? 16.206 3.274 -33.609 1.00 95.06 317 ALA A O 1
ATOM 2392 N N . GLU A 1 318 ? 16.262 1.529 -32.226 1.00 93.69 318 GLU A N 1
ATOM 2393 C CA . GLU A 1 318 ? 17.427 0.886 -32.828 1.00 93.69 318 GLU A CA 1
ATOM 2394 C C . GLU A 1 318 ? 17.193 0.412 -34.268 1.00 93.69 318 GLU A C 1
ATOM 2396 O O . GLU A 1 318 ? 18.119 0.422 -35.086 1.00 93.69 318 GLU A O 1
ATOM 2401 N N . ALA A 1 319 ? 15.983 -0.058 -34.578 1.00 94.38 319 ALA A N 1
ATOM 2402 C CA . ALA A 1 319 ? 15.606 -0.445 -35.931 1.00 94.38 319 ALA A CA 1
ATOM 2403 C C . ALA A 1 319 ? 15.503 0.783 -36.845 1.00 94.38 319 ALA A C 1
ATOM 2405 O O . ALA A 1 319 ? 16.019 0.735 -37.961 1.00 94.38 319 ALA A O 1
ATOM 2406 N N . ALA A 1 320 ? 14.913 1.878 -36.351 1.00 93.94 320 ALA A N 1
ATOM 2407 C CA . ALA A 1 320 ? 14.871 3.160 -37.051 1.00 93.94 320 ALA A CA 1
ATOM 2408 C C . ALA A 1 320 ? 16.286 3.702 -37.296 1.00 93.94 320 ALA A C 1
ATOM 2410 O O . ALA A 1 320 ? 16.653 3.922 -38.444 1.00 93.94 320 ALA A O 1
ATOM 2411 N N . LEU A 1 321 ? 17.141 3.739 -36.266 1.00 95.25 321 LEU A N 1
ATOM 2412 C CA . LEU A 1 321 ? 18.547 4.132 -36.400 1.00 95.25 321 LEU A CA 1
ATOM 2413 C C . LEU A 1 321 ? 19.285 3.287 -37.445 1.00 95.25 321 LEU A C 1
ATOM 2415 O O . LEU A 1 321 ? 20.061 3.806 -38.240 1.00 95.25 321 LEU A O 1
ATOM 2419 N N . ALA A 1 322 ? 19.074 1.969 -37.447 1.00 93.38 322 ALA A N 1
ATOM 2420 C CA . ALA A 1 322 ? 19.713 1.092 -38.423 1.00 93.38 322 ALA A CA 1
ATOM 2421 C C . ALA A 1 322 ? 19.253 1.367 -39.862 1.00 93.38 322 ALA A C 1
ATOM 2423 O O . ALA A 1 322 ? 20.006 1.077 -40.790 1.00 93.38 322 ALA A O 1
ATOM 2424 N N . GLN A 1 323 ? 18.032 1.869 -40.047 1.00 92.69 323 GLN A N 1
ATOM 2425 C CA . GLN A 1 323 ? 17.522 2.281 -41.347 1.00 92.69 323 GLN A CA 1
ATOM 2426 C C . GLN A 1 323 ? 18.071 3.660 -41.732 1.00 92.69 323 GLN A C 1
ATOM 2428 O O . GLN A 1 323 ? 18.661 3.788 -42.799 1.00 92.69 323 GLN A O 1
ATOM 2433 N N . ASP A 1 324 ? 18.020 4.633 -40.824 1.00 93.25 324 ASP A N 1
ATOM 2434 C CA . ASP A 1 324 ? 18.542 5.985 -41.044 1.00 93.25 324 ASP A CA 1
ATOM 2435 C C . ASP A 1 324 ? 20.045 5.980 -41.359 1.00 93.25 324 ASP A C 1
ATOM 2437 O O . ASP A 1 324 ? 20.499 6.705 -42.237 1.00 93.25 324 ASP A O 1
ATOM 2441 N N . LEU A 1 325 ? 20.834 5.114 -40.710 1.00 92.50 325 LEU A N 1
ATOM 2442 C CA . LEU A 1 325 ? 22.263 4.955 -41.015 1.00 92.50 325 LEU A CA 1
ATOM 2443 C C . LEU A 1 325 ? 22.528 4.309 -42.384 1.00 92.50 325 LEU A C 1
ATOM 2445 O O . LEU A 1 325 ? 23.615 4.484 -42.930 1.00 92.50 325 LEU A O 1
ATOM 2449 N N . LYS A 1 326 ? 21.583 3.531 -42.928 1.00 89.25 326 LYS A N 1
ATOM 2450 C CA . LYS A 1 326 ? 21.693 2.982 -44.292 1.00 89.25 326 LYS A CA 1
ATOM 2451 C C . LYS A 1 326 ? 21.317 4.014 -45.345 1.00 89.25 326 LYS A C 1
ATOM 2453 O O . LYS A 1 326 ? 21.920 4.003 -46.413 1.00 89.25 326 LYS A O 1
ATOM 2458 N N . ASP A 1 327 ? 20.335 4.852 -45.032 1.00 88.75 327 ASP A N 1
ATOM 2459 C CA . ASP A 1 327 ? 19.816 5.890 -45.923 1.00 88.75 327 ASP A CA 1
ATOM 2460 C C . ASP A 1 327 ? 20.618 7.201 -45.820 1.00 88.75 327 ASP A C 1
ATOM 2462 O O . ASP A 1 327 ? 20.429 8.112 -46.627 1.00 88.75 327 ASP A O 1
ATOM 2466 N N . ALA A 1 328 ? 21.524 7.297 -44.841 1.00 88.06 328 ALA A N 1
ATOM 2467 C CA . ALA A 1 328 ? 22.427 8.420 -44.657 1.00 88.06 328 ALA A CA 1
ATOM 2468 C C . ALA A 1 328 ? 23.298 8.649 -45.897 1.00 88.06 328 ALA A C 1
ATOM 2470 O O . ALA A 1 328 ? 23.868 7.713 -46.461 1.00 88.06 328 ALA A O 1
ATOM 2471 N N . ASP A 1 329 ? 23.440 9.921 -46.273 1.00 81.81 329 ASP A N 1
ATOM 2472 C CA . ASP A 1 329 ? 24.368 10.322 -47.324 1.00 81.81 329 ASP A CA 1
ATOM 2473 C C . ASP A 1 329 ? 25.805 9.958 -46.920 1.00 81.81 329 ASP A C 1
ATOM 2475 O O . ASP A 1 329 ? 26.245 10.252 -45.802 1.00 81.81 329 ASP A O 1
ATOM 2479 N N . ASP A 1 330 ? 26.527 9.308 -47.838 1.00 78.06 330 ASP A N 1
ATOM 2480 C CA . ASP A 1 330 ? 27.951 9.013 -47.679 1.00 78.06 330 ASP A CA 1
ATOM 2481 C C . ASP A 1 330 ? 28.727 10.344 -47.525 1.00 78.06 330 ASP A C 1
ATOM 2483 O O . ASP A 1 330 ? 29.655 10.434 -46.717 1.00 78.06 330 ASP A O 1
ATOM 2487 N N . ALA A 1 331 ? 28.309 11.399 -48.243 1.00 73.25 331 ALA A N 1
ATOM 2488 C CA . ALA A 1 331 ? 28.848 12.747 -48.094 1.00 73.25 331 ALA A CA 1
ATOM 2489 C C . ALA A 1 331 ? 28.260 13.421 -46.842 1.00 73.25 331 ALA A C 1
ATOM 2491 O O . ALA A 1 331 ? 27.067 13.704 -46.760 1.00 73.25 331 ALA A O 1
ATOM 2492 N N . GLY A 1 332 ? 29.099 13.691 -45.839 1.00 80.75 332 GLY A N 1
ATOM 2493 C CA . GLY A 1 332 ? 28.619 14.246 -44.568 1.00 80.75 332 GLY A CA 1
ATOM 2494 C C . GLY A 1 332 ? 27.965 13.216 -43.639 1.00 80.75 332 GLY A C 1
ATOM 2495 O O . GLY A 1 332 ? 27.192 13.595 -42.753 1.00 80.75 332 GLY A O 1
ATOM 2496 N N . PHE A 1 333 ? 28.310 11.931 -43.793 1.00 89.06 333 PHE A N 1
ATOM 2497 C CA . PHE A 1 333 ? 27.822 10.829 -42.957 1.00 89.06 333 PHE A CA 1
ATOM 2498 C C . PHE A 1 333 ? 27.893 11.125 -41.451 1.00 89.06 333 PHE A C 1
ATOM 2500 O O . PHE A 1 333 ? 26.970 10.762 -40.728 1.00 89.06 333 PHE A O 1
ATOM 2507 N N . ALA A 1 334 ? 28.922 11.828 -40.955 1.00 88.81 334 ALA A N 1
ATOM 2508 C CA . ALA A 1 334 ? 29.023 12.154 -39.529 1.00 88.81 334 ALA A CA 1
ATOM 2509 C C . ALA A 1 334 ? 27.853 13.016 -39.030 1.00 88.81 334 ALA A C 1
ATOM 2511 O O . ALA A 1 334 ? 27.341 12.786 -37.934 1.00 88.81 334 ALA A O 1
ATOM 2512 N N . ALA A 1 335 ? 27.416 13.995 -39.827 1.00 89.69 335 ALA A N 1
ATOM 2513 C CA . ALA A 1 335 ? 26.296 14.862 -39.474 1.00 89.69 335 ALA A CA 1
ATOM 2514 C C . ALA A 1 335 ? 24.967 14.094 -39.531 1.00 89.69 335 ALA A C 1
ATOM 2516 O O . ALA A 1 335 ? 24.164 14.187 -38.602 1.00 89.69 335 ALA A O 1
ATOM 2517 N N . SER A 1 336 ? 24.773 13.283 -40.575 1.00 91.25 336 SER A N 1
ATOM 2518 C CA . SER A 1 336 ? 23.592 12.425 -40.737 1.00 91.25 336 SER A CA 1
ATOM 2519 C C . SER A 1 336 ? 23.489 11.381 -39.621 1.00 91.25 336 SER A C 1
ATOM 2521 O O . SER A 1 336 ? 22.431 11.222 -39.019 1.00 91.25 336 SER A O 1
ATOM 2523 N N . ALA A 1 337 ? 24.599 10.727 -39.270 1.00 92.69 337 ALA A N 1
ATOM 2524 C CA . ALA A 1 337 ? 24.666 9.772 -38.170 1.00 92.69 337 ALA A CA 1
ATOM 2525 C C . ALA A 1 337 ? 24.399 10.444 -36.817 1.00 92.69 337 ALA A C 1
ATOM 2527 O O . ALA A 1 337 ? 23.662 9.894 -36.002 1.00 92.69 337 ALA A O 1
ATOM 2528 N N . ALA A 1 338 ? 24.938 11.644 -36.577 1.00 92.81 338 ALA A N 1
ATOM 2529 C CA . ALA A 1 338 ? 24.655 12.399 -35.358 1.00 92.81 338 ALA A CA 1
ATOM 2530 C C . ALA A 1 338 ? 23.166 12.775 -35.245 1.00 92.81 338 ALA A C 1
ATOM 2532 O O . ALA A 1 338 ? 22.581 12.625 -34.172 1.00 92.81 338 ALA A O 1
ATOM 2533 N N . ALA A 1 339 ? 22.541 13.206 -36.345 1.00 93.88 339 ALA A N 1
ATOM 2534 C CA . ALA A 1 339 ? 21.111 13.502 -36.393 1.00 93.88 339 ALA A CA 1
ATOM 2535 C C . ALA A 1 339 ? 20.253 12.243 -36.172 1.00 93.88 339 ALA A C 1
ATOM 2537 O O . ALA A 1 339 ? 19.310 12.279 -35.383 1.00 93.88 339 ALA A O 1
ATOM 2538 N N . ALA A 1 340 ? 20.618 11.119 -36.794 1.00 94.94 340 ALA A N 1
ATOM 2539 C CA . ALA A 1 340 ? 19.939 9.838 -36.612 1.00 94.94 340 ALA A CA 1
ATOM 2540 C C . ALA A 1 340 ? 20.049 9.328 -35.165 1.00 94.94 340 ALA A C 1
ATOM 2542 O O . ALA A 1 340 ? 19.070 8.857 -34.591 1.00 94.94 340 ALA A O 1
ATOM 2543 N N . VAL A 1 341 ? 21.217 9.474 -34.527 1.00 96.12 341 VAL A N 1
ATOM 2544 C CA . VAL A 1 341 ? 21.388 9.145 -33.102 1.00 96.12 341 VAL A CA 1
ATOM 2545 C C . VAL A 1 341 ? 20.530 10.052 -32.224 1.00 96.12 341 VAL A C 1
ATOM 2547 O O . VAL A 1 341 ? 19.869 9.548 -31.320 1.00 96.12 341 VAL A O 1
ATOM 2550 N N . ALA A 1 342 ? 20.505 11.362 -32.483 1.00 95.56 342 ALA A N 1
ATOM 2551 C CA . ALA A 1 342 ? 19.662 12.287 -31.728 1.00 95.56 342 ALA A CA 1
ATOM 2552 C C . ALA A 1 342 ? 18.176 11.909 -31.842 1.00 95.56 342 ALA A C 1
ATOM 2554 O O . ALA A 1 342 ? 17.509 11.773 -30.819 1.00 95.56 342 ALA A O 1
ATOM 2555 N N . SER A 1 343 ? 17.696 11.635 -33.059 1.00 95.31 343 SER A N 1
ATOM 2556 C CA . SER A 1 343 ? 16.317 11.201 -33.307 1.00 95.31 343 SER A CA 1
ATOM 2557 C C . SER A 1 343 ? 15.998 9.854 -32.647 1.00 95.31 343 SER A C 1
ATOM 2559 O O . SER A 1 343 ? 14.949 9.706 -32.025 1.00 95.3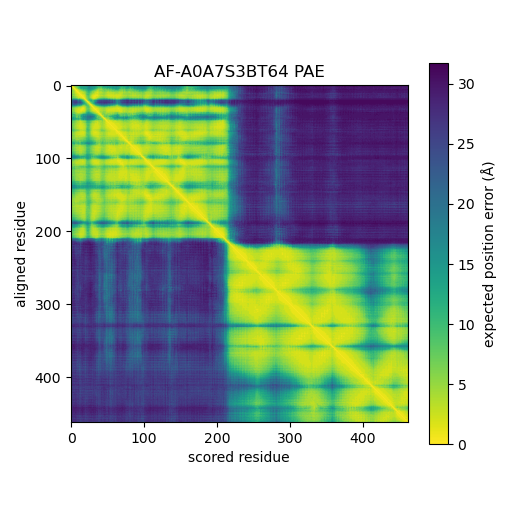1 343 SER A O 1
ATOM 2561 N N . CYS A 1 344 ? 16.923 8.890 -32.690 1.00 96.06 344 CYS A N 1
ATOM 2562 C CA . CYS A 1 344 ? 16.793 7.602 -32.005 1.00 96.06 344 CYS A CA 1
ATOM 2563 C C . CYS A 1 344 ? 16.630 7.770 -30.487 1.00 96.06 344 CYS A C 1
ATOM 2565 O O . CYS A 1 344 ? 15.777 7.122 -29.877 1.00 96.06 344 CYS A O 1
ATOM 2567 N N . LEU A 1 345 ? 17.463 8.608 -29.866 1.00 96.25 345 LEU A N 1
ATOM 2568 C CA . LEU A 1 345 ? 17.416 8.844 -28.423 1.00 96.25 345 LEU A CA 1
ATOM 2569 C C . LEU A 1 345 ? 16.145 9.601 -28.026 1.00 96.25 345 LEU A C 1
ATOM 2571 O O . LEU A 1 345 ? 15.520 9.238 -27.035 1.00 96.25 345 LEU A O 1
ATOM 2575 N N . GLU A 1 346 ? 15.728 10.587 -28.821 1.00 95.81 346 GLU A N 1
ATOM 2576 C CA . GLU A 1 346 ? 14.480 11.326 -28.612 1.00 95.81 346 GLU A CA 1
ATOM 2577 C C . GLU A 1 346 ? 13.255 10.409 -28.716 1.00 95.81 346 GLU A C 1
ATOM 2579 O O . GLU A 1 346 ? 12.462 10.346 -27.776 1.00 95.81 346 GLU A O 1
ATOM 2584 N N . ALA A 1 347 ? 13.153 9.607 -29.780 1.00 94.38 347 ALA A N 1
ATOM 2585 C CA . ALA A 1 347 ? 12.055 8.660 -29.977 1.00 94.38 347 ALA A CA 1
ATOM 2586 C C . ALA A 1 347 ? 11.970 7.615 -28.850 1.00 94.38 347 ALA A C 1
ATOM 2588 O O . ALA A 1 347 ? 10.875 7.251 -28.401 1.00 94.38 347 ALA A O 1
ATOM 2589 N N . PHE A 1 348 ? 13.124 7.143 -28.363 1.00 96.38 348 PHE A N 1
ATOM 2590 C CA . PHE A 1 348 ? 13.176 6.283 -27.185 1.00 96.38 348 PHE A CA 1
ATOM 2591 C C . PHE A 1 348 ? 12.683 7.017 -25.937 1.00 96.38 348 PHE A C 1
ATOM 2593 O O . PHE A 1 348 ? 11.841 6.474 -25.229 1.00 96.38 348 PHE A O 1
ATOM 2600 N N . THR A 1 349 ? 13.166 8.232 -25.667 1.00 94.94 349 THR A N 1
ATOM 2601 C CA . THR A 1 349 ? 12.763 9.012 -24.490 1.00 94.94 349 THR A CA 1
ATOM 2602 C C . THR A 1 349 ? 11.267 9.322 -24.497 1.00 94.94 349 THR A C 1
ATOM 2604 O O . THR A 1 349 ? 10.629 9.202 -23.453 1.00 94.94 349 THR A O 1
ATOM 2607 N N . GLU A 1 350 ? 10.677 9.673 -25.640 1.00 92.75 350 GLU A N 1
ATOM 2608 C CA . GLU A 1 350 ? 9.227 9.876 -25.754 1.00 92.75 350 GLU A CA 1
ATOM 2609 C C . GLU A 1 350 ? 8.449 8.589 -25.460 1.00 92.75 350 GLU A C 1
ATOM 2611 O O . GLU A 1 350 ? 7.515 8.587 -24.656 1.00 92.75 350 GLU A O 1
ATOM 2616 N N . SER A 1 351 ? 8.873 7.471 -26.056 1.00 92.44 351 SER A N 1
ATOM 2617 C CA . SER A 1 351 ? 8.228 6.168 -25.859 1.00 92.44 351 SER A CA 1
ATOM 2618 C C . SER A 1 351 ? 8.378 5.650 -24.426 1.00 92.44 351 SER A C 1
ATOM 2620 O O . SER A 1 351 ? 7.439 5.076 -23.876 1.00 92.44 351 SER A O 1
ATOM 2622 N N . ALA A 1 352 ? 9.543 5.862 -23.811 1.00 92.94 352 ALA A N 1
ATOM 2623 C CA . ALA A 1 352 ? 9.825 5.498 -22.429 1.00 92.94 352 ALA A CA 1
ATOM 2624 C C . ALA A 1 352 ? 8.955 6.309 -21.464 1.00 92.94 352 ALA A C 1
ATOM 2626 O O . ALA A 1 352 ? 8.248 5.718 -20.654 1.00 92.94 352 ALA A O 1
ATOM 2627 N N . LYS A 1 353 ? 8.889 7.636 -21.635 1.00 91.56 353 LYS A N 1
ATOM 2628 C CA . LYS A 1 353 ? 8.002 8.503 -20.844 1.00 91.56 353 LYS A CA 1
ATOM 2629 C C . LYS A 1 353 ? 6.531 8.119 -20.987 1.00 91.56 353 LYS A C 1
ATOM 2631 O O . LYS A 1 353 ? 5.799 8.132 -20.011 1.00 91.56 353 LYS A O 1
ATOM 2636 N N . ALA A 1 354 ? 6.084 7.729 -22.180 1.00 90.75 354 ALA A N 1
ATOM 2637 C CA . ALA A 1 354 ? 4.710 7.260 -22.384 1.00 90.75 354 ALA A CA 1
ATOM 2638 C C . ALA A 1 354 ? 4.418 5.901 -21.707 1.00 90.75 354 ALA A C 1
ATOM 2640 O O . ALA A 1 354 ? 3.254 5.559 -21.461 1.00 90.75 354 ALA A O 1
ATOM 2641 N N . ALA A 1 355 ? 5.457 5.109 -21.433 1.00 90.75 355 ALA A N 1
ATOM 2642 C CA . ALA A 1 355 ? 5.375 3.847 -20.702 1.00 90.75 355 ALA A CA 1
ATOM 2643 C C . ALA A 1 355 ? 5.525 4.020 -19.180 1.00 90.75 355 ALA A C 1
ATOM 2645 O O . ALA A 1 355 ? 5.193 3.089 -18.444 1.00 90.75 355 ALA A O 1
ATOM 2646 N N . GLU A 1 356 ? 5.975 5.189 -18.723 1.00 91.19 356 GLU A N 1
ATOM 2647 C CA . GLU A 1 356 ? 6.140 5.572 -17.323 1.00 91.19 356 GLU A CA 1
ATOM 2648 C C . GLU A 1 356 ? 4.897 6.338 -16.839 1.00 91.19 356 GLU A C 1
ATOM 2650 O O . GLU A 1 356 ? 4.614 7.442 -17.301 1.00 91.19 356 GLU A O 1
ATOM 2655 N N . PRO A 1 357 ? 4.102 5.770 -15.919 1.00 87.88 357 PRO A N 1
ATOM 2656 C CA . PRO A 1 357 ? 3.046 6.515 -15.242 1.00 87.88 357 PRO A CA 1
ATOM 2657 C C . PRO A 1 357 ? 3.625 7.745 -14.525 1.00 87.88 357 PRO A C 1
ATOM 2659 O O . PRO A 1 357 ? 4.618 7.598 -13.812 1.00 87.88 357 PRO A O 1
ATOM 2662 N N . GLU A 1 358 ? 2.974 8.915 -14.632 1.00 77.50 358 GLU A N 1
ATOM 2663 C CA . GLU A 1 358 ? 3.371 10.144 -13.902 1.00 77.50 358 GLU A CA 1
ATOM 2664 C C . GLU A 1 358 ? 3.497 9.901 -12.395 1.00 77.50 358 GLU A C 1
ATOM 2666 O O . GLU A 1 358 ? 4.321 10.505 -11.713 1.00 77.50 358 GLU A O 1
ATOM 2671 N N . ASP A 1 359 ? 2.701 8.960 -11.889 1.00 77.31 359 ASP A N 1
ATOM 2672 C CA . ASP A 1 359 ? 2.685 8.584 -10.494 1.00 77.31 359 ASP A CA 1
ATOM 2673 C C . ASP A 1 359 ? 3.674 7.463 -10.112 1.00 77.31 359 ASP A C 1
ATOM 2675 O O . ASP A 1 359 ? 3.644 6.985 -8.980 1.00 77.31 359 ASP A O 1
ATOM 2679 N N . SER A 1 360 ? 4.563 7.013 -10.988 1.00 86.31 360 SER A N 1
ATOM 2680 C CA . SER A 1 360 ? 5.516 5.942 -10.657 1.00 86.31 360 SER A CA 1
ATOM 2681 C C . SER A 1 360 ? 6.896 6.472 -10.249 1.00 86.31 360 SER A C 1
ATOM 2683 O O . SER A 1 360 ? 7.300 7.558 -10.645 1.00 86.31 360 SER A O 1
ATOM 2685 N N . GLU A 1 361 ? 7.651 5.672 -9.490 1.00 86.81 361 GLU A N 1
ATOM 2686 C CA . GLU A 1 361 ? 9.097 5.879 -9.263 1.00 86.81 361 GLU A CA 1
ATOM 2687 C C . GLU A 1 361 ? 9.948 5.258 -10.389 1.00 86.81 361 GLU A C 1
ATOM 2689 O O . GLU A 1 361 ? 11.121 4.937 -10.202 1.00 86.81 361 GLU A O 1
ATOM 2694 N N . TRP A 1 362 ? 9.344 4.967 -11.543 1.00 90.56 362 TRP A N 1
ATOM 2695 C CA . TRP A 1 362 ? 10.056 4.323 -12.635 1.00 90.56 362 TRP A CA 1
ATOM 2696 C C . TRP A 1 362 ? 10.937 5.312 -13.379 1.00 90.56 362 TRP A C 1
ATOM 2698 O O . TRP A 1 362 ? 10.539 6.434 -13.672 1.00 90.56 362 TRP A O 1
ATOM 2708 N N . GLU A 1 363 ? 12.131 4.838 -13.721 1.00 89.88 363 GLU A N 1
ATOM 2709 C CA . GLU A 1 363 ? 13.084 5.578 -14.528 1.00 89.88 363 GLU A CA 1
ATOM 2710 C C . GLU A 1 363 ? 13.612 4.710 -15.671 1.00 89.88 363 GLU A C 1
ATOM 2712 O O . GLU A 1 363 ? 13.870 3.509 -15.518 1.00 89.88 363 GLU A O 1
ATOM 2717 N N . HIS A 1 364 ? 13.883 5.357 -16.799 1.00 93.38 364 HIS A N 1
ATOM 2718 C CA . HIS A 1 364 ? 14.515 4.761 -17.970 1.00 93.38 364 HIS A CA 1
ATOM 2719 C C . HIS A 1 364 ? 16.013 5.075 -18.069 1.00 93.38 364 HIS A C 1
ATOM 2721 O O . HIS A 1 364 ? 16.624 4.747 -19.084 1.00 93.38 364 HIS A O 1
ATOM 2727 N N . THR A 1 365 ? 16.635 5.666 -17.043 1.00 92.69 365 THR A N 1
ATOM 2728 C CA . THR A 1 365 ? 18.042 6.116 -17.059 1.00 92.69 365 THR A CA 1
ATOM 2729 C C . THR A 1 365 ? 19.017 5.007 -17.468 1.00 92.69 365 THR A C 1
ATOM 2731 O O . THR A 1 365 ? 19.886 5.210 -18.317 1.00 92.69 365 THR A O 1
ATOM 2734 N N . GLU A 1 366 ? 18.853 3.803 -16.916 1.00 92.44 366 GLU A N 1
ATOM 2735 C CA . GLU A 1 366 ? 19.727 2.671 -17.244 1.00 92.44 366 GLU A CA 1
ATOM 2736 C C . GLU A 1 366 ? 19.469 2.136 -18.659 1.00 92.44 366 GLU A C 1
ATOM 2738 O O . GLU A 1 366 ? 20.412 1.866 -19.401 1.00 92.44 366 GLU A O 1
ATOM 2743 N N . ALA A 1 367 ? 18.202 2.043 -19.075 1.00 93.50 367 ALA A N 1
ATOM 2744 C CA . ALA A 1 367 ? 17.850 1.636 -20.436 1.00 93.50 367 ALA A CA 1
ATOM 2745 C C . ALA A 1 367 ? 18.357 2.650 -21.478 1.00 93.50 367 ALA A C 1
ATOM 2747 O O . ALA A 1 367 ? 18.884 2.253 -22.516 1.00 93.50 367 ALA A O 1
ATOM 2748 N N . TYR A 1 368 ? 18.283 3.945 -21.165 1.00 95.06 368 TYR A N 1
ATOM 2749 C CA . TYR A 1 368 ? 18.845 5.027 -21.966 1.00 95.06 368 TYR A CA 1
ATOM 2750 C C . TYR A 1 368 ? 20.364 4.896 -22.090 1.00 95.06 368 TYR A C 1
ATOM 2752 O O . TYR A 1 368 ? 20.903 4.978 -23.190 1.00 95.06 368 TYR A O 1
ATOM 2760 N N . ARG A 1 369 ? 21.069 4.637 -20.982 1.00 95.69 369 ARG A N 1
ATOM 2761 C CA . ARG A 1 369 ? 22.526 4.435 -20.985 1.00 95.69 369 ARG A CA 1
ATOM 2762 C C . ARG A 1 369 ? 22.929 3.255 -21.871 1.00 95.69 369 ARG A C 1
ATOM 2764 O O . ARG A 1 369 ? 23.839 3.389 -22.685 1.00 95.69 369 ARG A O 1
ATOM 2771 N N . VAL A 1 370 ? 22.229 2.127 -21.742 1.00 95.31 370 VAL A N 1
ATOM 2772 C CA . VAL A 1 370 ? 22.448 0.940 -22.583 1.00 95.31 370 VAL A CA 1
ATOM 2773 C C . VAL A 1 370 ? 22.203 1.262 -24.058 1.00 95.31 370 VAL A C 1
ATOM 2775 O O . VAL A 1 370 ? 23.021 0.893 -24.900 1.00 95.31 370 VAL A O 1
ATOM 2778 N N . LEU A 1 371 ? 21.135 2.000 -24.374 1.00 95.44 371 LEU A N 1
ATOM 2779 C CA . LEU A 1 371 ? 20.841 2.430 -25.740 1.00 95.44 371 LEU A CA 1
ATOM 2780 C C . LEU A 1 371 ? 21.925 3.365 -26.293 1.00 95.44 371 LEU A C 1
ATOM 2782 O O . LEU A 1 371 ? 22.339 3.198 -27.434 1.00 95.44 371 LEU A O 1
ATOM 2786 N N . VAL A 1 372 ? 22.436 4.308 -25.499 1.00 95.94 372 VAL A N 1
ATOM 2787 C CA . VAL A 1 372 ? 23.543 5.196 -25.898 1.00 95.94 372 VAL A CA 1
ATOM 2788 C C . VAL A 1 372 ? 24.805 4.404 -26.243 1.00 95.94 372 VAL A C 1
ATOM 2790 O O . VAL A 1 372 ? 25.507 4.730 -27.199 1.00 95.94 372 VAL A O 1
ATOM 2793 N N . ASP A 1 373 ? 25.127 3.358 -25.488 1.00 94.56 373 ASP A N 1
ATOM 2794 C CA . ASP A 1 373 ? 26.283 2.522 -25.811 1.00 94.56 373 ASP A CA 1
ATOM 2795 C C . ASP A 1 373 ? 26.024 1.658 -27.061 1.00 94.56 373 ASP A C 1
ATOM 2797 O O . ASP A 1 373 ? 26.916 1.495 -27.899 1.00 94.56 373 ASP A O 1
ATOM 2801 N N . ALA A 1 374 ? 24.786 1.191 -27.256 1.00 93.69 374 ALA A N 1
ATOM 2802 C CA . ALA A 1 374 ? 24.371 0.484 -28.467 1.00 93.69 374 ALA A CA 1
ATOM 2803 C C . ALA A 1 374 ? 24.393 1.381 -29.721 1.00 93.69 374 ALA A C 1
ATOM 2805 O O . ALA A 1 374 ? 24.799 0.925 -30.794 1.00 93.69 374 ALA A O 1
ATOM 2806 N N . THR A 1 375 ? 24.008 2.657 -29.606 1.00 94.31 375 THR A N 1
ATOM 2807 C CA . THR A 1 375 ? 24.034 3.617 -30.721 1.00 94.31 375 THR A CA 1
ATOM 2808 C C . THR A 1 375 ? 25.469 3.920 -31.138 1.00 94.31 375 THR A C 1
ATOM 2810 O O . THR A 1 375 ? 25.766 3.869 -32.329 1.00 94.31 375 THR A O 1
ATOM 2813 N N . LYS A 1 376 ? 26.391 4.116 -30.182 1.00 93.56 376 LYS A N 1
ATOM 2814 C CA . LYS A 1 376 ? 27.832 4.248 -30.469 1.00 93.56 376 LYS A CA 1
ATOM 2815 C C . LYS A 1 376 ? 28.358 3.040 -31.238 1.00 93.56 376 LYS A C 1
ATOM 2817 O O . LYS A 1 376 ? 28.976 3.213 -32.283 1.00 93.56 376 LYS A O 1
ATOM 2822 N N . ALA A 1 377 ? 28.073 1.826 -30.758 1.00 93.50 377 ALA A N 1
ATOM 2823 C CA . ALA A 1 377 ? 28.516 0.598 -31.416 1.00 93.50 377 ALA A CA 1
ATOM 2824 C C . ALA A 1 377 ? 27.962 0.475 -32.847 1.00 93.50 377 ALA A C 1
ATOM 2826 O O . ALA A 1 377 ? 28.692 0.103 -33.767 1.00 93.50 377 ALA A O 1
ATOM 2827 N N . ARG A 1 378 ? 26.688 0.834 -33.056 1.00 93.06 378 ARG A N 1
ATOM 2828 C CA . ARG A 1 378 ? 26.061 0.871 -34.385 1.00 93.06 378 ARG A CA 1
ATOM 2829 C C . ARG A 1 378 ? 26.695 1.899 -35.312 1.00 93.06 378 ARG A C 1
ATOM 2831 O O . ARG A 1 378 ? 26.951 1.568 -36.465 1.00 93.06 378 ARG A O 1
ATOM 2838 N N . VAL A 1 379 ? 26.958 3.110 -34.825 1.00 92.50 379 VAL A N 1
ATOM 2839 C CA . VAL A 1 379 ? 27.636 4.148 -35.611 1.00 92.50 379 VAL A CA 1
ATOM 2840 C C . VAL A 1 379 ? 29.030 3.672 -35.999 1.00 92.50 379 VAL A C 1
ATOM 2842 O O . VAL A 1 379 ? 29.355 3.716 -37.176 1.00 92.50 379 VAL A O 1
ATOM 2845 N N . THR A 1 380 ? 29.813 3.106 -35.074 1.00 91.44 380 THR A N 1
ATOM 2846 C CA . THR A 1 380 ? 31.132 2.533 -35.394 1.00 91.44 380 THR A CA 1
ATOM 2847 C C . THR A 1 380 ? 31.046 1.452 -36.475 1.00 91.44 380 THR A C 1
ATOM 2849 O O . THR A 1 380 ? 31.836 1.464 -37.417 1.00 91.44 380 THR A O 1
ATOM 2852 N N . ALA A 1 381 ? 30.075 0.538 -36.382 1.00 91.62 381 ALA A N 1
ATOM 2853 C CA . ALA A 1 381 ? 29.875 -0.498 -37.394 1.00 91.62 381 ALA A CA 1
ATOM 2854 C C . ALA A 1 381 ? 29.459 0.084 -38.759 1.00 91.62 381 ALA A C 1
ATOM 2856 O O . ALA A 1 381 ? 29.940 -0.371 -39.796 1.00 91.62 381 ALA A O 1
ATOM 2857 N N . ALA A 1 382 ? 28.596 1.102 -38.771 1.00 91.44 382 ALA A N 1
ATOM 2858 C CA . ALA A 1 382 ? 28.169 1.780 -39.991 1.00 91.44 382 ALA A CA 1
ATOM 2859 C C . ALA A 1 382 ? 29.310 2.593 -40.629 1.00 91.44 382 ALA A C 1
ATOM 2861 O O . ALA A 1 382 ? 29.484 2.529 -41.844 1.00 91.44 382 ALA A O 1
ATOM 2862 N N . THR A 1 383 ? 30.140 3.266 -39.827 1.00 89.81 383 THR A N 1
ATOM 2863 C CA . THR A 1 383 ? 31.363 3.939 -40.286 1.00 89.81 383 THR A CA 1
ATOM 2864 C C . THR A 1 383 ? 32.344 2.939 -40.897 1.00 89.81 383 THR A C 1
ATOM 2866 O O . THR A 1 383 ? 32.875 3.190 -41.974 1.00 89.81 383 THR A O 1
ATOM 2869 N N . ALA A 1 384 ? 32.558 1.778 -40.267 1.00 89.50 384 ALA A N 1
ATOM 2870 C CA . ALA A 1 384 ? 33.413 0.731 -40.831 1.00 89.50 384 ALA A CA 1
ATOM 2871 C C . ALA A 1 384 ? 32.875 0.226 -42.183 1.00 89.50 384 ALA A C 1
ATOM 2873 O O . ALA A 1 384 ? 33.626 0.118 -43.150 1.00 89.50 384 ALA A O 1
ATOM 2874 N N . ALA A 1 385 ? 31.559 0.006 -42.287 1.00 90.06 385 ALA A N 1
ATOM 2875 C CA . ALA A 1 385 ? 30.924 -0.375 -43.545 1.00 90.06 385 ALA A CA 1
ATOM 2876 C C . ALA A 1 385 ? 31.049 0.716 -44.627 1.00 90.06 385 ALA A C 1
ATOM 2878 O O . ALA A 1 385 ? 31.254 0.392 -45.796 1.00 90.06 385 ALA A O 1
ATOM 2879 N N . LEU A 1 386 ? 30.955 2.000 -44.260 1.00 89.19 386 LEU A N 1
ATOM 2880 C CA . LEU A 1 386 ? 31.200 3.127 -45.165 1.00 89.19 386 LEU A CA 1
ATOM 2881 C C . LEU A 1 386 ? 32.643 3.118 -45.689 1.00 89.19 386 LEU A C 1
ATOM 2883 O O . LEU A 1 386 ? 32.849 3.241 -46.897 1.00 89.19 386 LEU A O 1
ATOM 2887 N N . VAL A 1 387 ? 33.629 2.918 -44.807 1.00 88.94 387 VAL A N 1
ATOM 2888 C CA . VAL A 1 387 ? 35.047 2.803 -45.186 1.00 88.94 387 VAL A CA 1
ATOM 2889 C C . VAL A 1 387 ? 35.257 1.635 -46.149 1.00 88.94 387 VAL A C 1
ATOM 2891 O O . VAL A 1 387 ? 35.865 1.826 -47.201 1.00 88.94 387 VAL A O 1
ATOM 2894 N N . ASP A 1 388 ? 34.690 0.461 -45.873 1.00 89.31 388 ASP A N 1
ATOM 2895 C CA . ASP A 1 388 ? 34.784 -0.701 -46.766 1.00 89.31 388 ASP A CA 1
ATOM 2896 C C . ASP A 1 388 ? 34.164 -0.435 -48.147 1.00 89.31 388 ASP A C 1
ATOM 2898 O O . ASP A 1 388 ? 34.743 -0.802 -49.180 1.00 89.31 388 ASP A O 1
ATOM 2902 N N . ARG A 1 389 ? 33.007 0.246 -48.200 1.00 89.50 389 ARG A N 1
ATOM 2903 C CA . ARG A 1 389 ? 32.384 0.675 -49.465 1.00 89.50 389 ARG A CA 1
ATOM 2904 C C . ARG A 1 389 ? 33.272 1.662 -50.219 1.00 89.50 389 ARG A C 1
ATOM 2906 O O . ARG A 1 389 ? 33.450 1.507 -51.428 1.00 89.50 389 ARG A O 1
ATOM 2913 N N . ALA A 1 390 ? 33.846 2.644 -49.527 1.00 89.12 390 ALA A N 1
ATOM 2914 C CA . ALA A 1 390 ? 34.723 3.646 -50.125 1.00 89.12 390 ALA A CA 1
ATOM 2915 C C . ALA A 1 390 ? 36.013 3.015 -50.671 1.00 89.12 390 ALA A C 1
ATOM 2917 O O . ALA A 1 390 ? 36.371 3.256 -51.823 1.00 89.12 390 ALA A O 1
ATOM 2918 N N . VAL A 1 391 ? 36.652 2.121 -49.908 1.00 90.31 391 VAL A N 1
ATOM 2919 C CA . VAL A 1 391 ? 37.825 1.353 -50.354 1.00 90.31 391 VAL A CA 1
ATOM 2920 C C . VAL A 1 391 ? 37.482 0.495 -51.570 1.00 90.31 391 VAL A C 1
ATOM 2922 O O . VAL A 1 391 ? 38.242 0.476 -52.537 1.00 90.31 391 VAL A O 1
ATOM 2925 N N . THR A 1 392 ? 36.336 -0.188 -51.566 1.00 91.25 392 THR A N 1
ATOM 2926 C CA . THR A 1 392 ? 35.892 -1.007 -52.705 1.00 91.25 392 THR A CA 1
ATOM 2927 C C . THR A 1 392 ? 35.675 -0.158 -53.959 1.00 91.25 392 THR A C 1
ATOM 2929 O O . THR A 1 392 ? 36.141 -0.534 -55.035 1.00 91.25 392 THR A O 1
ATOM 2932 N N . ALA A 1 393 ? 35.040 1.010 -53.827 1.00 89.62 393 ALA A N 1
ATOM 2933 C CA . ALA A 1 393 ? 34.853 1.948 -54.932 1.00 89.62 393 ALA A CA 1
ATOM 2934 C C . ALA A 1 393 ? 36.194 2.474 -55.472 1.00 89.62 393 ALA A C 1
ATOM 2936 O O . ALA A 1 393 ? 36.406 2.481 -56.683 1.00 89.62 393 ALA A O 1
ATOM 2937 N N . SER A 1 394 ? 37.131 2.837 -54.593 1.00 89.94 394 SER A N 1
ATOM 2938 C CA . SER A 1 394 ? 38.475 3.267 -54.990 1.00 89.94 394 SER A CA 1
ATOM 2939 C C . SER A 1 394 ? 39.263 2.164 -55.694 1.00 89.94 394 SER A C 1
ATOM 2941 O O . SER A 1 394 ? 39.931 2.437 -56.685 1.00 89.94 394 SER A O 1
ATOM 2943 N N . ARG A 1 395 ? 39.169 0.907 -55.239 1.00 91.38 395 ARG A N 1
ATOM 2944 C CA . ARG A 1 395 ? 39.763 -0.246 -55.941 1.00 91.38 395 ARG A CA 1
ATOM 2945 C C . ARG A 1 395 ? 39.153 -0.443 -57.332 1.00 91.38 395 ARG A C 1
ATOM 2947 O O . ARG A 1 395 ? 39.881 -0.719 -58.281 1.00 91.38 395 ARG A O 1
ATOM 2954 N N . GLY A 1 396 ? 37.840 -0.250 -57.466 1.00 91.44 396 GLY A N 1
ATOM 2955 C CA . GLY A 1 396 ? 37.160 -0.214 -58.762 1.00 91.44 396 GLY A CA 1
ATOM 2956 C C . GLY A 1 396 ? 37.725 0.870 -59.684 1.00 91.44 396 GLY A C 1
ATOM 2957 O O . GLY A 1 396 ? 38.085 0.568 -60.817 1.00 91.44 396 GLY A O 1
ATOM 2958 N N . ALA A 1 397 ? 37.913 2.089 -59.170 1.00 90.31 397 ALA A N 1
ATOM 2959 C CA . ALA A 1 397 ? 38.496 3.199 -59.926 1.00 90.31 397 ALA A CA 1
ATOM 2960 C C . ALA A 1 397 ? 39.942 2.923 -60.380 1.00 90.31 397 ALA A C 1
ATOM 2962 O O . ALA A 1 397 ? 40.298 3.244 -61.512 1.00 90.31 397 ALA A O 1
ATOM 2963 N N . VAL A 1 398 ? 40.765 2.271 -59.542 1.00 90.62 398 VAL A N 1
ATOM 2964 C CA . VAL A 1 398 ? 42.108 1.800 -59.945 1.00 90.62 398 VAL A CA 1
ATOM 2965 C C . VAL A 1 398 ? 42.006 0.879 -61.158 1.00 90.62 398 VAL A C 1
ATOM 2967 O O . VAL A 1 398 ? 42.732 1.055 -62.134 1.00 90.62 398 VAL A O 1
ATOM 2970 N N . ARG A 1 399 ? 41.106 -0.107 -61.098 1.00 89.56 399 ARG A N 1
ATOM 2971 C CA . ARG A 1 399 ? 40.915 -1.087 -62.168 1.00 89.56 399 ARG A CA 1
ATOM 2972 C C . ARG A 1 399 ? 40.456 -0.422 -63.466 1.00 89.56 399 ARG A C 1
ATOM 2974 O O . ARG A 1 399 ? 41.059 -0.664 -64.507 1.00 89.56 399 ARG A O 1
ATOM 2981 N N . GLU A 1 400 ? 39.445 0.440 -63.392 1.00 90.50 400 GLU A N 1
ATOM 2982 C CA . GLU A 1 400 ? 38.907 1.176 -64.544 1.00 90.50 400 GLU A CA 1
ATOM 2983 C C . GLU A 1 400 ? 39.945 2.105 -65.188 1.00 90.50 400 GLU A C 1
ATOM 2985 O O . GLU A 1 400 ? 39.970 2.237 -66.410 1.00 90.50 400 GLU A O 1
ATOM 2990 N N . ALA A 1 401 ? 40.830 2.712 -64.393 1.00 88.94 401 ALA A N 1
ATOM 2991 C CA . ALA A 1 401 ? 41.903 3.562 -64.900 1.00 88.94 401 ALA A CA 1
ATOM 2992 C C . ALA A 1 401 ? 43.080 2.759 -65.484 1.00 88.94 401 ALA A C 1
ATOM 2994 O O . ALA A 1 401 ? 43.703 3.201 -66.449 1.00 88.94 401 ALA A O 1
ATOM 2995 N N . LEU A 1 402 ? 43.418 1.594 -64.919 1.00 89.25 402 LEU A N 1
ATOM 2996 C CA . LEU A 1 402 ? 44.592 0.821 -65.338 1.00 89.25 402 LEU A CA 1
ATOM 2997 C C . LEU A 1 402 ? 44.337 -0.125 -66.502 1.00 89.25 402 LEU A C 1
ATOM 2999 O O . LEU A 1 402 ? 45.175 -0.185 -67.397 1.00 89.25 402 LEU A O 1
ATOM 3003 N N . GLU A 1 403 ? 43.221 -0.856 -66.513 1.00 88.50 403 GLU A N 1
ATOM 3004 C CA . GLU A 1 403 ? 42.946 -1.870 -67.540 1.00 88.50 403 GLU A CA 1
ATOM 3005 C C . GLU A 1 403 ? 43.056 -1.328 -68.982 1.00 88.50 403 GLU A C 1
ATOM 3007 O O . GLU A 1 403 ? 43.827 -1.904 -69.754 1.00 88.50 403 GLU A O 1
ATOM 3012 N N . PRO A 1 404 ? 42.392 -0.220 -69.372 1.00 88.88 404 PRO A N 1
ATOM 3013 C CA . PRO A 1 404 ? 42.483 0.292 -70.741 1.00 88.88 404 PRO A CA 1
ATOM 3014 C C . PRO A 1 404 ? 43.851 0.914 -71.056 1.00 88.88 404 PRO A C 1
ATOM 3016 O O . PRO A 1 404 ? 44.367 0.739 -72.160 1.00 88.88 404 PRO A O 1
ATOM 3019 N N . ASN A 1 405 ? 44.468 1.601 -70.087 1.00 85.75 405 ASN A N 1
ATOM 3020 C CA . ASN A 1 405 ? 45.765 2.255 -70.271 1.00 85.75 405 ASN A CA 1
ATOM 3021 C C . ASN A 1 405 ? 46.896 1.234 -70.441 1.00 85.75 405 ASN A C 1
ATOM 3023 O O . ASN A 1 405 ? 47.740 1.376 -71.322 1.00 85.75 405 ASN A O 1
ATOM 3027 N N . VAL A 1 406 ? 46.905 0.178 -69.626 1.00 87.06 406 VAL A N 1
ATOM 3028 C CA . VAL A 1 406 ? 47.894 -0.899 -69.740 1.00 87.06 406 VAL A CA 1
ATOM 3029 C C . VAL A 1 406 ? 47.634 -1.737 -70.989 1.00 87.06 406 VAL A C 1
ATOM 3031 O O . VAL A 1 406 ? 48.595 -2.078 -71.671 1.00 87.06 406 VAL A O 1
ATOM 3034 N N . ALA A 1 407 ? 46.373 -2.021 -71.339 1.00 88.75 407 ALA A N 1
ATOM 3035 C CA . ALA A 1 407 ? 46.048 -2.727 -72.579 1.00 88.75 407 ALA A CA 1
ATOM 3036 C C . ALA A 1 407 ? 46.580 -1.983 -73.816 1.00 88.75 407 ALA A C 1
ATOM 3038 O O . ALA A 1 407 ? 47.294 -2.582 -74.615 1.00 88.75 407 ALA A O 1
ATOM 3039 N N . SER A 1 408 ? 46.342 -0.671 -73.918 1.00 89.19 408 SER A N 1
ATOM 3040 C CA . SER A 1 408 ? 46.874 0.158 -75.011 1.00 89.19 408 SER A CA 1
ATOM 3041 C C . SER A 1 408 ? 48.409 0.183 -75.037 1.00 89.19 408 SER A C 1
ATOM 3043 O O . SER A 1 408 ? 49.012 0.039 -76.097 1.00 89.19 408 SER A O 1
ATOM 3045 N N . LEU A 1 409 ? 49.068 0.292 -73.878 1.00 88.75 409 LEU A N 1
ATOM 3046 C CA . LEU A 1 409 ? 50.534 0.254 -73.801 1.00 88.75 409 LEU A CA 1
ATOM 3047 C C . LEU A 1 409 ? 51.120 -1.105 -74.225 1.00 88.75 409 LEU A C 1
ATOM 3049 O O . LEU A 1 409 ? 52.211 -1.148 -74.795 1.00 88.75 409 LEU A O 1
ATOM 3053 N N . LEU A 1 410 ? 50.418 -2.208 -73.946 1.00 88.06 410 LEU A N 1
ATOM 3054 C CA . LEU A 1 410 ? 50.814 -3.559 -74.352 1.00 88.06 410 LEU A CA 1
ATOM 3055 C C . LEU A 1 410 ? 50.560 -3.841 -75.841 1.00 88.06 410 LEU A C 1
ATOM 3057 O O . LEU A 1 410 ? 51.192 -4.743 -76.386 1.00 88.06 410 LEU A O 1
ATOM 3061 N N . GLU A 1 411 ? 49.673 -3.086 -76.491 1.00 87.94 411 GLU A N 1
ATOM 3062 C CA . GLU A 1 411 ? 49.464 -3.136 -77.943 1.00 87.94 411 GLU A CA 1
ATOM 3063 C C . GLU A 1 411 ? 50.555 -2.362 -78.701 1.00 87.94 411 GLU A C 1
ATOM 3065 O O . GLU A 1 411 ? 51.095 -2.875 -79.682 1.00 87.94 411 GLU A O 1
ATOM 3070 N N . ASP A 1 412 ? 50.930 -1.173 -78.217 1.00 86.69 412 ASP A N 1
ATOM 3071 C CA . ASP A 1 412 ? 51.911 -0.300 -78.880 1.00 86.69 412 ASP A CA 1
ATOM 3072 C C . ASP A 1 412 ? 53.381 -0.659 -78.567 1.00 86.69 412 ASP A C 1
ATOM 3074 O O . ASP A 1 412 ? 54.271 -0.351 -79.360 1.00 86.69 412 ASP A O 1
ATOM 3078 N N . ILE A 1 413 ? 53.642 -1.293 -77.413 1.00 86.56 413 ILE A N 1
ATOM 3079 C CA . ILE A 1 413 ? 54.959 -1.742 -76.904 1.00 86.56 413 ILE A CA 1
ATOM 3080 C C . ILE A 1 413 ? 56.085 -0.704 -77.125 1.00 86.56 413 ILE A C 1
ATOM 3082 O O . ILE A 1 413 ? 57.049 -0.960 -77.852 1.00 86.56 413 ILE A O 1
ATOM 3086 N N . PRO A 1 414 ? 56.008 0.483 -76.498 1.00 89.06 414 PRO A N 1
ATOM 3087 C CA . PRO A 1 414 ? 57.045 1.499 -76.638 1.00 89.06 414 PRO A CA 1
ATOM 3088 C C . PRO A 1 414 ? 58.336 1.121 -75.882 1.00 89.06 414 PRO A C 1
ATOM 3090 O O . PRO A 1 414 ? 58.307 0.369 -74.907 1.00 89.06 414 PRO A O 1
ATOM 3093 N N . ASP A 1 415 ? 59.478 1.694 -76.280 1.00 88.31 415 ASP A N 1
ATOM 3094 C CA . ASP A 1 415 ? 60.798 1.416 -75.671 1.00 88.31 415 ASP A CA 1
ATOM 3095 C C . ASP A 1 415 ? 60.855 1.728 -74.159 1.00 88.31 415 ASP A C 1
ATOM 3097 O O . ASP A 1 415 ? 61.654 1.159 -73.412 1.00 88.31 415 ASP A O 1
ATOM 3101 N N . ASP A 1 416 ? 59.982 2.620 -73.687 1.00 90.31 416 ASP A N 1
ATOM 3102 C CA . ASP A 1 416 ? 59.813 3.035 -72.295 1.00 90.31 416 ASP A CA 1
ATOM 3103 C C . ASP A 1 416 ? 58.582 2.403 -71.612 1.00 90.31 416 ASP A C 1
ATOM 3105 O O . ASP A 1 416 ? 58.155 2.884 -70.559 1.00 90.31 416 ASP A O 1
ATOM 3109 N N . LEU A 1 417 ? 58.037 1.302 -72.153 1.00 87.62 417 LEU A N 1
ATOM 3110 C CA . LEU A 1 417 ? 56.825 0.608 -71.681 1.00 87.62 417 LEU A CA 1
ATOM 3111 C C . LEU A 1 417 ? 56.734 0.518 -70.154 1.00 87.62 417 LEU A C 1
ATOM 3113 O O . LEU A 1 417 ? 55.771 0.981 -69.550 1.00 87.62 417 LEU A O 1
ATOM 3117 N N . TRP A 1 418 ? 57.756 -0.034 -69.499 1.00 87.81 418 TRP A N 1
ATOM 3118 C CA . TRP A 1 418 ? 57.733 -0.228 -68.048 1.00 87.81 418 TRP A CA 1
ATOM 3119 C C . TRP A 1 418 ? 57.787 1.079 -67.250 1.00 87.81 418 TRP A C 1
ATOM 3121 O O . TRP A 1 418 ? 57.328 1.110 -66.110 1.00 87.81 418 TRP A O 1
ATOM 3131 N N . ALA A 1 419 ? 58.356 2.151 -67.809 1.00 90.00 419 ALA A N 1
ATOM 3132 C CA . ALA A 1 419 ? 58.304 3.472 -67.189 1.00 90.00 419 ALA A CA 1
ATOM 3133 C C . ALA A 1 419 ? 56.885 4.048 -67.270 1.00 90.00 419 ALA A C 1
ATOM 3135 O O . ALA A 1 419 ? 56.363 4.473 -66.241 1.00 90.00 419 ALA A O 1
ATOM 3136 N N . ARG A 1 420 ? 56.231 3.942 -68.435 1.00 89.25 420 ARG A N 1
ATOM 3137 C CA . ARG A 1 420 ? 54.840 4.385 -68.632 1.00 89.25 420 ARG A CA 1
ATOM 3138 C C . ARG A 1 420 ? 53.831 3.574 -67.828 1.00 89.25 420 ARG A C 1
ATOM 3140 O O . ARG A 1 420 ? 52.910 4.146 -67.265 1.00 89.25 420 ARG A O 1
ATOM 3147 N N . VAL A 1 421 ? 54.030 2.261 -67.691 1.00 88.12 421 VAL A N 1
ATOM 3148 C CA . VAL A 1 421 ? 53.194 1.412 -66.822 1.00 88.12 421 VAL A CA 1
ATOM 3149 C C . VAL A 1 421 ? 53.333 1.830 -65.356 1.00 88.12 421 VAL A C 1
ATOM 3151 O O . VAL A 1 421 ? 52.331 1.941 -64.657 1.00 88.12 421 VAL A O 1
ATOM 3154 N N . ARG A 1 422 ? 54.553 2.121 -64.875 1.00 89.31 422 ARG A N 1
ATOM 3155 C CA . ARG A 1 422 ? 54.750 2.634 -63.505 1.00 89.31 422 ARG A CA 1
ATOM 3156 C C . ARG A 1 422 ? 54.093 3.997 -63.295 1.00 89.31 422 ARG A C 1
ATOM 3158 O O . ARG A 1 422 ? 53.544 4.231 -62.223 1.00 89.31 422 ARG A O 1
ATOM 3165 N N . GLU A 1 423 ? 54.154 4.874 -64.292 1.00 89.50 423 GLU A N 1
ATOM 3166 C CA . GLU A 1 423 ? 53.491 6.179 -64.254 1.00 89.50 423 GLU A CA 1
ATOM 3167 C C . GLU A 1 423 ? 51.963 6.031 -64.242 1.00 89.50 423 GLU A C 1
ATOM 3169 O O . GLU A 1 423 ? 51.307 6.643 -63.404 1.00 89.50 423 GLU A O 1
ATOM 3174 N N . ALA A 1 424 ? 51.408 5.135 -65.064 1.00 88.06 424 ALA A N 1
ATOM 3175 C CA . ALA A 1 424 ? 49.983 4.810 -65.072 1.00 88.06 424 ALA A CA 1
ATOM 3176 C C . ALA A 1 424 ? 49.513 4.234 -63.723 1.00 88.06 424 ALA A C 1
ATOM 3178 O O . ALA A 1 424 ? 48.492 4.670 -63.198 1.00 88.06 424 ALA A O 1
ATOM 3179 N N . VAL A 1 425 ? 50.282 3.320 -63.115 1.00 89.94 425 VAL A N 1
ATOM 3180 C CA . VAL A 1 425 ? 50.026 2.785 -61.760 1.00 89.94 425 VAL A CA 1
ATOM 3181 C C . VAL A 1 425 ? 50.056 3.886 -60.702 1.00 89.94 425 VAL A C 1
ATOM 3183 O O . VAL A 1 425 ? 49.175 3.939 -59.843 1.00 89.94 425 VAL A O 1
ATOM 3186 N N . ALA A 1 426 ? 51.038 4.788 -60.760 1.00 88.69 426 ALA A N 1
ATOM 3187 C CA . ALA A 1 426 ? 51.130 5.906 -59.827 1.00 88.69 426 ALA A CA 1
ATOM 3188 C C . ALA A 1 426 ? 49.960 6.894 -59.984 1.00 88.69 426 ALA A C 1
ATOM 3190 O O . ALA A 1 426 ? 49.408 7.336 -58.976 1.00 88.69 426 ALA A O 1
ATOM 3191 N N . ALA A 1 427 ? 49.560 7.198 -61.222 1.00 88.50 427 ALA A N 1
ATOM 3192 C CA . ALA A 1 427 ? 48.430 8.070 -61.532 1.00 88.50 427 ALA A CA 1
ATOM 3193 C C . ALA A 1 427 ? 47.097 7.456 -61.073 1.00 88.50 427 ALA A C 1
ATOM 3195 O O . ALA A 1 427 ? 46.367 8.086 -60.314 1.00 88.50 427 ALA A O 1
ATOM 3196 N N . ALA A 1 428 ? 46.834 6.189 -61.407 1.00 89.62 428 ALA A N 1
ATOM 3197 C CA . ALA A 1 428 ? 45.622 5.489 -60.982 1.00 89.62 428 ALA A CA 1
ATOM 3198 C C . ALA A 1 428 ? 45.519 5.366 -59.452 1.00 89.62 428 ALA A C 1
ATOM 3200 O O . ALA A 1 428 ? 44.439 5.512 -58.881 1.00 89.62 428 ALA A O 1
ATOM 3201 N N . ALA A 1 429 ? 46.643 5.143 -58.762 1.00 88.75 429 ALA A N 1
ATOM 3202 C CA . ALA A 1 429 ? 46.679 5.152 -57.303 1.00 88.75 429 ALA A CA 1
ATOM 3203 C C . ALA A 1 429 ? 46.376 6.544 -56.717 1.00 88.75 429 ALA A C 1
ATOM 3205 O O . ALA A 1 429 ? 45.725 6.634 -55.675 1.00 88.75 429 ALA A O 1
ATOM 3206 N N . ALA A 1 430 ? 46.839 7.626 -57.353 1.00 89.00 430 ALA A N 1
ATOM 3207 C CA . ALA A 1 430 ? 46.553 8.994 -56.925 1.00 89.00 430 ALA A CA 1
ATOM 3208 C C . ALA A 1 430 ? 45.071 9.355 -57.124 1.00 89.00 430 ALA A C 1
ATOM 3210 O O . ALA A 1 430 ? 44.442 9.857 -56.191 1.00 89.00 430 ALA A O 1
ATOM 3211 N N . ASP A 1 431 ? 44.496 9.012 -58.278 1.00 88.88 431 ASP A N 1
ATOM 3212 C CA . ASP A 1 431 ? 43.078 9.233 -58.581 1.00 88.88 431 ASP A CA 1
ATOM 3213 C C . ASP A 1 431 ? 42.177 8.447 -57.620 1.00 88.88 431 ASP A C 1
ATOM 3215 O O . ASP A 1 431 ? 41.250 9.001 -57.026 1.00 88.88 431 ASP A O 1
ATOM 3219 N N . ALA A 1 432 ? 42.500 7.177 -57.361 1.00 90.31 432 ALA A N 1
ATOM 3220 C CA . ALA A 1 432 ? 41.754 6.339 -56.425 1.00 90.31 432 ALA A CA 1
ATOM 3221 C C . ALA A 1 432 ? 41.822 6.830 -54.969 1.00 90.31 432 ALA A C 1
ATOM 3223 O O . ALA A 1 432 ? 40.843 6.689 -54.228 1.00 90.31 432 ALA A O 1
ATOM 3224 N N . ARG A 1 433 ? 42.944 7.438 -54.550 1.00 90.50 433 ARG A N 1
ATOM 3225 C CA . ARG A 1 433 ? 43.040 8.148 -53.260 1.00 90.50 433 ARG A CA 1
ATOM 3226 C C . ARG A 1 433 ? 42.178 9.410 -53.246 1.00 90.50 433 ARG A C 1
ATOM 3228 O O . ARG A 1 433 ? 41.557 9.693 -52.227 1.00 90.50 433 ARG A O 1
ATOM 3235 N N . GLY A 1 434 ? 42.096 10.135 -54.362 1.00 88.06 434 GLY A N 1
ATOM 3236 C CA . GLY A 1 434 ? 41.173 11.261 -54.529 1.00 88.06 434 GLY A CA 1
ATOM 3237 C C . GLY A 1 434 ? 39.711 10.839 -54.353 1.00 88.06 434 GLY A C 1
ATOM 3238 O O . GLY A 1 434 ? 38.980 11.471 -53.594 1.00 88.06 434 GLY A O 1
ATOM 3239 N N . VAL A 1 435 ? 39.315 9.719 -54.968 1.00 87.94 435 VAL A N 1
ATOM 3240 C CA . VAL A 1 435 ? 37.979 9.118 -54.799 1.00 87.94 435 VAL A CA 1
ATOM 3241 C C . VAL A 1 435 ? 37.732 8.692 -53.349 1.00 87.94 435 VAL A C 1
ATOM 3243 O O . VAL A 1 435 ? 36.651 8.954 -52.823 1.00 87.94 435 VAL A O 1
ATOM 3246 N N . LEU A 1 436 ? 38.727 8.083 -52.687 1.00 88.94 436 LEU A N 1
ATOM 3247 C CA . LEU A 1 436 ? 38.616 7.675 -51.281 1.00 88.94 436 LEU A CA 1
ATOM 3248 C C . LEU A 1 436 ? 38.357 8.891 -50.386 1.00 88.94 436 LEU A C 1
ATOM 3250 O O . LEU A 1 436 ? 37.401 8.892 -49.615 1.00 88.94 436 LEU A O 1
ATOM 3254 N N . ARG A 1 437 ? 39.178 9.940 -50.525 1.00 87.31 437 ARG A N 1
ATOM 3255 C CA . ARG A 1 437 ? 39.043 11.181 -49.752 1.00 87.31 437 ARG A CA 1
ATOM 3256 C C . ARG A 1 437 ? 37.708 11.859 -49.998 1.00 87.31 437 ARG A C 1
ATOM 3258 O O . ARG A 1 437 ? 37.066 12.254 -49.040 1.00 87.31 437 ARG A O 1
ATOM 3265 N N . ALA A 1 438 ? 37.272 11.951 -51.254 1.00 86.75 438 ALA A N 1
ATOM 3266 C CA . ALA A 1 438 ? 35.991 12.560 -51.593 1.00 86.75 438 ALA A CA 1
ATOM 3267 C C . ALA A 1 438 ? 34.802 11.795 -50.986 1.00 86.75 438 ALA A C 1
ATOM 3269 O O . ALA A 1 438 ? 33.843 12.412 -50.541 1.00 86.75 438 ALA A O 1
ATOM 3270 N N . LYS A 1 439 ? 34.867 10.458 -50.940 1.00 85.12 439 LYS A N 1
ATOM 3271 C CA . LYS A 1 439 ? 33.810 9.616 -50.355 1.00 85.12 439 LYS A CA 1
ATOM 3272 C C . LYS A 1 439 ? 33.796 9.597 -48.830 1.00 85.12 439 LYS A C 1
ATOM 3274 O O . LYS A 1 439 ? 32.760 9.305 -48.249 1.00 85.12 439 LYS A O 1
ATOM 3279 N N . LEU A 1 440 ? 34.936 9.849 -48.198 1.00 86.50 440 LEU A N 1
ATOM 3280 C CA . LEU A 1 440 ? 35.063 9.895 -46.743 1.00 86.50 440 LEU A CA 1
ATOM 3281 C C . LEU A 1 440 ? 35.077 11.331 -46.202 1.00 86.50 440 LEU A C 1
ATOM 3283 O O . LEU A 1 440 ? 35.220 11.527 -44.993 1.00 86.50 440 LEU A O 1
ATOM 3287 N N . ASP A 1 441 ? 34.903 12.336 -47.055 1.00 84.12 441 ASP A N 1
ATOM 3288 C CA . ASP A 1 441 ? 34.829 13.725 -46.622 1.00 84.12 441 ASP A CA 1
ATOM 3289 C C . ASP A 1 441 ? 33.580 13.953 -45.755 1.00 84.12 441 ASP A C 1
ATOM 3291 O O . ASP A 1 441 ? 32.470 13.521 -46.077 1.00 84.12 441 ASP A O 1
ATOM 3295 N N . GLY A 1 442 ? 33.769 14.571 -44.589 1.00 79.44 442 GLY A N 1
ATOM 3296 C CA . GLY A 1 442 ? 32.696 14.745 -43.604 1.00 79.44 442 GLY A CA 1
ATOM 3297 C C . GLY A 1 442 ? 32.163 13.447 -42.969 1.00 79.44 442 GLY A C 1
ATOM 3298 O O . GLY A 1 442 ? 31.137 13.485 -42.292 1.00 79.44 442 GLY A O 1
ATOM 3299 N N . SER A 1 443 ? 32.838 12.303 -43.145 1.00 79.19 443 SER A N 1
ATOM 3300 C CA . SER A 1 443 ? 32.435 11.016 -42.545 1.00 79.19 443 SER A CA 1
ATOM 3301 C C . SER A 1 443 ? 32.822 10.859 -41.069 1.00 79.19 443 SER A C 1
ATOM 3303 O O . SER A 1 443 ? 32.312 9.970 -40.388 1.00 79.19 443 SER A O 1
ATOM 3305 N N . GLY A 1 444 ? 33.706 11.726 -40.559 1.00 78.38 444 GLY A N 1
ATOM 3306 C CA . GLY A 1 444 ? 34.202 11.672 -39.179 1.00 78.38 444 GLY A CA 1
ATOM 3307 C C . GLY A 1 444 ? 35.187 10.529 -38.906 1.00 78.38 444 GLY A C 1
ATOM 3308 O O . GLY A 1 444 ? 35.498 10.270 -37.746 1.00 78.38 444 GLY A O 1
ATOM 3309 N N . VAL A 1 445 ? 35.669 9.848 -39.953 1.00 85.00 445 VAL A N 1
ATOM 3310 C CA . VAL A 1 445 ? 36.739 8.843 -39.869 1.00 85.00 445 VAL A CA 1
ATOM 3311 C C . VAL A 1 445 ? 38.037 9.513 -39.417 1.00 85.00 445 VAL A C 1
ATOM 3313 O O . VAL A 1 445 ? 38.379 10.597 -39.891 1.00 85.00 445 VAL A O 1
ATOM 3316 N N . ASP A 1 446 ? 38.754 8.876 -38.492 1.00 83.25 446 ASP A N 1
ATOM 3317 C CA . ASP A 1 446 ? 40.019 9.409 -37.996 1.00 83.25 446 ASP A CA 1
ATOM 3318 C C . ASP A 1 446 ? 41.127 9.394 -39.071 1.00 83.25 446 ASP A C 1
ATOM 3320 O O . ASP A 1 446 ? 41.104 8.629 -40.041 1.00 83.25 446 ASP A O 1
ATOM 3324 N N . GLU A 1 447 ? 42.121 10.273 -38.912 1.00 81.50 447 GLU A N 1
ATOM 3325 C CA . GLU A 1 447 ? 43.222 10.387 -39.879 1.00 81.50 447 GLU A CA 1
ATOM 3326 C C . GLU A 1 447 ? 44.061 9.103 -39.978 1.00 81.50 447 GLU A C 1
ATOM 3328 O O . GLU A 1 447 ? 44.670 8.848 -41.018 1.00 81.50 447 GLU A O 1
ATOM 3333 N N . ALA A 1 448 ? 44.088 8.277 -38.928 1.00 83.94 448 ALA A N 1
ATOM 3334 C CA . ALA A 1 448 ? 44.868 7.045 -38.904 1.00 83.94 448 ALA A CA 1
ATOM 3335 C C . ALA A 1 448 ? 44.240 5.963 -39.798 1.00 83.94 448 ALA A C 1
ATOM 3337 O O . ALA A 1 448 ? 44.933 5.379 -40.631 1.00 83.94 448 ALA A O 1
ATOM 3338 N N . ALA A 1 449 ? 42.930 5.751 -39.686 1.00 82.50 449 ALA A N 1
ATOM 3339 C CA . ALA A 1 449 ? 42.145 4.845 -40.512 1.00 82.50 449 ALA A CA 1
ATOM 3340 C C . ALA A 1 449 ? 42.113 5.311 -41.974 1.00 82.50 449 ALA A C 1
ATOM 3342 O O . ALA A 1 449 ? 42.226 4.492 -42.888 1.00 82.50 449 ALA A O 1
ATOM 3343 N N . MET A 1 450 ? 42.042 6.627 -42.211 1.00 84.88 450 MET A N 1
ATOM 3344 C CA . MET A 1 450 ? 42.192 7.196 -43.554 1.00 84.88 450 MET A CA 1
ATOM 3345 C C . MET A 1 450 ? 43.571 6.870 -44.149 1.00 84.88 450 MET A C 1
ATOM 3347 O O . MET A 1 450 ? 43.664 6.390 -45.280 1.00 84.88 450 MET A O 1
ATOM 3351 N N . ALA A 1 451 ? 44.650 7.089 -43.390 1.00 86.25 451 ALA A N 1
ATOM 3352 C CA . ALA A 1 451 ? 46.008 6.801 -43.845 1.00 86.25 451 ALA A CA 1
ATOM 3353 C C . ALA A 1 451 ? 46.219 5.303 -44.125 1.00 86.25 451 ALA A C 1
ATOM 3355 O O . ALA A 1 451 ? 46.835 4.939 -45.130 1.00 86.25 451 ALA A O 1
ATOM 3356 N N . GLU A 1 452 ? 45.677 4.425 -43.280 1.00 88.38 452 GLU A N 1
ATOM 3357 C CA . GLU A 1 452 ? 45.719 2.976 -43.484 1.00 88.38 452 GLU A CA 1
ATOM 3358 C C . GLU A 1 452 ? 44.992 2.565 -44.777 1.00 88.38 452 GLU A C 1
ATOM 3360 O O . GLU A 1 452 ? 45.545 1.820 -45.596 1.00 88.38 452 GLU A O 1
ATOM 3365 N N . ALA A 1 453 ? 43.802 3.120 -45.027 1.00 86.62 453 ALA A N 1
ATOM 3366 C CA . ALA A 1 453 ? 43.047 2.887 -46.256 1.00 86.62 453 ALA A CA 1
ATOM 3367 C C . ALA A 1 453 ? 43.795 3.385 -47.513 1.00 86.62 453 ALA A C 1
ATOM 3369 O O . ALA A 1 453 ? 43.844 2.685 -48.529 1.00 86.62 453 ALA A O 1
ATOM 3370 N N . GLU A 1 454 ? 44.454 4.547 -47.456 1.00 87.81 454 GLU A N 1
ATOM 3371 C CA . GLU A 1 454 ? 45.267 5.078 -48.563 1.00 87.81 454 GLU A CA 1
ATOM 3372 C C . GLU A 1 454 ? 46.501 4.220 -48.882 1.00 87.81 454 GLU A C 1
ATOM 3374 O O . GLU A 1 454 ? 46.884 4.067 -50.055 1.00 87.81 454 GLU A O 1
ATOM 3379 N N . VAL A 1 455 ? 47.136 3.655 -47.849 1.00 88.75 455 VAL A N 1
ATOM 3380 C CA . VAL A 1 455 ? 48.240 2.698 -47.997 1.00 88.75 455 VAL A CA 1
ATOM 3381 C C . VAL A 1 455 ? 47.734 1.418 -48.658 1.00 88.75 455 VAL A C 1
ATOM 3383 O O . VAL A 1 455 ? 48.366 0.937 -49.603 1.00 88.75 455 VAL A O 1
ATOM 3386 N N . ALA A 1 456 ? 46.576 0.909 -48.230 1.00 87.62 456 ALA A N 1
ATOM 3387 C CA . ALA A 1 456 ? 45.958 -0.279 -48.809 1.00 87.62 456 ALA A CA 1
ATOM 3388 C C . ALA A 1 456 ? 45.593 -0.091 -50.294 1.00 87.62 456 ALA A C 1
ATOM 3390 O O . ALA A 1 456 ? 45.809 -1.004 -51.091 1.00 87.62 456 ALA A O 1
ATOM 3391 N N . ILE A 1 457 ? 45.109 1.090 -50.700 1.00 89.75 457 ILE A N 1
ATOM 3392 C CA . ILE A 1 457 ? 44.858 1.418 -52.117 1.00 89.75 457 ILE A CA 1
ATOM 3393 C C . ILE A 1 457 ? 46.164 1.431 -52.913 1.00 89.75 457 ILE A C 1
ATOM 3395 O O . ILE A 1 457 ? 46.246 0.820 -53.976 1.00 89.75 457 ILE A O 1
ATOM 3399 N N . GLY A 1 458 ? 47.208 2.082 -52.391 1.00 85.00 458 GLY A N 1
ATOM 3400 C CA . GLY A 1 458 ? 48.509 2.121 -53.061 1.00 85.00 458 GLY A CA 1
ATOM 3401 C C . GLY A 1 458 ? 49.163 0.741 -53.188 1.00 85.00 458 GLY A C 1
ATOM 3402 O O . GLY A 1 458 ? 49.917 0.506 -54.127 1.00 85.00 458 GLY A O 1
ATOM 3403 N N . ALA A 1 459 ? 48.884 -0.169 -52.252 1.00 87.25 459 ALA A N 1
ATOM 3404 C CA . ALA A 1 459 ? 49.295 -1.565 -52.339 1.00 87.25 459 ALA A CA 1
ATOM 3405 C C . ALA A 1 459 ? 48.450 -2.378 -53.327 1.00 87.25 459 ALA A C 1
ATOM 3407 O O . ALA A 1 459 ? 49.003 -3.270 -53.946 1.00 87.25 459 ALA A O 1
ATOM 3408 N N . HIS A 1 460 ? 47.159 -2.071 -53.485 1.00 89.38 460 HIS A N 1
ATOM 3409 C CA . HIS A 1 460 ? 46.271 -2.735 -54.445 1.00 89.38 460 HIS A CA 1
ATOM 3410 C C . HIS A 1 460 ? 46.526 -2.321 -55.901 1.00 89.38 460 HIS A C 1
ATOM 3412 O O . HIS A 1 460 ? 46.304 -3.117 -56.805 1.00 89.38 460 HIS A O 1
ATOM 3418 N N . ALA A 1 461 ? 46.953 -1.076 -56.130 1.00 85.25 461 ALA A N 1
ATOM 3419 C CA . ALA A 1 461 ? 47.270 -0.577 -57.468 1.00 85.25 461 ALA A CA 1
ATOM 3420 C C . ALA A 1 461 ? 48.574 -1.146 -58.047 1.00 85.25 461 ALA A C 1
ATOM 3422 O O . ALA A 1 461 ? 48.746 -1.144 -59.264 1.00 85.25 461 ALA A O 1
ATOM 3423 N N . ARG A 1 462 ? 49.491 -1.589 -57.180 1.00 83.06 462 ARG A N 1
ATOM 3424 C CA . ARG A 1 462 ? 50.712 -2.307 -57.562 1.00 83.06 462 ARG A CA 1
ATOM 3425 C C . ARG A 1 462 ? 50.418 -3.786 -57.730 1.00 83.06 462 ARG A C 1
ATOM 3427 O O . ARG A 1 462 ? 51.009 -4.366 -58.663 1.00 83.06 462 ARG A O 1
#

Nearest PDB structures (foldseek):
  5ca9-assembly1_A  TM=4.636E-01  e=1.143E-17  Candida albicans SC5314
  5ca8-assembly1_A  TM=4.958E-01  e=4.508E-15  Candida albicans SC5314
  6b9d-assembly2_B  TM=4.157E-01  e=6.633E-03  Homo sapiens
  6b9e-assembly2_B  TM=4.007E-01  e=1.810E-02  Homo sapiens
  6vih-assembly2_B  TM=4.804E-01  e=4.029E-01  Mus musculus

Radius of gyration: 46.92 Å; Cα contacts (8 Å, |Δi|>4): 480; chains: 1; bounding box: 107×41×140 Å